Protein AF-0000000065888596 (afdb_homodimer)

Organism: Chloroherpeton thalassium (strain ATCC 35110 / GB-78) (NCBI:txid517418)

Radius of gyration: 25.89 Å; Cα contacts (8 Å, |Δi|>4): 1671; chains: 2; bounding box: 67×73×60 Å

Solvent-accessible surface area (backbone atoms only — not comparable to full-atom values): 34740 Å² total; per-residue (Å²): 95,54,79,87,33,37,64,61,55,48,46,54,61,53,22,73,76,35,81,80,57,48,78,58,58,46,52,51,52,48,33,50,50,52,27,48,54,58,41,45,62,48,51,33,35,52,62,36,41,73,45,48,37,52,46,64,55,61,60,88,80,74,71,73,88,67,56,67,48,58,48,27,41,51,43,42,48,58,56,49,29,68,71,35,51,33,13,26,32,37,38,75,91,41,94,55,74,41,69,38,60,85,80,36,34,24,62,24,23,42,29,23,23,54,44,39,30,64,86,33,53,88,44,34,36,35,25,20,29,31,30,27,32,32,62,48,73,65,68,83,77,39,76,48,54,72,68,37,68,52,52,37,34,69,61,46,54,30,28,31,38,35,38,38,13,27,28,40,35,43,36,37,26,63,83,77,38,20,38,32,23,30,36,36,78,93,77,68,42,48,30,64,50,36,77,61,44,57,28,38,52,60,40,45,34,39,24,45,57,62,18,51,50,58,46,42,50,66,32,53,50,42,44,52,51,57,41,29,36,80,35,76,92,74,53,30,44,24,44,38,38,19,67,76,12,68,58,46,48,45,50,32,21,42,67,65,8,8,33,38,47,44,64,43,26,79,90,33,69,55,17,78,44,36,36,59,35,46,49,23,23,51,34,52,42,34,42,50,18,55,25,29,37,24,46,46,82,47,55,47,40,72,45,74,53,88,52,83,78,35,49,29,26,39,30,35,28,6,32,56,48,35,53,51,48,25,32,16,55,67,66,75,48,84,61,80,86,55,70,73,75,45,80,78,57,81,74,74,112,93,55,79,87,34,37,64,59,56,48,45,54,60,53,22,73,76,36,80,80,58,47,77,58,58,44,52,51,52,48,32,51,52,52,28,48,53,57,42,46,63,49,49,33,35,53,61,36,41,72,42,50,36,50,47,64,54,60,60,89,80,75,70,76,87,68,55,66,48,58,49,28,40,51,43,43,49,58,56,49,37,72,70,34,50,34,13,25,32,36,40,73,90,41,94,54,76,41,69,38,83,76,77,38,34,24,60,26,24,41,30,24,23,53,44,38,29,64,86,32,52,89,44,34,35,33,25,20,30,30,30,27,30,31,61,48,73,66,70,84,77,42,77,48,54,71,68,37,67,51,53,38,36,68,61,46,55,31,28,32,36,35,39,39,12,27,27,39,33,42,36,37,25,62,84,77,37,19,38,31,23,32,36,36,77,92,76,69,44,48,29,62,48,37,77,60,45,56,29,38,52,60,37,44,34,39,26,47,56,62,19,50,51,56,45,44,49,65,30,53,50,42,43,52,52,56,41,30,36,81,35,76,92,74,53,29,43,22,43,37,37,19,67,78,13,67,58,45,46,46,49,33,22,42,67,64,8,7,33,39,48,45,64,42,27,79,91,33,70,54,18,80,44,36,36,60,36,45,49,22,22,51,34,52,42,35,41,51,18,55,25,29,37,24,47,45,81,48,54,47,41,70,45,75,53,87,52,81,80,33,50,28,26,38,30,35,26,5,32,56,47,33,53,52,48,26,30,16,56,68,65,76,49,85,60,80,86,55,70,74,76,44,83,79,54,81,76,75,111

Foldseek 3Di:
DPDFAFLLRVLVVVCVVPVVSPVLVSVQVVLVLVLVLVLLVCLVCVVCCVVVVVVDDPVPPNDDSDQSQVVLVVSSLVSRQAPLAALWEEEPVDPDIDGGPDFRHHFKYKYKRSKFPSVCSVVQAKIKIWMWMAGAPDDPSGHGDQVRLQDFLLRTQKIWMWIRHPWIKIWMDRLQAIWIWTADPVVGTTTTDGGRQAAALAAQEEEDDCVCVVFDDPLQNQLLVVCQDDDVVRPDNGHYDYRRTLVVVLVVCSRGNDKYWFAATPVRNATDAFLRHRQSRSQSNQVSNVWAKDLLADGSRGDRGDGNRRHTTIIIHNHVSSVSSSCSSVVNDGDDDDVVVDDDDPPPD/DPDFAFLLRVLVVVCVVPVVSPVLVSVQVVLVLVLVLVLLVCLVCVVCCVVVCVVDDPVPPNDDSDQSQVVLVVSSCVSRLAPLAALWEEEPVDQDIDGRDPQRHHFKYKYKRSKFPSVCSVVQAKIKIWMWMAGAPDDPSGHGDQVRLQAFLLRTQKIWMWIRHPWIKIWMDRLQAIWIWTADPVVGTTTTDGGRQAAALAAQEEEDDCVCVVFDDPLQNQLLVVLQDDDVVRPDNGHYDYRRTLVVVLVVCSRGNDKYWFAATPVRNATDAFLRHRQSRSQSNQVSNVWAKDLLADGSRGDRGDGNRRHTTIIIHNHVSSVSSSCSSVVNDGDDDDVVVDDDDPPPD

Structure (mmCIF, N/CA/C/O backbone):
data_AF-0000000065888596-model_v1
#
loop_
_entity.id
_entity.type
_entity.pdbx_description
1 polymer 'Fructose-1,6-bisphosphatase class 1'
#
loop_
_atom_site.group_PDB
_atom_site.id
_atom_site.type_symbol
_atom_site.label_atom_id
_atom_site.label_alt_id
_atom_site.label_comp_id
_atom_site.label_asym_id
_atom_site.label_entity_id
_atom_site.label_seq_id
_atom_site.pdbx_PDB_ins_code
_atom_site.Cartn_x
_atom_site.Cartn_y
_atom_site.Cartn_z
_atom_site.occupancy
_atom_site.B_iso_or_equiv
_atom_site.auth_seq_id
_atom_site.auth_comp_id
_atom_site.auth_asym_id
_atom_site.auth_atom_id
_atom_site.pdbx_PDB_model_num
ATOM 1 N N . MET A 1 1 ? 24.188 -14.812 17.719 1 34.91 1 MET A N 1
ATOM 2 C CA . MET A 1 1 ? 24.25 -14.039 16.484 1 34.91 1 MET A CA 1
ATOM 3 C C . MET A 1 1 ? 23.375 -14.68 15.406 1 34.91 1 MET A C 1
ATOM 5 O O . MET A 1 1 ? 23.547 -15.859 15.086 1 34.91 1 MET A O 1
ATOM 9 N N . GLY A 1 2 ? 22.266 -14.258 15.203 1 49.84 2 GLY A N 1
ATOM 10 C CA . GLY A 1 2 ? 21.547 -15.18 14.328 1 49.84 2 GLY A CA 1
ATOM 11 C C . GLY A 1 2 ? 22.188 -15.32 12.961 1 49.84 2 GLY A C 1
ATOM 12 O O . GLY A 1 2 ? 22.922 -14.43 12.508 1 49.84 2 GLY A O 1
ATOM 13 N N . ASP A 1 3 ? 22.484 -16.406 12.391 1 66.69 3 ASP A N 1
ATOM 14 C CA . ASP A 1 3 ? 23.172 -16.766 11.156 1 66.69 3 ASP A CA 1
ATOM 15 C C . ASP A 1 3 ? 22.547 -16.047 9.953 1 66.69 3 ASP A C 1
ATOM 17 O O . ASP A 1 3 ? 21.328 -16.016 9.82 1 66.69 3 ASP A O 1
ATOM 21 N N . LEU A 1 4 ? 23.375 -14.984 9.43 1 81.06 4 LEU A N 1
ATOM 22 C CA . LEU A 1 4 ? 23.016 -14.406 8.141 1 81.06 4 LEU A CA 1
ATOM 23 C C . LEU A 1 4 ? 22.969 -15.484 7.062 1 81.06 4 LEU A C 1
ATOM 25 O O . LEU A 1 4 ? 23.969 -16.125 6.773 1 81.06 4 LEU A O 1
ATOM 29 N N . ILE A 1 5 ? 21.812 -15.781 6.641 1 88.81 5 ILE A N 1
ATOM 30 C CA . ILE A 1 5 ? 21.609 -16.828 5.656 1 88.81 5 ILE A CA 1
ATOM 31 C C . ILE A 1 5 ? 21.188 -16.219 4.324 1 88.81 5 ILE A C 1
ATOM 33 O O . ILE A 1 5 ? 20.188 -15.508 4.258 1 88.81 5 ILE A O 1
ATOM 37 N N . THR A 1 6 ? 22 -16.422 3.357 1 89.62 6 THR A N 1
ATOM 38 C CA . THR A 1 6 ? 21.672 -15.977 2.008 1 89.62 6 THR A CA 1
ATOM 39 C C . THR A 1 6 ? 20.75 -16.969 1.321 1 89.62 6 THR A C 1
ATOM 41 O O . THR A 1 6 ? 20.5 -18.062 1.846 1 89.62 6 THR A O 1
ATOM 44 N N . ILE A 1 7 ? 20.25 -16.578 0.172 1 88 7 ILE A N 1
ATOM 45 C CA . ILE A 1 7 ? 19.391 -17.453 -0.609 1 88 7 ILE A CA 1
ATOM 46 C C . ILE A 1 7 ? 20.156 -18.734 -0.987 1 88 7 ILE A C 1
ATOM 48 O O . ILE A 1 7 ? 19.641 -19.844 -0.819 1 88 7 ILE A O 1
ATOM 52 N N . GLU A 1 8 ? 21.312 -18.547 -1.415 1 82.19 8 GLU A N 1
ATOM 53 C CA . GLU A 1 8 ? 22.156 -19.656 -1.854 1 82.19 8 GLU A CA 1
ATOM 54 C C . GLU A 1 8 ? 22.375 -20.656 -0.723 1 82.19 8 GLU A C 1
ATOM 56 O O . GLU A 1 8 ? 22.219 -21.875 -0.909 1 82.19 8 GLU A O 1
ATOM 61 N N . ARG A 1 9 ? 22.719 -20.141 0.361 1 84 9 ARG A N 1
ATOM 62 C CA . ARG A 1 9 ? 23 -21 1.507 1 84 9 ARG A CA 1
ATOM 63 C C . ARG A 1 9 ? 21.75 -21.75 1.95 1 84 9 ARG A C 1
ATOM 65 O O . ARG A 1 9 ? 21.812 -22.938 2.277 1 84 9 ARG A O 1
ATOM 72 N N . HIS A 1 10 ? 20.703 -21.062 1.974 1 87.62 10 HIS A N 1
ATOM 73 C CA . HIS A 1 10 ? 19.453 -21.656 2.428 1 87.62 10 HIS A CA 1
ATOM 74 C C . HIS A 1 10 ? 19.031 -22.797 1.524 1 87.62 10 HIS A C 1
ATOM 76 O O . HIS A 1 10 ? 18.625 -23.859 2.01 1 87.62 10 HIS A O 1
ATOM 82 N N . VAL A 1 11 ? 19.094 -22.594 0.24 1 81.19 11 VAL A N 1
ATOM 83 C CA . VAL A 1 11 ? 18.672 -23.609 -0.723 1 81.19 11 VAL A CA 1
ATOM 84 C C . VAL A 1 11 ? 19.609 -24.812 -0.644 1 81.19 11 VAL A C 1
ATOM 86 O O . VAL A 1 11 ? 19.156 -25.969 -0.688 1 81.19 11 VAL A O 1
ATOM 89 N N . LEU A 1 12 ? 20.844 -24.531 -0.49 1 77.88 12 LEU A N 1
ATOM 90 C CA . LEU A 1 12 ? 21.828 -25.609 -0.377 1 77.88 12 LEU A CA 1
ATOM 91 C C . LEU A 1 12 ? 21.578 -26.453 0.87 1 77.88 12 LEU A C 1
ATOM 93 O O . LEU A 1 12 ? 21.656 -27.688 0.824 1 77.88 12 LEU A O 1
ATOM 97 N N . GLU A 1 13 ? 21.297 -25.766 1.881 1 80.31 13 GLU A N 1
ATOM 98 C CA . GLU A 1 13 ? 21.047 -26.469 3.143 1 80.31 13 GLU A CA 1
ATOM 99 C C . GLU A 1 13 ? 19.75 -27.25 3.09 1 80.31 13 GLU A C 1
ATOM 101 O O . GLU A 1 13 ? 19.641 -28.312 3.711 1 80.31 13 GLU A O 1
ATOM 106 N N . SER A 1 14 ? 18.828 -26.734 2.389 1 75.75 14 SER A N 1
ATOM 107 C CA . SER A 1 14 ? 17.531 -27.406 2.268 1 75.75 14 SER A CA 1
ATOM 108 C C . SER A 1 14 ? 17.625 -28.625 1.354 1 75.75 14 SER A C 1
ATOM 110 O O . SER A 1 14 ? 16.859 -29.578 1.507 1 75.75 14 SER A O 1
ATOM 112 N N . GLN A 1 15 ? 18.453 -28.578 0.324 1 67.5 15 GLN A N 1
ATOM 113 C CA . GLN A 1 15 ? 18.656 -29.656 -0.637 1 67.5 15 GLN A CA 1
ATOM 114 C C . GLN A 1 15 ? 19.312 -30.859 0.024 1 67.5 15 GLN A C 1
ATOM 116 O O . GLN A 1 15 ? 19.078 -32 -0.392 1 67.5 15 GLN A O 1
ATOM 121 N N . LYS A 1 16 ? 20.156 -30.547 0.888 1 62.75 16 LYS A N 1
ATOM 122 C CA . LYS A 1 16 ? 20.766 -31.672 1.59 1 62.75 16 LYS A CA 1
ATOM 123 C C . LYS A 1 16 ? 19.688 -32.625 2.135 1 62.75 16 LYS A C 1
ATOM 125 O O . LYS A 1 16 ? 19.875 -33.844 2.156 1 62.75 16 LYS A O 1
ATOM 130 N N . ASP A 1 17 ? 18.672 -32 2.301 1 58.56 17 ASP A N 1
ATOM 131 C CA . ASP A 1 17 ? 17.609 -32.812 2.887 1 58.56 17 ASP A CA 1
ATOM 132 C C . ASP A 1 17 ? 16.719 -33.438 1.806 1 58.56 17 ASP A C 1
ATOM 134 O O . ASP A 1 17 ? 15.914 -34.312 2.084 1 58.56 17 ASP A O 1
ATOM 138 N N . HIS A 1 18 ? 16.859 -32.812 0.542 1 56.09 18 HIS A N 1
ATOM 139 C CA . HIS A 1 18 ? 16.047 -33.344 -0.549 1 56.09 18 HIS A CA 1
ATOM 140 C C . HIS A 1 18 ? 16.891 -33.562 -1.803 1 56.09 18 HIS A C 1
ATOM 142 O O . HIS A 1 18 ? 17.062 -32.656 -2.615 1 56.09 18 HIS A O 1
ATOM 148 N N . PRO A 1 19 ? 17.438 -34.688 -1.96 1 51.25 19 PRO A N 1
ATOM 149 C CA . PRO A 1 19 ? 18.406 -35.062 -3.01 1 51.25 19 PRO A CA 1
ATOM 150 C C . PRO A 1 19 ? 17.953 -34.594 -4.395 1 51.25 19 PRO A C 1
ATOM 152 O O . PRO A 1 19 ? 18.797 -34.406 -5.285 1 51.25 19 PRO A O 1
ATOM 155 N N . GLY A 1 20 ? 16.75 -34.5 -4.723 1 50.34 20 GLY A N 1
ATOM 156 C CA . GLY A 1 20 ? 16.344 -34.156 -6.07 1 50.34 20 GLY A CA 1
ATOM 157 C C . GLY A 1 20 ? 16.531 -32.688 -6.383 1 50.34 20 GLY A C 1
ATOM 158 O O . GLY A 1 20 ? 16.344 -32.25 -7.527 1 50.34 20 GLY A O 1
ATOM 159 N N . ALA A 1 21 ? 16.578 -31.922 -5.418 1 53.03 21 ALA A N 1
ATOM 160 C CA . ALA A 1 21 ? 16.766 -30.484 -5.648 1 53.03 21 ALA A CA 1
ATOM 161 C C . ALA A 1 21 ? 18.172 -30.188 -6.113 1 53.03 21 ALA A C 1
ATOM 163 O O . ALA A 1 21 ? 19.141 -30.328 -5.344 1 53.03 21 ALA A O 1
ATOM 164 N N . THR A 1 22 ? 18.422 -30.297 -7.41 1 58.41 22 THR A N 1
ATOM 165 C CA . THR A 1 22 ? 19.719 -30.141 -8.047 1 58.41 22 THR A CA 1
ATOM 166 C C . THR A 1 22 ? 20.234 -28.703 -7.891 1 58.41 22 THR A C 1
ATOM 168 O O . THR A 1 22 ? 19.453 -27.797 -7.59 1 58.41 22 THR A O 1
ATOM 171 N N . GLY A 1 23 ? 21.438 -28.516 -7.715 1 66.75 23 GLY A N 1
ATOM 172 C CA . GLY A 1 23 ? 22.188 -27.281 -7.836 1 66.75 23 GLY A CA 1
ATOM 173 C C . GLY A 1 23 ? 21.594 -26.297 -8.828 1 66.75 23 GLY A C 1
ATOM 174 O O . GLY A 1 23 ? 21.812 -25.094 -8.742 1 66.75 23 GLY A O 1
ATOM 175 N N . GLU A 1 24 ? 20.594 -26.797 -9.523 1 74.81 24 GLU A N 1
ATOM 176 C CA . GLU A 1 24 ? 20 -25.969 -10.578 1 74.81 24 GLU A CA 1
ATOM 177 C C . GLU A 1 24 ? 18.953 -25.016 -10.008 1 74.81 24 GLU A C 1
ATOM 179 O O . GLU A 1 24 ? 18.828 -23.875 -10.477 1 74.81 24 GLU A O 1
ATOM 184 N N . PHE A 1 25 ? 18.266 -25.422 -8.922 1 76.69 25 PHE A N 1
ATOM 185 C CA . PHE A 1 25 ? 17.25 -24.562 -8.312 1 76.69 25 PHE A CA 1
ATOM 186 C C . PHE A 1 25 ? 17.891 -23.344 -7.66 1 76.69 25 PHE A C 1
ATOM 188 O O . PHE A 1 25 ? 17.375 -22.234 -7.75 1 76.69 25 PHE A O 1
ATOM 195 N N . THR A 1 26 ? 18.984 -23.656 -7.117 1 80.19 26 THR A N 1
ATOM 196 C CA . THR A 1 26 ? 19.719 -22.562 -6.492 1 80.19 26 THR A CA 1
ATOM 197 C C . THR A 1 26 ? 20.094 -21.5 -7.523 1 80.19 26 THR A C 1
ATOM 199 O O . THR A 1 26 ? 19.922 -20.312 -7.281 1 80.19 26 THR A O 1
ATOM 202 N N . LYS A 1 27 ? 20.516 -22.031 -8.594 1 82.38 27 LYS A N 1
ATOM 203 C CA . LYS A 1 27 ? 20.938 -21.109 -9.656 1 82.38 27 LYS A CA 1
ATOM 204 C C . LYS A 1 27 ? 19.734 -20.344 -10.211 1 82.38 27 LYS A C 1
ATOM 206 O O . LYS A 1 27 ? 19.859 -19.156 -10.547 1 82.38 27 LYS A O 1
ATOM 211 N N . LEU A 1 28 ? 18.641 -20.984 -10.281 1 83.44 28 LEU A N 1
ATOM 212 C CA . LEU A 1 28 ? 17.438 -20.344 -10.781 1 83.44 28 LEU A CA 1
ATOM 213 C C . LEU A 1 28 ? 16.969 -19.234 -9.844 1 83.44 28 LEU A C 1
ATOM 215 O O . LEU A 1 28 ? 16.656 -18.125 -10.297 1 83.44 28 LEU A O 1
ATOM 219 N N . LEU A 1 29 ? 17 -19.484 -8.586 1 85.69 29 LEU A N 1
ATOM 220 C CA . LEU A 1 29 ? 16.578 -18.484 -7.609 1 85.69 29 LEU A CA 1
ATOM 221 C C . LEU A 1 29 ? 17.547 -17.312 -7.574 1 85.69 29 LEU A C 1
ATOM 223 O O . LEU A 1 29 ? 17.141 -16.172 -7.359 1 85.69 29 LEU A O 1
ATOM 227 N N . TYR A 1 30 ? 18.734 -17.688 -7.816 1 85.62 30 TYR A N 1
ATOM 228 C CA . TYR A 1 30 ? 19.75 -16.641 -7.875 1 85.62 30 TYR A CA 1
ATOM 229 C C . TYR A 1 30 ? 19.5 -15.711 -9.055 1 85.62 30 TYR A C 1
ATOM 231 O O . TYR A 1 30 ? 19.672 -14.492 -8.945 1 85.62 30 TYR A O 1
ATOM 239 N N . ASP A 1 31 ? 19.156 -16.281 -10.125 1 87.12 31 ASP A N 1
ATOM 240 C CA . ASP A 1 31 ? 18.859 -15.492 -11.312 1 87.12 31 ASP A CA 1
ATOM 241 C C . ASP A 1 31 ? 17.656 -14.586 -11.07 1 87.12 31 ASP A C 1
ATOM 243 O O . ASP A 1 31 ? 17.656 -13.43 -11.492 1 87.12 31 ASP A O 1
ATOM 247 N N . VAL A 1 32 ? 16.672 -15.102 -10.43 1 88.19 32 VAL A N 1
ATOM 248 C CA . VAL A 1 32 ? 15.484 -14.32 -10.117 1 88.19 32 VAL A CA 1
ATOM 249 C C . VAL A 1 32 ? 15.852 -13.172 -9.18 1 88.19 32 VAL A C 1
ATOM 251 O O . VAL A 1 32 ? 15.43 -12.031 -9.383 1 88.19 32 VAL A O 1
ATOM 254 N N . ALA A 1 33 ? 16.656 -13.508 -8.188 1 92 33 ALA A N 1
ATOM 255 C CA . ALA A 1 33 ? 17.094 -12.492 -7.23 1 92 33 ALA A CA 1
ATOM 256 C C . ALA A 1 33 ? 17.875 -11.383 -7.934 1 92 33 ALA A C 1
ATOM 258 O O . ALA A 1 33 ? 17.703 -10.203 -7.637 1 92 33 ALA A O 1
ATOM 259 N N . PHE A 1 34 ? 18.719 -11.812 -8.797 1 91.31 34 PHE A N 1
ATOM 260 C CA . PHE A 1 34 ? 19.516 -10.852 -9.547 1 91.31 34 PHE A CA 1
ATOM 261 C C . PHE A 1 34 ? 18.625 -9.945 -10.383 1 91.31 34 PHE A C 1
ATOM 263 O O . PHE A 1 34 ? 18.781 -8.727 -10.359 1 91.31 34 PHE A O 1
ATOM 270 N N . ALA A 1 35 ? 17.703 -10.516 -11.148 1 90.81 35 ALA A N 1
ATOM 271 C CA . ALA A 1 35 ? 16.766 -9.742 -11.953 1 90.81 35 ALA A CA 1
ATOM 272 C C . ALA A 1 35 ? 15.945 -8.789 -11.086 1 90.81 35 ALA A C 1
ATOM 274 O O . ALA A 1 35 ? 15.695 -7.645 -11.477 1 90.81 35 ALA A O 1
ATOM 275 N N . ALA A 1 36 ? 15.555 -9.234 -9.945 1 92.75 36 ALA A N 1
ATOM 276 C CA . ALA A 1 36 ? 14.766 -8.43 -9.023 1 92.75 36 ALA A CA 1
ATOM 277 C C . ALA A 1 36 ? 15.547 -7.199 -8.562 1 92.75 36 ALA A C 1
ATOM 279 O O . ALA A 1 36 ? 14.977 -6.109 -8.43 1 92.75 36 ALA A O 1
ATOM 280 N N . LYS A 1 37 ? 16.828 -7.375 -8.305 1 93.5 37 LYS A N 1
ATOM 281 C CA . LYS A 1 37 ? 17.672 -6.254 -7.902 1 93.5 37 LYS A CA 1
ATOM 282 C C . LYS A 1 37 ? 17.75 -5.207 -9.008 1 93.5 37 LYS A C 1
ATOM 284 O O . LYS A 1 37 ? 17.781 -4.004 -8.734 1 93.5 37 LYS A O 1
ATOM 289 N N . LEU A 1 38 ? 17.781 -5.684 -10.227 1 90.56 38 LEU A N 1
ATOM 290 C CA . LEU A 1 38 ? 17.812 -4.77 -11.359 1 90.56 38 LEU A CA 1
ATOM 291 C C . LEU A 1 38 ? 16.5 -3.986 -11.453 1 90.56 38 LEU A C 1
ATOM 293 O O . LEU A 1 38 ? 16.516 -2.775 -11.688 1 90.56 38 LEU A O 1
ATOM 297 N N . VAL A 1 39 ? 15.43 -4.664 -11.289 1 90.38 39 VAL A N 1
ATOM 298 C CA . VAL A 1 39 ? 14.117 -4.02 -11.328 1 90.38 39 VAL A CA 1
ATOM 299 C C . VAL A 1 39 ? 13.992 -3.029 -10.172 1 90.38 39 VAL A C 1
ATOM 301 O O . VAL A 1 39 ? 13.508 -1.909 -10.352 1 90.38 39 VAL A O 1
ATOM 304 N N . TYR A 1 40 ? 14.445 -3.449 -9.016 1 91.75 40 TYR A N 1
ATOM 305 C CA . TYR A 1 40 ? 14.406 -2.613 -7.824 1 91.75 40 TYR A CA 1
ATOM 306 C C . TYR A 1 40 ? 15.109 -1.281 -8.07 1 91.75 40 TYR A C 1
ATOM 308 O O . TYR A 1 40 ? 14.602 -0.226 -7.68 1 91.75 40 TYR A O 1
ATOM 316 N N . ARG A 1 41 ? 16.188 -1.307 -8.68 1 87.62 41 ARG A N 1
ATOM 317 C CA . ARG A 1 41 ? 16.969 -0.1 -8.945 1 87.62 41 ARG A CA 1
ATOM 318 C C . ARG A 1 41 ? 16.156 0.91 -9.75 1 87.62 41 ARG A C 1
ATOM 320 O O . ARG A 1 41 ? 16.312 2.121 -9.578 1 87.62 41 ARG A O 1
ATOM 327 N N . HIS A 1 42 ? 15.297 0.408 -10.516 1 85.44 42 HIS A N 1
ATOM 328 C CA . HIS A 1 42 ? 14.461 1.286 -11.328 1 85.44 42 HIS A CA 1
ATOM 329 C C . HIS A 1 42 ? 13.211 1.719 -10.57 1 85.44 42 HIS A C 1
ATOM 331 O O . HIS A 1 42 ? 12.773 2.863 -10.695 1 85.44 42 HIS A O 1
ATOM 337 N N . VAL A 1 43 ? 12.68 0.862 -9.82 1 86.31 43 VAL A N 1
ATOM 338 C CA . VAL A 1 43 ? 11.453 1.127 -9.07 1 86.31 43 VAL A CA 1
ATOM 339 C C . VAL A 1 43 ? 11.703 2.227 -8.047 1 86.31 43 VAL A C 1
ATOM 341 O O . VAL A 1 43 ? 10.898 3.148 -7.902 1 86.31 43 VAL A O 1
ATOM 344 N N . VAL A 1 44 ? 12.812 2.211 -7.402 1 87.44 44 VAL A N 1
ATOM 345 C CA . VAL A 1 44 ? 13.117 3.131 -6.312 1 87.44 44 VAL A CA 1
ATOM 346 C C . VAL A 1 44 ? 13.344 4.535 -6.867 1 87.44 44 VAL A C 1
ATOM 348 O O . VAL A 1 44 ? 13.258 5.52 -6.133 1 87.44 44 VAL A O 1
ATOM 351 N N . ARG A 1 45 ? 13.594 4.605 -8.141 1 83.75 45 ARG A N 1
ATOM 352 C CA . ARG A 1 45 ? 13.867 5.887 -8.781 1 83.75 45 ARG A CA 1
ATOM 353 C C . ARG A 1 45 ? 12.734 6.277 -9.727 1 83.75 45 ARG A C 1
ATOM 355 O O . ARG A 1 45 ? 12.922 7.113 -10.617 1 83.75 45 ARG A O 1
ATOM 362 N N . ALA A 1 46 ? 11.68 5.625 -9.68 1 76.31 46 ALA A N 1
ATOM 363 C CA . ALA A 1 46 ? 10.578 5.789 -10.625 1 76.31 46 ALA A CA 1
ATOM 364 C C . ALA A 1 46 ? 10.203 7.262 -10.781 1 76.31 46 ALA A C 1
ATOM 366 O O . ALA A 1 46 ? 9.961 7.734 -11.891 1 76.31 46 ALA A O 1
ATOM 367 N N . GLY A 1 47 ? 10.195 8.055 -9.727 1 74.06 47 GLY A N 1
ATOM 368 C CA . GLY A 1 47 ? 9.828 9.461 -9.812 1 74.06 47 GLY A CA 1
ATOM 369 C C . GLY A 1 47 ? 10.875 10.312 -10.508 1 74.06 47 GLY A C 1
ATOM 370 O O . GLY A 1 47 ? 10.609 11.461 -10.875 1 74.06 47 GLY A O 1
ATOM 371 N N . LEU A 1 48 ? 12 9.719 -10.766 1 74.81 48 LEU A N 1
ATOM 372 C CA . LEU A 1 48 ? 13.125 10.492 -11.289 1 74.81 48 LEU A CA 1
ATOM 373 C C . LEU A 1 48 ? 13.344 10.18 -12.766 1 74.81 48 LEU A C 1
ATOM 375 O O . LEU A 1 48 ? 14.211 10.789 -13.406 1 74.81 48 LEU A O 1
ATOM 379 N N . VAL A 1 49 ? 12.555 9.242 -13.211 1 65.62 49 VAL A N 1
ATOM 380 C CA . VAL A 1 49 ? 12.797 8.742 -14.562 1 65.62 49 VAL A CA 1
ATOM 381 C C . VAL A 1 49 ? 12.727 9.898 -15.555 1 65.62 49 VAL A C 1
ATOM 383 O O . VAL A 1 49 ? 13.555 10 -16.469 1 65.62 49 VAL A O 1
ATOM 386 N N . ASP A 1 50 ? 11.688 10.703 -15.344 1 59.47 50 ASP A N 1
ATOM 387 C CA . ASP A 1 50 ? 11.531 11.812 -16.281 1 59.47 50 ASP A CA 1
ATOM 388 C C . ASP A 1 50 ? 12.703 12.789 -16.172 1 59.47 50 ASP A C 1
ATOM 390 O O . ASP A 1 50 ? 13.148 13.344 -17.172 1 59.47 50 ASP A O 1
ATOM 394 N N . ILE A 1 51 ? 13.211 12.875 -14.969 1 53.66 51 ILE A N 1
ATOM 395 C CA . ILE A 1 51 ? 14.273 13.844 -14.734 1 53.66 51 ILE A CA 1
ATOM 396 C C . ILE A 1 51 ? 15.617 13.25 -15.141 1 53.66 51 ILE A C 1
ATOM 398 O O . ILE A 1 51 ? 16.453 13.938 -15.742 1 53.66 51 ILE A O 1
ATOM 402 N N . LEU A 1 52 ? 15.75 12.031 -14.766 1 52.78 52 LEU A N 1
ATOM 403 C CA . LEU A 1 52 ? 17.016 11.367 -15.055 1 52.78 52 LEU A CA 1
ATOM 404 C C . LEU A 1 52 ? 17.078 10.898 -16.5 1 52.78 52 LEU A C 1
ATOM 406 O O . LEU A 1 52 ? 18.156 10.781 -17.078 1 52.78 52 LEU A O 1
ATOM 410 N N . GLY A 1 53 ? 15.953 10.359 -16.922 1 47.81 53 GLY A N 1
ATOM 411 C CA . GLY A 1 53 ? 15.945 9.984 -18.328 1 47.81 53 GLY A CA 1
ATOM 412 C C . GLY A 1 53 ? 16.219 11.156 -19.266 1 47.81 53 GLY A C 1
ATOM 413 O O . GLY A 1 53 ? 16.875 10.984 -20.297 1 47.81 53 GLY A O 1
ATOM 414 N N . SER A 1 54 ? 15.641 12.305 -18.969 1 42.44 54 SER A N 1
ATOM 415 C CA . SER A 1 54 ? 15.945 13.469 -19.797 1 42.44 54 SER A CA 1
ATOM 416 C C . SER A 1 54 ? 17.406 13.875 -19.656 1 42.44 54 SER A C 1
ATOM 418 O O . SER A 1 54 ? 17.969 14.5 -20.562 1 42.44 54 SER A O 1
ATOM 420 N N . ALA A 1 55 ? 18 14.031 -18.422 1 39.19 55 ALA A N 1
ATOM 421 C CA . ALA A 1 55 ? 19.359 14.531 -18.312 1 39.19 55 ALA A CA 1
ATOM 422 C C . ALA A 1 55 ? 20.344 13.648 -19.094 1 39.19 55 ALA A C 1
ATOM 424 O O . ALA A 1 55 ? 21.344 14.133 -19.594 1 39.19 55 ALA A O 1
ATOM 425 N N . GLY A 1 56 ? 20.391 12.297 -18.859 1 34.12 56 GLY A N 1
ATOM 426 C CA . GLY A 1 56 ? 21.312 11.438 -19.578 1 34.12 56 GLY A CA 1
ATOM 427 C C . GLY A 1 56 ? 20.703 10.812 -20.828 1 34.12 56 GLY A C 1
ATOM 428 O O . GLY A 1 56 ? 21.297 10.852 -21.906 1 34.12 56 GLY A O 1
ATOM 429 N N . SER A 1 57 ? 20 9.562 -20.641 1 33.53 57 SER A N 1
ATOM 430 C CA . SER A 1 57 ? 19.859 8.625 -21.75 1 33.53 57 SER A CA 1
ATOM 431 C C . SER A 1 57 ? 18.812 9.086 -22.75 1 33.53 57 SER A C 1
ATOM 433 O O . SER A 1 57 ? 17.609 9.062 -22.453 1 33.53 57 SER A O 1
ATOM 435 N N . THR A 1 58 ? 18.875 10.148 -23.312 1 31.98 58 THR A N 1
ATOM 436 C CA . THR A 1 58 ? 18.531 9.914 -24.703 1 31.98 58 THR A CA 1
ATOM 437 C C . THR A 1 58 ? 19.062 8.555 -25.172 1 31.98 58 THR A C 1
ATOM 439 O O . THR A 1 58 ? 20.281 8.328 -25.188 1 31.98 58 THR A O 1
ATOM 442 N N . ASN A 1 59 ? 18.766 7.34 -24.781 1 31.89 59 ASN A N 1
ATOM 443 C CA . ASN A 1 59 ? 19.312 6.406 -25.766 1 31.89 59 ASN A CA 1
ATOM 444 C C . ASN A 1 59 ? 19.234 6.98 -27.188 1 31.89 59 ASN A C 1
ATOM 446 O O . ASN A 1 59 ? 18.391 7.824 -27.469 1 31.89 59 ASN A O 1
ATOM 450 N N . VAL A 1 60 ? 20.391 7.18 -27.938 1 34.91 60 VAL A N 1
ATOM 451 C CA . VAL A 1 60 ? 20.656 7.586 -29.312 1 34.91 60 VAL A CA 1
ATOM 452 C C . VAL A 1 60 ? 19.406 7.375 -30.156 1 34.91 60 VAL A C 1
ATOM 454 O O . VAL A 1 60 ? 19.281 7.949 -31.234 1 34.91 60 VAL A O 1
ATOM 457 N N . GLN A 1 61 ? 18.812 6.117 -30.062 1 32.56 61 GLN A N 1
ATOM 458 C CA . GLN A 1 61 ? 17.906 5.734 -31.141 1 32.56 61 GLN A CA 1
ATOM 459 C C . GLN A 1 61 ? 16.531 6.332 -30.938 1 32.56 61 GLN A C 1
ATOM 461 O O . GLN A 1 61 ? 15.586 6 -31.672 1 32.56 61 GLN A O 1
ATOM 466 N N . GLY A 1 62 ? 16.234 7.496 -30.203 1 34.97 62 GLY A N 1
ATOM 467 C CA . GLY A 1 62 ? 14.898 8.078 -30.297 1 34.97 62 GLY A CA 1
ATOM 468 C C . GLY A 1 62 ? 13.844 7.277 -29.547 1 34.97 62 GLY A C 1
ATOM 469 O O . GLY A 1 62 ? 12.648 7.406 -29.812 1 34.97 62 GLY A O 1
ATOM 470 N N . GLU A 1 63 ? 14.172 6.145 -28.875 1 34.22 63 GLU A N 1
ATOM 471 C CA . GLU A 1 63 ? 13.156 5.207 -28.406 1 34.22 63 GLU A CA 1
ATOM 472 C C . GLU A 1 63 ? 12.438 5.738 -27.172 1 34.22 63 GLU A C 1
ATOM 474 O O . GLU A 1 63 ? 13.062 6.383 -26.312 1 34.22 63 GLU A O 1
ATOM 479 N N . GLU A 1 64 ? 11.125 5.965 -27.031 1 38.44 64 GLU A N 1
ATOM 480 C CA . GLU A 1 64 ? 10.062 6.27 -26.078 1 38.44 64 GLU A CA 1
ATOM 481 C C . GLU A 1 64 ? 10.344 5.641 -24.719 1 38.44 64 GLU A C 1
ATOM 483 O O . GLU A 1 64 ? 10.852 4.52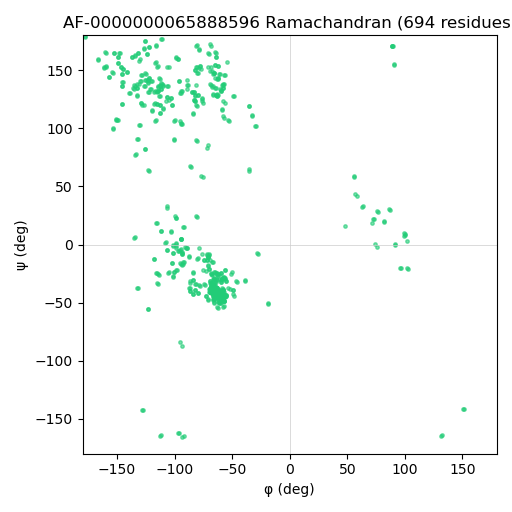 -24.641 1 38.44 64 GLU A O 1
ATOM 488 N N . VAL A 1 65 ? 10.633 6.375 -23.641 1 42.72 65 VAL A N 1
ATOM 489 C CA . VAL A 1 65 ? 10.742 5.984 -22.234 1 42.72 65 VAL A CA 1
ATOM 490 C C . VAL A 1 65 ? 9.812 4.812 -21.953 1 42.72 65 VAL A C 1
ATOM 492 O O . VAL A 1 65 ? 8.594 4.93 -22.109 1 42.72 65 VAL A O 1
ATOM 495 N N . LYS A 1 66 ? 10.273 3.592 -21.859 1 50.09 66 LYS A N 1
ATOM 496 C CA . LYS A 1 66 ? 9.523 2.354 -21.656 1 50.09 66 LYS A CA 1
ATOM 497 C C . LYS A 1 66 ? 8.812 2.346 -20.312 1 50.09 66 LYS A C 1
ATOM 499 O O . LYS A 1 66 ? 9.375 2.781 -19.312 1 50.09 66 LYS A O 1
ATOM 504 N N . LYS A 1 67 ? 7.602 2.08 -20.25 1 70.19 67 LYS A N 1
ATOM 505 C CA . LYS A 1 67 ? 6.824 1.796 -19.031 1 70.19 67 LYS A CA 1
ATOM 506 C C . LYS A 1 67 ? 7.523 0.755 -18.172 1 70.19 67 LYS A C 1
ATOM 508 O O . LYS A 1 67 ? 8.227 -0.12 -18.688 1 70.19 67 LYS A O 1
ATOM 513 N N . LEU A 1 68 ? 7.758 0.967 -16.938 1 78.44 68 LEU A N 1
ATOM 514 C CA . LEU A 1 68 ? 8.461 0.144 -15.961 1 78.44 68 LEU A CA 1
ATOM 515 C C . LEU A 1 68 ? 8.133 -1.333 -16.156 1 78.44 68 LEU A C 1
ATOM 517 O O . LEU A 1 68 ? 8.984 -2.195 -15.93 1 78.44 68 LEU A O 1
ATOM 521 N N . ASP A 1 69 ? 6.957 -1.611 -16.625 1 80.5 69 ASP A N 1
ATOM 522 C CA . ASP A 1 69 ? 6.562 -3 -16.844 1 80.5 69 ASP A CA 1
ATOM 523 C C . ASP A 1 69 ? 7.359 -3.627 -17.984 1 80.5 69 ASP A C 1
ATOM 525 O O . ASP A 1 69 ? 7.801 -4.773 -17.875 1 80.5 69 ASP A O 1
ATOM 529 N N . LEU A 1 70 ? 7.527 -2.865 -19.016 1 82.44 70 LEU A N 1
ATOM 530 C CA . LEU A 1 70 ? 8.32 -3.344 -20.141 1 82.44 70 LEU A CA 1
ATOM 531 C C . LEU A 1 70 ? 9.789 -3.465 -19.766 1 82.44 70 LEU A C 1
ATOM 533 O O . LEU A 1 70 ? 10.469 -4.402 -20.188 1 82.44 70 LEU A O 1
ATOM 537 N N . PHE A 1 71 ? 10.273 -2.521 -18.969 1 85.12 71 PHE A N 1
ATOM 538 C CA . PHE A 1 71 ? 11.641 -2.596 -18.469 1 85.12 71 PHE A CA 1
ATOM 539 C C . PHE A 1 71 ? 11.844 -3.857 -17.641 1 85.12 71 PHE A C 1
ATOM 541 O O . PHE A 1 71 ? 12.82 -4.586 -17.828 1 85.12 71 PHE A O 1
ATOM 548 N N . ALA A 1 72 ? 10.938 -4.031 -16.734 1 88.06 72 ALA A N 1
ATOM 549 C CA . ALA A 1 72 ? 11.023 -5.215 -15.875 1 88.06 72 ALA A CA 1
ATOM 550 C C . ALA A 1 72 ? 11.008 -6.492 -16.719 1 88.06 72 ALA A C 1
ATOM 552 O O . ALA A 1 72 ? 11.797 -7.41 -16.469 1 88.06 72 ALA A O 1
ATOM 553 N N . ASN A 1 73 ? 10.188 -6.547 -17.688 1 90.12 73 ASN A N 1
ATOM 554 C CA . ASN A 1 73 ? 10.094 -7.699 -18.578 1 90.12 73 ASN A CA 1
ATOM 555 C C . ASN A 1 73 ? 11.406 -7.957 -19.312 1 90.12 73 ASN A C 1
ATOM 557 O O . ASN A 1 73 ? 11.867 -9.102 -19.391 1 90.12 73 ASN A O 1
ATOM 561 N N . GLU A 1 74 ? 11.984 -6.957 -19.781 1 88.56 74 GLU A N 1
ATOM 562 C CA . GLU A 1 74 ? 13.25 -7.07 -20.5 1 88.56 74 GLU A CA 1
ATOM 563 C C . GLU A 1 74 ? 14.367 -7.543 -19.562 1 88.56 74 GLU A C 1
ATOM 565 O O . GLU A 1 74 ? 15.172 -8.398 -19.938 1 88.56 74 GLU A O 1
ATOM 570 N N . GLN A 1 75 ? 14.375 -6.992 -18.391 1 86.88 75 GLN A N 1
ATOM 571 C CA . GLN A 1 75 ? 15.422 -7.348 -17.438 1 86.88 75 GLN A CA 1
ATOM 572 C C . GLN A 1 75 ? 15.305 -8.812 -17.031 1 86.88 75 GLN A C 1
ATOM 574 O O . GLN A 1 75 ? 16.312 -9.516 -16.938 1 86.88 75 GLN A O 1
ATOM 579 N N . PHE A 1 76 ? 14.148 -9.242 -16.812 1 87.44 76 PHE A N 1
ATOM 580 C CA . PHE A 1 76 ? 13.945 -10.625 -16.422 1 87.44 76 PHE A CA 1
ATOM 581 C C . PHE A 1 76 ? 14.32 -11.578 -17.562 1 87.44 76 PHE A C 1
ATOM 583 O O . PHE A 1 76 ? 15.023 -12.562 -17.344 1 87.44 76 PHE A O 1
ATOM 590 N N . THR A 1 77 ? 13.93 -11.211 -18.672 1 87.12 77 THR A N 1
ATOM 591 C CA . THR A 1 77 ? 14.203 -12.062 -19.828 1 87.12 77 THR A CA 1
ATOM 592 C C . THR A 1 77 ? 15.703 -12.141 -20.094 1 87.12 77 THR A C 1
ATOM 594 O O . THR A 1 77 ? 16.234 -13.219 -20.359 1 87.12 77 THR A O 1
ATOM 597 N N . LYS A 1 78 ? 16.359 -11.078 -19.969 1 84.31 78 LYS A N 1
ATOM 598 C CA . LYS A 1 78 ? 17.781 -11.023 -20.234 1 84.31 78 LYS A CA 1
ATOM 599 C C . LYS A 1 78 ? 18.578 -11.727 -19.125 1 84.31 78 LYS A C 1
ATOM 601 O O . LYS A 1 78 ? 19.531 -12.461 -19.406 1 84.31 78 LYS A O 1
ATOM 606 N N . ALA A 1 79 ? 18.219 -11.469 -17.938 1 83.06 79 ALA A N 1
ATOM 607 C CA . ALA A 1 79 ? 18.953 -11.992 -16.797 1 83.06 79 ALA A CA 1
ATOM 608 C C . ALA A 1 79 ? 18.781 -13.508 -16.688 1 83.06 79 ALA A C 1
ATOM 610 O O . ALA A 1 79 ? 19.719 -14.211 -16.297 1 83.06 79 ALA A O 1
ATOM 611 N N . ILE A 1 80 ? 17.688 -13.969 -17.094 1 81 80 ILE A N 1
ATOM 612 C CA . ILE A 1 80 ? 17.359 -15.359 -16.797 1 81 80 ILE A CA 1
ATOM 613 C C . ILE A 1 80 ? 17.516 -16.203 -18.062 1 81 80 ILE A C 1
ATOM 615 O O . ILE A 1 80 ? 17.859 -17.375 -18 1 81 80 ILE A O 1
ATOM 619 N N . GLY A 1 81 ? 17.406 -15.617 -19.141 1 75.31 81 GLY A N 1
ATOM 620 C CA . GLY A 1 81 ? 17.328 -16.344 -20.406 1 75.31 81 GLY A CA 1
ATOM 621 C C . GLY A 1 81 ? 18.688 -16.797 -20.906 1 75.31 81 GLY A C 1
ATOM 622 O O . GLY A 1 81 ? 18.781 -17.734 -21.703 1 75.31 81 GLY A O 1
ATOM 623 N N . HIS A 1 82 ? 19.688 -16.344 -20.359 1 74.88 82 HIS A N 1
ATOM 624 C CA . HIS A 1 82 ? 20.984 -16.609 -20.984 1 74.88 82 HIS A CA 1
ATOM 625 C C . HIS A 1 82 ? 21.688 -17.766 -20.312 1 74.88 82 HIS A C 1
ATOM 627 O O . HIS A 1 82 ? 22.766 -18.188 -20.75 1 74.88 82 HIS A O 1
ATOM 633 N N . HIS A 1 83 ? 21.125 -18.359 -19.375 1 76.44 83 HIS A N 1
ATOM 634 C CA . HIS A 1 83 ? 21.891 -19.344 -18.609 1 76.44 83 HIS A CA 1
ATOM 635 C C . HIS A 1 83 ? 21.547 -20.766 -19.047 1 76.44 83 HIS A C 1
ATOM 637 O O . HIS A 1 83 ? 22.125 -21.734 -18.547 1 76.44 83 HIS A O 1
ATOM 643 N N . GLY A 1 84 ? 20.656 -20.984 -19.969 1 78.69 84 GLY A N 1
ATOM 644 C CA . GLY A 1 84 ? 20.375 -22.297 -20.531 1 78.69 84 GLY A CA 1
ATOM 645 C C . GLY A 1 84 ? 19.625 -23.219 -19.578 1 78.69 84 GLY A C 1
ATOM 646 O O . GLY A 1 84 ? 19.719 -24.438 -19.672 1 78.69 84 GLY A O 1
ATOM 647 N N . ARG A 1 85 ? 19.016 -22.656 -18.703 1 84.5 85 ARG A N 1
ATOM 648 C CA . ARG A 1 85 ? 18.328 -23.469 -17.719 1 84.5 85 ARG A CA 1
ATOM 649 C C . ARG A 1 85 ? 16.859 -23.672 -18.094 1 84.5 85 ARG A C 1
ATOM 651 O O . ARG A 1 85 ? 16.219 -24.625 -17.641 1 84.5 85 ARG A O 1
ATOM 658 N N . PHE A 1 86 ? 16.375 -22.844 -19.016 1 89.88 86 PHE A N 1
ATOM 659 C CA . PHE A 1 86 ? 14.961 -22.891 -19.344 1 89.88 86 PHE A CA 1
ATOM 660 C C . PHE A 1 86 ? 14.758 -23.391 -20.766 1 89.88 86 PHE A C 1
ATOM 662 O O . PHE A 1 86 ? 15.523 -23.047 -21.672 1 89.88 86 PHE A O 1
ATOM 669 N N . ALA A 1 87 ? 13.797 -24.234 -20.891 1 91.88 87 ALA A N 1
ATOM 670 C CA . ALA A 1 87 ? 13.383 -24.703 -22.219 1 91.88 87 ALA A CA 1
ATOM 671 C C . ALA A 1 87 ? 12.508 -23.672 -22.922 1 91.88 87 ALA A C 1
ATOM 673 O O . ALA A 1 87 ? 12.547 -23.547 -24.141 1 91.88 87 ALA A O 1
ATOM 674 N N . VAL A 1 88 ? 11.766 -23.047 -22.094 1 93.88 88 VAL A N 1
ATOM 675 C CA . VAL A 1 88 ? 10.812 -22.062 -22.578 1 93.88 88 VAL A CA 1
ATOM 676 C C . VAL A 1 88 ? 10.391 -21.141 -21.438 1 93.88 88 VAL A C 1
ATOM 678 O O . VAL A 1 88 ? 10.461 -21.531 -20.266 1 93.88 88 VAL A O 1
ATOM 681 N N . MET A 1 89 ? 10.039 -19.938 -21.812 1 94 89 MET A N 1
ATOM 682 C CA . MET A 1 89 ? 9.508 -18.953 -20.859 1 94 89 MET A CA 1
ATOM 683 C C . MET A 1 89 ? 8.219 -18.344 -21.375 1 94 89 MET A C 1
ATOM 685 O O . MET A 1 89 ? 7.922 -18.406 -22.578 1 94 89 MET A O 1
ATOM 689 N N . ALA A 1 90 ? 7.477 -17.812 -20.484 1 95.81 90 ALA A N 1
ATOM 690 C CA . ALA A 1 90 ? 6.297 -17.031 -20.828 1 95.81 90 ALA A CA 1
ATOM 691 C C . ALA A 1 90 ? 6.086 -15.891 -19.828 1 95.81 90 ALA A C 1
ATOM 693 O O . ALA A 1 90 ? 6.305 -16.062 -18.625 1 95.81 90 ALA A O 1
ATOM 694 N N . SER A 1 91 ? 5.707 -14.75 -20.375 1 94.38 91 SER A N 1
ATOM 695 C CA . SER A 1 91 ? 5.5 -13.539 -19.594 1 94.38 91 SER A CA 1
ATOM 696 C C . SER A 1 91 ? 4.102 -12.969 -19.812 1 94.38 91 SER A C 1
ATOM 698 O O . SER A 1 91 ? 3.553 -13.07 -20.906 1 94.38 91 SER A O 1
ATOM 700 N N . GLU A 1 92 ? 3.576 -12.367 -18.719 1 92.44 92 GLU A N 1
ATOM 701 C CA . GLU A 1 92 ? 2.299 -11.672 -18.844 1 92.44 92 GLU A CA 1
ATOM 702 C C . GLU A 1 92 ? 2.354 -10.594 -19.922 1 92.44 92 GLU A C 1
ATOM 704 O O . GLU A 1 92 ? 1.35 -10.312 -20.578 1 92.44 92 GLU A O 1
ATOM 709 N N . GLU A 1 93 ? 3.479 -10.031 -20.172 1 91.12 93 GLU A N 1
ATOM 710 C CA . GLU A 1 93 ? 3.658 -8.898 -21.078 1 91.12 93 GLU A CA 1
ATOM 711 C C . GLU A 1 93 ? 3.865 -9.375 -22.516 1 91.12 93 GLU A C 1
ATOM 713 O O . GLU A 1 93 ? 3.867 -8.562 -23.453 1 91.12 93 GLU A O 1
ATOM 718 N N . ASN A 1 94 ? 4.062 -10.664 -22.703 1 92.56 94 ASN A N 1
ATOM 719 C CA . ASN A 1 94 ? 4.277 -11.219 -24.031 1 92.56 94 ASN A CA 1
ATOM 720 C C . ASN A 1 94 ? 3.09 -12.062 -24.484 1 92.56 94 ASN A C 1
ATOM 722 O O . ASN A 1 94 ? 2.566 -12.875 -23.703 1 92.56 94 ASN A O 1
ATOM 726 N N . GLU A 1 95 ? 2.713 -11.914 -25.672 1 93.06 95 GLU A N 1
ATOM 727 C CA . GLU A 1 95 ? 1.577 -12.672 -26.188 1 93.06 95 GLU A CA 1
ATOM 728 C C . GLU A 1 95 ? 1.917 -14.148 -26.344 1 93.06 95 GLU A C 1
ATOM 730 O O . GLU A 1 95 ? 1.082 -15.016 -26.062 1 93.06 95 GLU A O 1
ATOM 735 N N . ASP A 1 96 ? 3.123 -14.375 -26.766 1 94.62 96 ASP A N 1
ATOM 736 C CA . ASP A 1 96 ? 3.537 -15.742 -27.062 1 94.62 96 ASP A CA 1
ATOM 737 C C . ASP A 1 96 ? 4.66 -16.203 -26.141 1 94.62 96 ASP A C 1
ATOM 739 O O . ASP A 1 96 ? 5.191 -15.398 -25.359 1 94.62 96 ASP A O 1
ATOM 743 N N . ILE A 1 97 ? 4.953 -17.469 -26.234 1 95.5 97 ILE A N 1
ATOM 744 C CA . ILE A 1 97 ? 6.055 -18.031 -25.453 1 95.5 97 ILE A CA 1
ATOM 745 C C . ILE A 1 97 ? 7.375 -17.422 -25.906 1 95.5 97 ILE A C 1
ATOM 747 O O . ILE A 1 97 ? 7.48 -16.922 -27.031 1 95.5 97 ILE A O 1
ATOM 751 N N . ILE A 1 98 ? 8.312 -17.422 -25.016 1 92.56 98 ILE A N 1
ATOM 752 C CA . ILE A 1 98 ? 9.648 -16.875 -25.25 1 92.56 98 ILE A CA 1
ATOM 753 C C . ILE A 1 98 ? 10.672 -18.016 -25.25 1 92.56 98 ILE A C 1
ATOM 755 O O . ILE A 1 98 ? 10.844 -18.688 -24.219 1 92.56 98 ILE A O 1
ATOM 759 N N . LEU A 1 99 ? 11.328 -18.188 -26.281 1 91.62 99 LEU A N 1
ATOM 760 C CA . LEU A 1 99 ? 12.398 -19.172 -26.344 1 91.62 99 LEU A CA 1
ATOM 761 C C . LEU A 1 99 ? 13.734 -18.547 -25.922 1 91.62 99 LEU A C 1
ATOM 763 O O . LEU A 1 99 ? 14.023 -17.406 -26.281 1 91.62 99 LEU A O 1
ATOM 767 N N . PRO A 1 100 ? 14.492 -19.281 -25.031 1 86.44 100 PRO A N 1
ATOM 768 C CA . PRO A 1 100 ? 15.812 -18.766 -24.656 1 86.44 100 PRO A CA 1
ATOM 769 C C . PRO A 1 100 ? 16.703 -18.484 -25.859 1 86.44 100 PRO A C 1
ATOM 771 O O . PRO A 1 100 ? 16.609 -19.203 -26.875 1 86.44 100 PRO A O 1
ATOM 774 N N . PRO A 1 101 ? 17.672 -17.5 -25.359 1 77.12 101 PRO A N 1
ATOM 775 C CA . PRO A 1 101 ? 18.625 -17.188 -26.422 1 77.12 101 PRO A CA 1
ATOM 776 C C . PRO A 1 101 ? 19.734 -18.219 -26.547 1 77.12 101 PRO A C 1
ATOM 778 O O . PRO A 1 101 ? 20.016 -18.953 -25.594 1 77.12 101 PRO A O 1
ATOM 781 N N . LEU A 1 102 ? 20.109 -18.625 -27.75 1 71.56 102 LEU A N 1
ATOM 782 C CA . LEU A 1 102 ? 21.328 -19.359 -28.078 1 71.56 102 LEU A CA 1
ATOM 783 C C . LEU A 1 102 ? 21.031 -20.844 -28.281 1 71.56 102 LEU A C 1
ATOM 785 O O . LEU A 1 102 ? 21.953 -21.656 -28.281 1 71.56 102 LEU A O 1
ATOM 789 N N . ASP A 1 103 ? 19.922 -21.203 -28.219 1 71.94 103 ASP A N 1
ATOM 790 C CA . ASP A 1 103 ? 19.516 -22.578 -28.547 1 71.94 103 ASP A CA 1
ATOM 791 C C . ASP A 1 103 ? 19.984 -23.547 -27.469 1 71.94 103 ASP A C 1
ATOM 793 O O . ASP A 1 103 ? 20.484 -24.641 -27.781 1 71.94 103 ASP A O 1
ATOM 797 N N . LYS A 1 104 ? 20.297 -23.078 -26.328 1 82 104 LYS A N 1
ATOM 798 C CA . LYS A 1 104 ? 20.5 -23.922 -25.156 1 82 104 LYS A CA 1
ATOM 799 C C . LYS A 1 104 ? 19.234 -24.016 -24.312 1 82 104 LYS A C 1
ATOM 801 O O . LYS A 1 104 ? 18.797 -23.016 -23.734 1 82 104 LYS A O 1
ATOM 806 N N . TYR A 1 105 ? 18.672 -25.172 -24.438 1 88.06 105 TYR A N 1
ATOM 807 C CA . TYR A 1 105 ? 17.375 -25.375 -23.797 1 88.06 105 TYR A CA 1
ATOM 808 C C . TYR A 1 105 ? 17.5 -26.281 -22.578 1 88.06 105 TYR A C 1
ATOM 810 O O . TYR A 1 105 ? 18.031 -27.406 -22.688 1 88.06 105 TYR A O 1
ATOM 818 N N . GLY A 1 106 ? 17.062 -25.75 -21.484 1 88.88 106 GLY A N 1
ATOM 819 C CA . GLY A 1 106 ? 17.141 -26.484 -20.234 1 88.88 106 GLY A CA 1
ATOM 820 C C . GLY A 1 106 ? 15.898 -27.297 -19.922 1 88.88 106 GLY A C 1
ATOM 821 O O . GLY A 1 106 ? 15.125 -27.625 -20.828 1 88.88 106 GLY A O 1
ATOM 822 N N . LYS A 1 107 ? 15.805 -27.703 -18.719 1 90.75 107 LYS A N 1
ATOM 823 C CA . LYS A 1 107 ? 14.766 -28.656 -18.312 1 90.75 107 LYS A CA 1
ATOM 824 C C . LYS A 1 107 ? 13.586 -27.938 -17.656 1 90.75 107 LYS A C 1
ATOM 826 O O . LYS A 1 107 ? 12.539 -28.531 -17.406 1 90.75 107 LYS A O 1
ATOM 831 N N . TYR A 1 108 ? 13.688 -26.641 -17.5 1 92.31 108 TYR A N 1
ATOM 832 C CA . TYR A 1 108 ? 12.672 -25.953 -16.719 1 92.31 108 TYR A CA 1
ATOM 833 C C . TYR A 1 108 ? 11.891 -24.953 -17.578 1 92.31 108 TYR A C 1
ATOM 835 O O . TYR A 1 108 ? 12.32 -24.594 -18.672 1 92.31 108 TYR A O 1
ATOM 843 N N . VAL A 1 109 ? 10.742 -24.688 -17.109 1 94.5 109 VAL A N 1
ATOM 844 C CA . VAL A 1 109 ? 9.836 -23.688 -17.688 1 94.5 109 VAL A CA 1
ATOM 845 C C . VAL A 1 109 ? 9.633 -22.547 -16.703 1 94.5 109 VAL A C 1
ATOM 847 O O . VAL A 1 109 ? 9.383 -22.766 -15.516 1 94.5 109 VAL A O 1
ATOM 850 N N . LEU A 1 110 ? 9.766 -21.328 -17.234 1 94.5 110 LEU A N 1
ATOM 851 C CA . LEU A 1 110 ? 9.555 -20.156 -16.375 1 94.5 110 LEU A CA 1
ATOM 852 C C . LEU A 1 110 ? 8.344 -19.359 -16.859 1 94.5 110 LEU A C 1
ATOM 854 O O . LEU A 1 110 ? 8.289 -18.938 -18.016 1 94.5 110 LEU A O 1
ATOM 858 N N . LEU A 1 111 ? 7.379 -19.203 -16.016 1 96.94 111 LEU A N 1
ATOM 859 C CA . LEU A 1 111 ? 6.262 -18.281 -16.219 1 96.94 111 LEU A CA 1
ATOM 860 C C . LEU A 1 111 ? 6.32 -17.125 -15.219 1 96.94 111 LEU A C 1
ATOM 862 O O . LEU A 1 111 ? 6.574 -17.344 -14.031 1 96.94 111 LEU A O 1
ATOM 866 N N . PHE A 1 112 ? 6.129 -15.883 -15.734 1 95.44 112 PHE A N 1
ATOM 867 C CA . PHE A 1 112 ? 6.32 -14.812 -14.766 1 95.44 112 PHE A CA 1
ATOM 868 C C . PHE A 1 112 ? 5.504 -13.586 -15.141 1 95.44 112 PHE A C 1
ATOM 870 O O . PHE A 1 112 ? 5.113 -13.422 -16.297 1 95.44 112 PHE A O 1
ATOM 877 N N . ASP A 1 113 ? 5.066 -12.875 -14.164 1 95.69 113 ASP A N 1
ATOM 878 C CA . ASP A 1 113 ? 4.602 -11.492 -14.219 1 95.69 113 ASP A CA 1
ATOM 879 C C . ASP A 1 113 ? 5.688 -10.531 -13.75 1 95.69 113 ASP A C 1
ATOM 881 O O . ASP A 1 113 ? 5.945 -10.414 -12.555 1 95.69 113 ASP A O 1
ATOM 885 N N . PRO A 1 114 ? 6.277 -9.805 -14.711 1 93.12 114 PRO A N 1
ATOM 886 C CA . PRO A 1 114 ? 7.449 -9 -14.344 1 93.12 114 PRO A CA 1
ATOM 887 C C . PRO A 1 114 ? 7.113 -7.871 -13.383 1 93.12 114 PRO A C 1
ATOM 889 O O . PRO A 1 114 ? 7.969 -7.449 -12.594 1 93.12 114 PRO A O 1
ATOM 892 N N . LEU A 1 115 ? 5.906 -7.398 -13.484 1 92.06 115 LEU A N 1
ATOM 893 C CA . LEU A 1 115 ? 5.559 -6.289 -12.602 1 92.06 115 LEU A CA 1
ATOM 894 C C . LEU A 1 115 ? 4.059 -6.258 -12.336 1 92.06 115 LEU A C 1
ATOM 896 O O . LEU A 1 115 ? 3.307 -5.629 -13.078 1 92.06 115 LEU A O 1
ATOM 900 N N . ASP A 1 116 ? 3.688 -6.754 -11.227 1 90.56 116 ASP A N 1
ATOM 901 C CA . ASP A 1 116 ? 2.311 -6.699 -10.742 1 90.56 116 ASP A CA 1
ATOM 902 C C . ASP A 1 116 ? 2.016 -5.355 -10.078 1 90.56 116 ASP A C 1
ATOM 904 O O . ASP A 1 116 ? 2.768 -4.91 -9.203 1 90.56 116 ASP A O 1
ATOM 908 N N . GLY A 1 117 ? 0.944 -4.727 -10.5 1 84.69 117 GLY A N 1
ATOM 909 C CA . GLY A 1 117 ? 0.549 -3.457 -9.914 1 84.69 117 GLY A CA 1
ATOM 910 C C . GLY A 1 117 ? 1.226 -2.266 -10.57 1 84.69 117 GLY A C 1
ATOM 911 O O . GLY A 1 117 ? 1.496 -1.26 -9.906 1 84.69 117 GLY A O 1
ATOM 912 N N . SER A 1 118 ? 1.533 -2.32 -11.766 1 78.62 118 SER A N 1
ATOM 913 C CA . SER A 1 118 ? 2.285 -1.281 -12.461 1 78.62 118 SER A CA 1
ATOM 914 C C . SER A 1 118 ? 1.551 0.055 -12.414 1 78.62 118 SER A C 1
ATOM 916 O O . SER A 1 118 ? 2.18 1.115 -12.445 1 78.62 118 SER A O 1
ATOM 918 N N . SER A 1 119 ? 0.292 0.029 -12.266 1 75.44 119 SER A N 1
ATOM 919 C CA . SER A 1 119 ? -0.496 1.256 -12.195 1 75.44 119 SER A CA 1
ATOM 920 C C . SER A 1 119 ? -0.268 1.988 -10.883 1 75.44 119 SER A C 1
ATOM 922 O O . SER A 1 119 ? -0.637 3.156 -10.742 1 75.44 119 SER A O 1
ATOM 924 N N . ASN A 1 120 ? 0.317 1.376 -9.953 1 75.31 120 ASN A N 1
ATOM 925 C CA . ASN A 1 120 ? 0.488 1.922 -8.609 1 75.31 120 ASN A CA 1
ATOM 926 C C . ASN A 1 120 ? 1.854 2.58 -8.445 1 75.31 120 ASN A C 1
ATOM 928 O O . ASN A 1 120 ? 2.119 3.221 -7.422 1 75.31 120 ASN A O 1
ATOM 932 N N . ILE A 1 121 ? 2.697 2.49 -9.398 1 76.94 121 ILE A N 1
ATOM 933 C CA . ILE A 1 121 ? 4.082 2.912 -9.234 1 76.94 121 ILE A CA 1
ATOM 934 C C . ILE A 1 121 ? 4.141 4.422 -9.008 1 76.94 121 ILE A C 1
ATOM 936 O O . ILE A 1 121 ? 4.887 4.898 -8.148 1 76.94 121 ILE A O 1
ATOM 940 N N . ASP A 1 122 ? 3.301 5.074 -9.703 1 78.38 122 ASP A N 1
ATOM 941 C CA . ASP A 1 122 ? 3.32 6.531 -9.578 1 78.38 122 ASP A CA 1
ATOM 942 C C . ASP A 1 122 ? 2.799 6.969 -8.211 1 78.38 122 ASP A C 1
ATOM 944 O O . ASP A 1 122 ? 3.104 8.07 -7.75 1 78.38 122 ASP A O 1
ATOM 948 N N . ALA A 1 123 ? 2.068 6.094 -7.621 1 85.69 123 ALA A N 1
ATOM 949 C CA . ALA A 1 123 ? 1.5 6.418 -6.316 1 85.69 123 ALA A CA 1
ATOM 950 C C . ALA A 1 123 ? 2.395 5.914 -5.188 1 85.69 123 ALA A C 1
ATOM 952 O O . ALA A 1 123 ? 2.035 6.004 -4.012 1 85.69 123 ALA A O 1
ATOM 953 N N . ASN A 1 124 ? 3.504 5.402 -5.559 1 89 124 ASN A N 1
ATOM 954 C CA . ASN A 1 124 ? 4.5 4.984 -4.578 1 89 124 ASN A CA 1
ATOM 955 C C . ASN A 1 124 ? 3.977 3.863 -3.686 1 89 124 ASN A C 1
ATOM 957 O O . ASN A 1 124 ? 4.246 3.846 -2.482 1 89 124 ASN A O 1
ATOM 961 N N . VAL A 1 125 ? 3.145 3.041 -4.254 1 87.81 125 VAL A N 1
ATOM 962 C CA . VAL A 1 125 ? 2.605 1.887 -3.543 1 87.81 125 VAL A CA 1
ATOM 963 C C . VAL A 1 125 ? 3.393 0.634 -3.924 1 87.81 125 VAL A C 1
ATOM 965 O O . VAL A 1 125 ? 4.078 0.609 -4.949 1 87.81 125 VAL A O 1
ATOM 968 N N . SER A 1 126 ? 3.299 -0.352 -3.131 1 90.62 126 SER A N 1
ATOM 969 C CA . SER A 1 126 ? 4.055 -1.584 -3.32 1 90.62 126 SER A CA 1
ATOM 970 C C . SER A 1 126 ? 3.645 -2.293 -4.605 1 90.62 126 SER A C 1
ATOM 972 O O . SER A 1 126 ? 2.455 -2.379 -4.922 1 90.62 126 SER A O 1
ATOM 974 N N . VAL A 1 127 ? 4.668 -2.727 -5.332 1 91.44 127 VAL A N 1
ATOM 975 C CA . VAL A 1 127 ? 4.488 -3.521 -6.543 1 91.44 127 VAL A CA 1
ATOM 976 C C . VAL A 1 127 ? 5.297 -4.812 -6.438 1 91.44 127 VAL A C 1
ATOM 978 O O . VAL A 1 127 ? 6.012 -5.027 -5.457 1 91.44 127 VAL A O 1
ATOM 981 N N . GLY A 1 128 ? 5.125 -5.66 -7.438 1 94.56 128 GLY A N 1
ATOM 982 C CA . GLY A 1 128 ? 5.828 -6.918 -7.238 1 94.56 128 GLY A CA 1
ATOM 983 C C . GLY A 1 128 ? 6.047 -7.688 -8.531 1 94.56 128 GLY A C 1
ATOM 984 O O . GLY A 1 128 ? 5.469 -7.348 -9.562 1 94.56 128 GLY A O 1
ATOM 985 N N . THR A 1 129 ? 6.934 -8.656 -8.469 1 96 129 THR A N 1
ATOM 986 C CA . THR A 1 129 ? 7.188 -9.656 -9.5 1 96 129 THR A CA 1
ATOM 987 C C . THR A 1 129 ? 6.73 -11.039 -9.031 1 96 129 THR A C 1
ATOM 989 O O . THR A 1 129 ? 6.926 -11.398 -7.871 1 96 129 THR A O 1
ATOM 992 N N . ILE A 1 130 ? 6.129 -11.758 -9.898 1 97.75 130 ILE A N 1
ATOM 993 C CA . ILE A 1 130 ? 5.684 -13.109 -9.578 1 97.75 130 ILE A CA 1
ATOM 994 C C . ILE A 1 130 ? 6.324 -14.109 -10.547 1 97.75 130 ILE A C 1
ATOM 996 O O . ILE A 1 130 ? 6.484 -13.812 -11.734 1 97.75 130 ILE A O 1
ATOM 1000 N N . PHE A 1 131 ? 6.672 -15.297 -10.062 1 96.62 131 PHE A N 1
ATOM 1001 C CA . PHE A 1 131 ? 7.25 -16.297 -10.961 1 96.62 131 PHE A CA 1
ATOM 1002 C C . PHE A 1 131 ? 6.809 -17.703 -10.562 1 96.62 131 PHE A C 1
ATOM 1004 O O . PHE A 1 131 ? 6.504 -17.953 -9.391 1 96.62 131 PHE A O 1
ATOM 1011 N N . SER A 1 132 ? 6.746 -18.484 -11.477 1 97 132 SER A N 1
ATOM 1012 C CA . SER A 1 132 ? 6.414 -19.906 -11.375 1 97 132 SER A CA 1
ATOM 1013 C C . SER A 1 132 ? 7.363 -20.766 -12.203 1 97 132 SER A C 1
ATOM 1015 O O . SER A 1 132 ? 7.68 -20.422 -13.344 1 97 132 SER A O 1
ATOM 1017 N N . ILE A 1 133 ? 7.812 -21.891 -11.633 1 95.25 133 ILE A N 1
ATOM 1018 C CA . ILE A 1 133 ? 8.758 -22.781 -12.312 1 95.25 133 ILE A CA 1
ATOM 1019 C C . ILE A 1 133 ? 8.156 -24.172 -12.422 1 95.25 133 ILE A C 1
ATOM 1021 O O . ILE A 1 133 ? 7.625 -24.703 -11.445 1 95.25 133 ILE A O 1
ATOM 1025 N N . PHE A 1 134 ? 8.242 -24.688 -13.633 1 96.06 134 PHE A N 1
ATOM 1026 C CA . PHE A 1 134 ? 7.82 -26.047 -13.93 1 96.06 134 PHE A CA 1
ATOM 1027 C C . PHE A 1 134 ? 8.953 -26.844 -14.562 1 96.06 134 PHE A C 1
ATOM 1029 O O . PHE A 1 134 ? 9.961 -26.281 -14.977 1 96.06 134 PHE A O 1
ATOM 1036 N N . LYS A 1 135 ? 8.828 -28.156 -14.578 1 94.5 135 LYS A N 1
ATOM 1037 C CA . LYS A 1 135 ? 9.641 -29 -15.453 1 94.5 135 LYS A CA 1
ATOM 1038 C C . LYS A 1 135 ? 8.969 -29.188 -16.812 1 94.5 135 LYS A C 1
ATOM 1040 O O . LYS A 1 135 ? 7.758 -29.391 -16.891 1 94.5 135 LYS A O 1
ATOM 1045 N N . ARG A 1 136 ? 9.766 -29.094 -17.781 1 95.38 136 ARG A N 1
ATOM 1046 C CA . ARG A 1 136 ? 9.188 -29.281 -19.109 1 95.38 136 ARG A CA 1
ATOM 1047 C C . ARG A 1 136 ? 8.617 -30.688 -19.266 1 95.38 136 ARG A C 1
ATOM 1049 O O . ARG A 1 136 ? 9.086 -31.625 -18.609 1 95.38 136 ARG A O 1
ATOM 1056 N N . LYS A 1 137 ? 7.652 -30.781 -20.141 1 95.62 137 LYS A N 1
ATOM 1057 C CA . LYS A 1 137 ? 7.062 -32.062 -20.469 1 95.62 137 LYS A CA 1
ATOM 1058 C C . LYS A 1 137 ? 7.605 -32.594 -21.797 1 95.62 137 LYS A C 1
ATOM 1060 O O . LYS A 1 137 ? 7.652 -33.812 -22.016 1 95.62 137 LYS A O 1
ATOM 1065 N N . SER A 1 138 ? 7.992 -31.688 -22.641 1 94.56 138 SER A N 1
ATOM 1066 C CA . SER A 1 138 ? 8.555 -32.062 -23.938 1 94.56 138 SER A CA 1
ATOM 1067 C C . SER A 1 138 ? 9.914 -32.719 -23.766 1 94.56 138 SER A C 1
ATOM 1069 O O . SER A 1 138 ? 10.492 -32.719 -22.688 1 94.56 138 SER A O 1
ATOM 1071 N N . ASP A 1 139 ? 10.391 -33.25 -24.859 1 90.12 139 ASP A N 1
ATOM 1072 C CA . ASP A 1 139 ? 11.672 -33.938 -24.859 1 90.12 139 ASP A CA 1
ATOM 1073 C C . ASP A 1 139 ? 12.828 -33 -24.609 1 90.12 139 ASP A C 1
ATOM 1075 O O . ASP A 1 139 ? 12.797 -31.844 -25.047 1 90.12 139 ASP A O 1
ATOM 1079 N N . ALA A 1 140 ? 13.836 -33.625 -23.969 1 85.56 140 ALA A N 1
ATOM 1080 C CA . ALA A 1 140 ? 15.031 -32.844 -23.656 1 85.56 140 ALA A CA 1
ATOM 1081 C C . ALA A 1 140 ? 15.805 -32.469 -24.922 1 85.56 140 ALA A C 1
ATOM 1083 O O . ALA A 1 140 ? 15.727 -33.188 -25.922 1 85.56 140 ALA A O 1
ATOM 1084 N N . GLY A 1 141 ? 16.516 -31.391 -24.859 1 82.94 141 GLY A N 1
ATOM 1085 C CA . GLY A 1 141 ? 17.484 -31.062 -25.891 1 82.94 141 GLY A CA 1
ATOM 1086 C C . GLY A 1 141 ? 16.938 -30.125 -26.938 1 82.94 141 GLY A C 1
ATOM 1087 O O . GLY A 1 141 ? 17.688 -29.484 -27.672 1 82.94 141 GLY A O 1
ATOM 1088 N N . GLY A 1 142 ? 15.617 -30.031 -27.062 1 88.38 142 GLY A N 1
ATOM 1089 C CA . GLY A 1 142 ? 15.031 -29.109 -28.031 1 88.38 142 GLY A CA 1
ATOM 1090 C C . GLY A 1 142 ? 14.305 -27.953 -27.375 1 88.38 142 GLY A C 1
ATOM 1091 O O . GLY A 1 142 ? 14.32 -27.797 -26.141 1 88.38 142 GLY A O 1
ATOM 1092 N N . PRO A 1 143 ? 13.828 -27.078 -28.328 1 92.38 143 PRO A N 1
ATOM 1093 C CA . PRO A 1 143 ? 13.07 -25.938 -27.797 1 92.38 143 PRO A CA 1
ATOM 1094 C C . PRO A 1 143 ? 11.805 -26.375 -27.047 1 92.38 143 PRO A C 1
ATOM 1096 O O . PRO A 1 143 ? 11.195 -27.375 -27.406 1 92.38 143 PRO A O 1
ATOM 1099 N N . GLY A 1 144 ? 11.531 -25.625 -25.969 1 94.5 144 GLY A N 1
ATOM 1100 C CA . GLY A 1 144 ? 10.266 -25.859 -25.297 1 94.5 144 GLY A CA 1
ATOM 1101 C C . GLY A 1 144 ? 9.062 -25.516 -26.156 1 94.5 144 GLY A C 1
ATOM 1102 O O . GLY A 1 144 ? 9.195 -24.875 -27.203 1 94.5 144 GLY A O 1
ATOM 1103 N N . THR A 1 145 ? 7.91 -25.984 -25.719 1 95.38 145 THR A N 1
ATOM 1104 C CA . THR A 1 145 ? 6.668 -25.781 -26.453 1 95.38 145 THR A CA 1
ATOM 1105 C C . THR A 1 145 ? 5.637 -25.062 -25.578 1 95.38 145 THR A C 1
ATOM 1107 O O . THR A 1 145 ? 5.844 -24.906 -24.375 1 95.38 145 THR A O 1
ATOM 1110 N N . LEU A 1 146 ? 4.566 -24.656 -26.219 1 96.38 146 LEU A N 1
ATOM 1111 C CA . LEU A 1 146 ? 3.443 -24.062 -25.5 1 96.38 146 LEU A CA 1
ATOM 1112 C C . LEU A 1 146 ? 2.879 -25.031 -24.469 1 96.38 146 LEU A C 1
ATOM 1114 O O . LEU A 1 146 ? 2.479 -24.625 -23.375 1 96.38 146 LEU A O 1
ATOM 1118 N N . GLU A 1 147 ? 2.854 -26.25 -24.797 1 96.44 147 GLU A N 1
ATOM 1119 C CA . GLU A 1 147 ? 2.322 -27.281 -23.906 1 96.44 147 GLU A CA 1
ATOM 1120 C C . GLU A 1 147 ? 3.16 -27.391 -22.641 1 96.44 147 GLU A C 1
ATOM 1122 O O . GLU A 1 147 ? 2.643 -27.75 -21.578 1 96.44 147 GLU A O 1
ATOM 1127 N N . ASP A 1 148 ? 4.414 -27.094 -22.734 1 97.38 148 ASP A N 1
ATOM 1128 C CA . ASP A 1 148 ? 5.285 -27.078 -21.562 1 97.38 148 ASP A CA 1
ATOM 1129 C C . ASP A 1 148 ? 4.836 -26.016 -20.562 1 97.38 148 ASP A C 1
ATOM 1131 O O . ASP A 1 148 ? 5.098 -26.141 -19.359 1 97.38 148 ASP A O 1
ATOM 1135 N N . CYS A 1 149 ? 4.191 -25.016 -21.062 1 97.62 149 CYS A N 1
ATOM 1136 C CA . CYS A 1 149 ? 3.723 -23.922 -20.219 1 97.62 149 CYS A CA 1
ATOM 1137 C C . CYS A 1 149 ? 2.352 -24.25 -19.625 1 97.62 149 CYS A C 1
ATOM 1139 O O . CYS A 1 149 ? 2.043 -23.844 -18.5 1 97.62 149 CYS A O 1
ATOM 1141 N N . LEU A 1 150 ? 1.579 -24.969 -20.375 1 98.25 150 LEU A N 1
ATOM 1142 C CA . LEU A 1 150 ? 0.188 -25.219 -20.016 1 98.25 150 LEU A CA 1
ATOM 1143 C C . LEU A 1 150 ? 0.073 -26.422 -19.094 1 98.25 150 LEU A C 1
ATOM 1145 O O . LEU A 1 150 ? -0.537 -27.438 -19.453 1 98.25 150 LEU A O 1
ATOM 1149 N N . GLN A 1 151 ? 0.608 -26.266 -17.906 1 98.25 151 GLN A N 1
ATOM 1150 C CA . GLN A 1 151 ? 0.57 -27.312 -16.875 1 98.25 151 GLN A CA 1
ATOM 1151 C C . GLN A 1 151 ? -0.266 -26.875 -15.68 1 98.25 151 GLN A C 1
ATOM 1153 O O . GLN A 1 151 ? -0.381 -25.688 -15.391 1 98.25 151 GLN A O 1
ATOM 1158 N N . LYS A 1 152 ? -0.823 -27.891 -14.977 1 98.56 152 LYS A N 1
ATOM 1159 C CA . LYS A 1 152 ? -1.548 -27.578 -13.742 1 98.56 152 LYS A CA 1
ATOM 1160 C C . LYS A 1 152 ? -0.632 -26.938 -12.711 1 98.56 152 LYS A C 1
ATOM 1162 O O . LYS A 1 152 ? 0.555 -27.25 -12.641 1 98.56 152 LYS A O 1
ATOM 1167 N N . GLY A 1 153 ? -1.254 -26 -11.906 1 98.62 153 GLY A N 1
ATOM 1168 C CA . GLY A 1 153 ? -0.484 -25.344 -10.867 1 98.62 153 GLY A CA 1
ATOM 1169 C C . GLY A 1 153 ? 0.175 -26.312 -9.898 1 98.62 153 GLY A C 1
ATOM 1170 O O . GLY A 1 153 ? 1.244 -26.031 -9.359 1 98.62 153 GLY A O 1
ATOM 1171 N N . ALA A 1 154 ? -0.426 -27.484 -9.688 1 98.38 154 ALA A N 1
ATOM 1172 C CA . ALA A 1 154 ? 0.067 -28.484 -8.742 1 98.38 154 ALA A CA 1
ATOM 1173 C C . ALA A 1 154 ? 1.396 -29.078 -9.211 1 98.38 154 ALA A C 1
ATOM 1175 O O . ALA A 1 154 ? 2.111 -29.703 -8.43 1 98.38 154 ALA A O 1
ATOM 1176 N N . GLU A 1 155 ? 1.733 -28.875 -10.43 1 97.81 155 GLU A N 1
ATOM 1177 C CA . GLU A 1 155 ? 2.955 -29.438 -10.992 1 97.81 155 GLU A CA 1
ATOM 1178 C C . GLU A 1 155 ? 4.137 -28.484 -10.82 1 97.81 155 GLU A C 1
ATOM 1180 O O . GLU A 1 155 ? 5.266 -28.812 -11.195 1 97.81 155 GLU A O 1
ATOM 1185 N N . GLN A 1 156 ? 3.895 -27.344 -10.281 1 97.44 156 GLN A N 1
ATOM 1186 C CA . GLN A 1 156 ? 4.984 -26.406 -10.023 1 97.44 156 GLN A CA 1
ATOM 1187 C C . GLN A 1 156 ? 6.055 -27.031 -9.141 1 97.44 156 GLN A C 1
ATOM 1189 O O . GLN A 1 156 ? 5.734 -27.719 -8.164 1 97.44 156 GLN A O 1
ATOM 1194 N N . VAL A 1 157 ? 7.297 -26.781 -9.484 1 94.56 157 VAL A N 1
ATOM 1195 C CA . VAL A 1 157 ? 8.383 -27.297 -8.648 1 94.56 157 VAL A CA 1
ATOM 1196 C C . VAL A 1 157 ? 8.875 -26.188 -7.719 1 94.56 157 VAL A C 1
ATOM 1198 O O . VAL A 1 157 ? 9.516 -26.453 -6.699 1 94.56 157 VAL A O 1
ATOM 1201 N N . ALA A 1 158 ? 8.602 -24.938 -8.117 1 94.44 158 ALA A N 1
ATOM 1202 C CA . ALA A 1 158 ? 8.883 -23.766 -7.293 1 94.44 158 ALA A CA 1
ATOM 1203 C C . ALA A 1 158 ? 8.047 -22.562 -7.73 1 94.44 158 ALA A C 1
ATOM 1205 O O . ALA A 1 158 ? 7.613 -22.5 -8.883 1 94.44 158 ALA A O 1
ATOM 1206 N N . SER A 1 159 ? 7.797 -21.719 -6.852 1 97.44 159 SER A N 1
ATOM 1207 C CA . SER A 1 159 ? 7.168 -20.438 -7.152 1 97.44 159 SER A CA 1
ATOM 1208 C C . SER A 1 159 ? 7.566 -19.359 -6.133 1 97.44 159 SER A C 1
ATOM 1210 O O . SER A 1 159 ? 8.148 -19.688 -5.094 1 97.44 159 SER A O 1
ATOM 1212 N N . GLY A 1 160 ? 7.305 -18.125 -6.504 1 97.75 160 GLY A N 1
ATOM 1213 C CA . GLY A 1 160 ? 7.625 -17.031 -5.598 1 97.75 160 GLY A CA 1
ATOM 1214 C C . GLY A 1 160 ? 7.23 -15.672 -6.141 1 97.75 160 GLY A C 1
ATOM 1215 O O . GLY A 1 160 ? 6.633 -15.578 -7.215 1 97.75 160 GLY A O 1
ATOM 1216 N N . TYR A 1 161 ? 7.52 -14.75 -5.293 1 98.19 161 TYR A N 1
ATOM 1217 C CA . TYR A 1 161 ? 7.344 -13.359 -5.699 1 98.19 161 TYR A CA 1
ATOM 1218 C C . TYR A 1 161 ? 8.352 -12.453 -5.004 1 98.19 161 TYR A C 1
ATOM 1220 O O . TYR A 1 161 ? 8.938 -12.836 -3.99 1 98.19 161 TYR A O 1
ATOM 1228 N N . VAL A 1 162 ? 8.578 -11.367 -5.629 1 97.06 162 VAL A N 1
ATOM 1229 C CA . VAL A 1 162 ? 9.32 -10.258 -5.035 1 97.06 162 VAL A CA 1
ATOM 1230 C C . VAL A 1 162 ? 8.391 -9.062 -4.84 1 97.06 162 VAL A C 1
ATOM 1232 O O . VAL A 1 162 ? 7.645 -8.688 -5.75 1 97.06 162 VAL A O 1
ATOM 1235 N N . ILE A 1 163 ? 8.375 -8.57 -3.688 1 96.25 163 ILE A N 1
ATOM 1236 C CA . ILE A 1 163 ? 7.594 -7.363 -3.424 1 96.25 163 ILE A CA 1
ATOM 1237 C C . ILE A 1 163 ? 8.531 -6.168 -3.25 1 96.25 163 ILE A C 1
ATOM 1239 O O . ILE A 1 163 ? 9.516 -6.246 -2.514 1 96.25 163 ILE A O 1
ATOM 1243 N N . TYR A 1 164 ? 8.273 -5.137 -3.994 1 94.12 164 TYR A N 1
ATOM 1244 C CA . TYR A 1 164 ? 8.992 -3.869 -3.908 1 94.12 164 TYR A CA 1
ATOM 1245 C C . TYR A 1 164 ? 8.195 -2.838 -3.125 1 94.12 164 TYR A C 1
ATOM 1247 O O . TYR A 1 164 ? 7.375 -2.113 -3.695 1 94.12 164 TYR A O 1
ATOM 1255 N N . GLY A 1 165 ? 8.383 -2.785 -1.864 1 92.31 165 GLY A N 1
ATOM 1256 C CA . GLY A 1 165 ? 7.703 -1.852 -0.982 1 92.31 165 GLY A CA 1
ATOM 1257 C C . GLY A 1 165 ? 8.648 -1.056 -0.107 1 92.31 165 GLY A C 1
ATOM 1258 O O . GLY A 1 165 ? 9.688 -0.575 -0.579 1 92.31 165 GLY A O 1
ATOM 1259 N N . SER A 1 166 ? 8.188 -0.845 1.152 1 89.88 166 SER A N 1
ATOM 1260 C CA . SER A 1 166 ? 9.086 -0.167 2.084 1 89.88 166 SER A CA 1
ATOM 1261 C C . SER A 1 166 ? 10.422 -0.897 2.201 1 89.88 166 SER A C 1
ATOM 1263 O O . SER A 1 166 ? 11.453 -0.273 2.439 1 89.88 166 SER A O 1
ATOM 1265 N N . SER A 1 167 ? 10.289 -2.125 2.043 1 91.81 167 SER A N 1
ATOM 1266 C CA . SER A 1 167 ? 11.453 -2.988 1.851 1 91.81 167 SER A CA 1
ATOM 1267 C C . SER A 1 167 ? 11.25 -3.926 0.665 1 91.81 167 SER A C 1
ATOM 1269 O O . SER A 1 167 ? 10.148 -4.035 0.133 1 91.81 167 SER A O 1
ATOM 1271 N N . VAL A 1 168 ? 12.336 -4.5 0.23 1 94.56 168 VAL A N 1
ATOM 1272 C CA . VAL A 1 168 ? 12.258 -5.473 -0.854 1 94.56 168 VAL A CA 1
ATOM 1273 C C . VAL A 1 168 ? 12.383 -6.887 -0.291 1 94.56 168 VAL A C 1
ATOM 1275 O O . VAL A 1 168 ? 13.352 -7.199 0.407 1 94.56 168 VAL A O 1
ATOM 1278 N N . MET A 1 169 ? 11.43 -7.703 -0.62 1 96.19 169 MET A N 1
ATOM 1279 C CA . MET A 1 169 ? 11.422 -9.062 -0.083 1 96.19 169 MET A CA 1
ATOM 1280 C C . MET A 1 169 ? 11.172 -10.078 -1.189 1 96.19 169 MET A C 1
ATOM 1282 O O . MET A 1 169 ? 10.312 -9.875 -2.047 1 96.19 169 MET A O 1
ATOM 1286 N N . LEU A 1 170 ? 11.969 -11.117 -1.152 1 97 170 LEU A N 1
ATOM 1287 C CA . LEU A 1 170 ? 11.734 -12.297 -1.978 1 97 170 LEU A CA 1
ATOM 1288 C C . LEU A 1 170 ? 11.117 -13.422 -1.154 1 97 170 LEU A C 1
ATOM 1290 O O . LEU A 1 170 ? 11.688 -13.844 -0.146 1 97 170 LEU A O 1
ATOM 1294 N N . VAL A 1 171 ? 9.945 -13.875 -1.523 1 97.56 171 VAL A N 1
ATOM 1295 C CA . VAL A 1 171 ? 9.266 -14.992 -0.881 1 97.56 171 VAL A CA 1
ATOM 1296 C C . VAL A 1 171 ? 9.133 -16.156 -1.865 1 97.56 171 VAL A C 1
ATOM 1298 O O . VAL A 1 171 ? 8.719 -15.953 -3.012 1 97.56 171 VAL A O 1
ATOM 1301 N N . TYR A 1 172 ? 9.484 -17.344 -1.451 1 96.31 172 TYR A N 1
ATOM 1302 C CA . TYR A 1 172 ? 9.422 -18.453 -2.398 1 96.31 172 TYR A CA 1
ATOM 1303 C C . TYR A 1 172 ? 9.094 -19.75 -1.688 1 96.31 172 TYR A C 1
ATOM 1305 O O . TYR A 1 172 ? 9.125 -19.828 -0.457 1 96.31 172 TYR A O 1
ATOM 1313 N N . THR A 1 173 ? 8.711 -20.766 -2.434 1 95.94 173 THR A N 1
ATOM 1314 C CA . THR A 1 173 ? 8.547 -22.141 -1.984 1 95.94 173 THR A CA 1
ATOM 1315 C C . THR A 1 173 ? 9.031 -23.109 -3.051 1 95.94 173 THR A C 1
ATOM 1317 O O . THR A 1 173 ? 8.969 -22.828 -4.246 1 95.94 173 THR A O 1
ATOM 1320 N N . THR A 1 174 ? 9.531 -24.219 -2.643 1 91.88 174 THR A N 1
ATOM 1321 C CA . THR A 1 174 ? 9.852 -25.359 -3.486 1 91.88 174 THR A CA 1
ATOM 1322 C C . THR A 1 174 ? 8.984 -26.562 -3.111 1 91.88 174 THR A C 1
ATOM 1324 O O . THR A 1 174 ? 9.328 -27.703 -3.422 1 91.88 174 THR A O 1
ATOM 1327 N N . GLY A 1 175 ? 7.926 -26.25 -2.426 1 92.94 175 GLY A N 1
ATOM 1328 C CA . GLY A 1 175 ? 7.066 -27.312 -1.931 1 92.94 175 GLY A CA 1
ATOM 1329 C C . GLY A 1 175 ? 7.434 -27.781 -0.534 1 92.94 175 GLY A C 1
ATOM 1330 O O . GLY A 1 175 ? 6.801 -28.688 0.012 1 92.94 175 GLY A O 1
ATOM 1331 N N . GLN A 1 176 ? 8.43 -27.188 0.009 1 91.19 176 GLN A N 1
ATOM 1332 C CA . GLN A 1 176 ? 8.891 -27.5 1.356 1 91.19 176 GLN A CA 1
ATOM 1333 C C . GLN A 1 176 ? 8.898 -26.25 2.236 1 91.19 176 GLN A C 1
ATOM 1335 O O . GLN A 1 176 ? 9.945 -25.859 2.754 1 91.19 176 GLN A O 1
ATOM 1340 N N . GLY A 1 177 ? 7.727 -25.734 2.438 1 95.56 177 GLY A N 1
ATOM 1341 C CA . GLY A 1 177 ? 7.602 -24.547 3.26 1 95.56 177 GLY A CA 1
ATOM 1342 C C . GLY A 1 177 ? 7.73 -23.25 2.469 1 95.56 177 GLY A C 1
ATOM 1343 O O . GLY A 1 177 ? 8.055 -23.281 1.28 1 95.56 177 GLY A O 1
ATOM 1344 N N . VAL A 1 178 ? 7.445 -22.156 3.094 1 97.81 178 VAL A N 1
ATOM 1345 C CA . VAL A 1 178 ? 7.539 -20.828 2.502 1 97.81 178 VAL A CA 1
ATOM 1346 C C . VAL A 1 178 ? 8.578 -20 3.252 1 97.81 178 VAL A C 1
ATOM 1348 O O . VAL A 1 178 ? 8.562 -19.938 4.484 1 97.81 178 VAL A O 1
ATOM 1351 N N . HIS A 1 179 ? 9.453 -19.359 2.473 1 96.06 179 HIS A N 1
ATOM 1352 C CA . HIS A 1 179 ? 10.562 -18.641 3.088 1 96.06 179 HIS A CA 1
ATOM 1353 C C . HIS A 1 179 ? 10.695 -17.234 2.496 1 96.06 179 HIS A C 1
ATOM 1355 O O . HIS A 1 179 ? 10.531 -17.047 1.288 1 96.06 179 HIS A O 1
ATOM 1361 N N . GLY A 1 180 ? 10.953 -16.281 3.408 1 95.75 180 GLY A N 1
ATOM 1362 C CA . GLY A 1 180 ? 11.117 -14.891 2.998 1 95.75 180 GLY A CA 1
ATOM 1363 C C . GLY A 1 180 ? 12.523 -14.359 3.238 1 95.75 180 GLY A C 1
ATOM 1364 O O . GLY A 1 180 ? 13.133 -14.656 4.266 1 95.75 180 GLY A O 1
ATOM 1365 N N . PHE A 1 181 ? 13 -13.656 2.25 1 95.5 181 PHE A N 1
ATOM 1366 C CA . PHE A 1 181 ? 14.297 -13 2.303 1 95.5 181 PHE A CA 1
ATOM 1367 C C . PHE A 1 181 ? 14.148 -11.5 2.1 1 95.5 181 PHE A C 1
ATOM 1369 O O . PHE A 1 181 ? 13.438 -11.055 1.198 1 95.5 181 PHE A O 1
ATOM 1376 N N . THR A 1 182 ? 14.789 -10.766 2.92 1 94.62 182 THR A N 1
ATOM 1377 C CA . THR A 1 182 ? 14.75 -9.312 2.801 1 94.62 182 THR A CA 1
ATOM 1378 C C . THR A 1 182 ? 16.078 -8.781 2.242 1 94.62 182 THR A C 1
ATOM 1380 O O . THR A 1 182 ? 17.141 -9.234 2.643 1 94.62 182 THR A O 1
ATOM 1383 N N . LEU A 1 183 ? 15.961 -7.844 1.32 1 94.38 183 LEU A N 1
ATOM 1384 C CA . LEU A 1 183 ? 17.141 -7.242 0.709 1 94.38 183 LEU A CA 1
ATOM 1385 C C . LEU A 1 183 ? 17.797 -6.238 1.654 1 94.38 183 LEU A C 1
ATOM 1387 O O . LEU A 1 183 ? 17.109 -5.375 2.211 1 94.38 183 LEU A O 1
ATOM 1391 N N . ASP A 1 184 ? 18.984 -6.406 1.894 1 90.88 184 ASP A N 1
ATOM 1392 C CA . ASP A 1 184 ? 19.812 -5.367 2.504 1 90.88 184 ASP A CA 1
ATOM 1393 C C . ASP A 1 184 ? 20.516 -4.531 1.44 1 90.88 184 ASP A C 1
ATOM 1395 O O . ASP A 1 184 ? 21.516 -4.969 0.87 1 90.88 184 ASP A O 1
ATOM 1399 N N . PRO A 1 185 ? 20.016 -3.379 1.229 1 87.06 185 PRO A N 1
ATOM 1400 C CA . PRO A 1 185 ? 20.578 -2.594 0.131 1 87.06 185 PRO A CA 1
ATOM 1401 C C . PRO A 1 185 ? 22.031 -2.197 0.379 1 87.06 185 PRO A C 1
ATOM 1403 O O . PRO A 1 185 ? 22.781 -1.926 -0.57 1 87.06 185 PRO A O 1
ATOM 1406 N N . SER A 1 186 ? 22.484 -2.137 1.617 1 83.81 186 SER A N 1
ATOM 1407 C CA . SER A 1 186 ? 23.844 -1.721 1.931 1 83.81 186 SER A CA 1
ATOM 1408 C C . SER A 1 186 ? 24.859 -2.729 1.41 1 83.81 186 SER A C 1
ATOM 1410 O O . SER A 1 186 ? 25.969 -2.35 1.004 1 83.81 186 SER A O 1
ATOM 1412 N N . ILE A 1 187 ? 24.469 -3.98 1.333 1 85.31 187 ILE A N 1
ATOM 1413 C CA . ILE A 1 187 ? 25.391 -5 0.861 1 85.31 187 ILE A CA 1
ATOM 1414 C C . ILE A 1 187 ? 24.859 -5.633 -0.42 1 85.31 187 ILE A C 1
ATOM 1416 O O . ILE A 1 187 ? 25.562 -6.418 -1.069 1 85.31 187 ILE A O 1
ATOM 1420 N N . GLY A 1 188 ? 23.625 -5.34 -0.693 1 88.12 188 GLY A N 1
ATOM 1421 C CA . GLY A 1 188 ? 23.047 -5.816 -1.936 1 88.12 188 GLY A CA 1
ATOM 1422 C C . GLY A 1 188 ? 22.688 -7.289 -1.901 1 88.12 188 GLY A C 1
ATOM 1423 O O . GLY A 1 188 ? 22.766 -7.977 -2.922 1 88.12 188 GLY A O 1
ATOM 1424 N N . GLU A 1 189 ? 22.375 -7.809 -0.69 1 91.31 189 GLU A N 1
ATOM 1425 C CA . GLU A 1 189 ? 22.094 -9.234 -0.55 1 91.31 189 GLU A CA 1
ATOM 1426 C C . GLU A 1 189 ? 20.734 -9.461 0.106 1 91.31 189 GLU A C 1
ATOM 1428 O O . GLU A 1 189 ? 20.344 -8.727 1.021 1 91.31 189 GLU A O 1
ATOM 1433 N N . PHE A 1 190 ? 20.078 -10.492 -0.434 1 94.25 190 PHE A N 1
ATOM 1434 C CA . PHE A 1 190 ? 18.891 -10.984 0.247 1 94.25 190 PHE A CA 1
ATOM 1435 C C . PHE A 1 190 ? 19.266 -11.883 1.419 1 94.25 190 PHE A C 1
ATOM 1437 O O . PHE A 1 190 ? 20.031 -12.828 1.257 1 94.25 190 PHE A O 1
ATOM 1444 N N . LEU A 1 191 ? 18.688 -11.562 2.58 1 93.5 191 LEU A N 1
ATOM 1445 C CA . LEU A 1 191 ? 18.953 -12.336 3.785 1 93.5 191 LEU A CA 1
ATOM 1446 C C . LEU A 1 191 ? 17.672 -12.953 4.336 1 93.5 191 LEU A C 1
ATOM 1448 O O . LEU A 1 191 ? 16.625 -12.32 4.328 1 93.5 191 LEU A O 1
ATOM 1452 N N . LEU A 1 192 ? 17.812 -14.211 4.816 1 93.62 192 LEU A N 1
ATOM 1453 C CA . LEU A 1 192 ? 16.641 -14.898 5.375 1 93.62 192 LEU A CA 1
ATOM 1454 C C . LEU A 1 192 ? 16.062 -14.117 6.547 1 93.62 192 LEU A C 1
ATOM 1456 O O . LEU A 1 192 ? 16.75 -13.883 7.547 1 93.62 192 LEU A O 1
ATOM 1460 N N . SER A 1 193 ? 14.891 -13.68 6.391 1 92.38 193 SER A N 1
ATOM 1461 C CA . SER A 1 193 ? 14.234 -12.875 7.422 1 92.38 193 SER A CA 1
ATOM 1462 C C . SER A 1 193 ? 13.023 -13.609 8 1 92.38 193 SER A C 1
ATOM 1464 O O . SER A 1 193 ? 12.68 -13.414 9.172 1 92.38 193 SER A O 1
ATOM 1466 N N . HIS A 1 194 ? 12.32 -14.406 7.188 1 93 194 HIS A N 1
ATOM 1467 C CA . HIS A 1 194 ? 11.133 -15.148 7.59 1 93 194 HIS A CA 1
ATOM 1468 C C . HIS A 1 194 ? 11.234 -16.609 7.172 1 93 194 HIS A C 1
ATOM 1470 O O . HIS A 1 194 ? 10.977 -16.953 6.012 1 93 194 HIS A O 1
ATOM 1476 N N . GLU A 1 195 ? 11.516 -17.422 8.086 1 93.31 195 GLU A N 1
ATOM 1477 C CA . GLU A 1 195 ? 11.625 -18.844 7.801 1 93.31 195 GLU A CA 1
ATOM 1478 C C . GLU A 1 195 ? 10.305 -19.562 8.078 1 93.31 195 GLU A C 1
ATOM 1480 O O . GLU A 1 195 ? 9.664 -19.312 9.094 1 93.31 195 GLU A O 1
ATOM 1485 N N . ASN A 1 196 ? 9.891 -20.359 7.137 1 96 196 ASN A N 1
ATOM 1486 C CA . ASN A 1 196 ? 8.711 -21.203 7.27 1 96 196 ASN A CA 1
ATOM 1487 C C . ASN A 1 196 ? 7.473 -20.375 7.625 1 96 196 ASN A C 1
ATOM 1489 O O . ASN A 1 196 ? 6.809 -20.641 8.633 1 96 196 ASN A O 1
ATOM 1493 N N . ILE A 1 197 ? 7.195 -19.469 6.773 1 97.38 197 ILE A N 1
ATOM 1494 C CA . ILE A 1 197 ? 6.035 -18.609 6.938 1 97.38 197 ILE A CA 1
ATOM 1495 C C . ILE A 1 197 ? 4.762 -19.453 6.977 1 97.38 197 ILE A C 1
ATOM 1497 O O . ILE A 1 197 ? 4.57 -20.328 6.133 1 97.38 197 ILE A O 1
ATOM 1501 N N . LYS A 1 198 ? 3.916 -19.188 7.941 1 98.44 198 LYS A N 1
ATOM 1502 C CA . LYS A 1 198 ? 2.584 -19.781 8.047 1 98.44 198 LYS A CA 1
ATOM 1503 C C . LYS A 1 198 ? 1.507 -18.703 8.094 1 98.44 198 LYS A C 1
ATOM 1505 O O . LYS A 1 198 ? 1.696 -17.656 8.719 1 98.44 198 LYS A O 1
ATOM 1510 N N . THR A 1 199 ? 0.47 -18.984 7.461 1 98.25 199 THR A N 1
ATOM 1511 C CA . THR A 1 199 ? -0.654 -18.062 7.52 1 98.25 199 THR A CA 1
ATOM 1512 C C . THR A 1 199 ? -1.662 -18.5 8.578 1 98.25 199 THR A C 1
ATOM 1514 O O . THR A 1 199 ? -1.898 -19.703 8.758 1 98.25 199 THR A O 1
ATOM 1517 N N . PRO A 1 200 ? -2.254 -17.547 9.328 1 97.56 200 PRO A N 1
ATOM 1518 C CA . PRO A 1 200 ? -3.309 -17.891 10.289 1 97.56 200 PRO A CA 1
ATOM 1519 C C . PRO A 1 200 ? -4.48 -18.625 9.625 1 97.56 200 PRO A C 1
ATOM 1521 O O . PRO A 1 200 ? -4.836 -18.312 8.484 1 97.56 200 PRO A O 1
ATOM 1524 N N . LYS A 1 201 ? -5.055 -19.516 10.352 1 97.44 201 LYS A N 1
ATOM 1525 C CA . LYS A 1 201 ? -6.184 -20.281 9.828 1 97.44 201 LYS A CA 1
ATOM 1526 C C . LYS A 1 201 ? -7.367 -19.375 9.523 1 97.44 201 LYS A C 1
ATOM 1528 O O . LYS A 1 201 ? -8.141 -19.641 8.602 1 97.44 201 LYS A O 1
ATOM 1533 N N . ARG A 1 202 ? -7.516 -18.406 10.383 1 96.44 202 ARG A N 1
ATOM 1534 C CA . ARG A 1 202 ? -8.5 -17.328 10.219 1 96.44 202 ARG A CA 1
ATOM 1535 C C . ARG A 1 202 ? -7.855 -15.961 10.375 1 96.44 202 ARG A C 1
ATOM 1537 O O . ARG A 1 202 ? -6.996 -15.773 11.234 1 96.44 202 ARG A O 1
ATOM 1544 N N . GLY A 1 203 ? -8.336 -15.062 9.5 1 95.19 203 GLY A N 1
ATOM 1545 C CA . GLY A 1 203 ? -7.73 -13.742 9.578 1 95.19 203 GLY A CA 1
ATOM 1546 C C . GLY A 1 203 ? -8.695 -12.68 10.07 1 95.19 203 GLY A C 1
ATOM 1547 O O . GLY A 1 203 ? -9.648 -12.984 10.789 1 95.19 203 GLY A O 1
ATOM 1548 N N . LYS A 1 204 ? -8.32 -11.438 9.867 1 95.06 204 LYS A N 1
ATOM 1549 C CA . LYS A 1 204 ? -9.117 -10.289 10.281 1 95.06 204 LYS A CA 1
ATOM 1550 C C . LYS A 1 204 ? -9.195 -9.242 9.18 1 95.06 204 LYS A C 1
ATOM 1552 O O . LYS A 1 204 ? -9.75 -8.164 9.375 1 95.06 204 LYS A O 1
ATOM 1557 N N . ILE A 1 205 ? -8.641 -9.633 8.023 1 97.25 205 ILE A N 1
ATOM 1558 C CA . ILE A 1 205 ? -8.555 -8.688 6.918 1 97.25 205 ILE A CA 1
ATOM 1559 C C . ILE A 1 205 ? -9.18 -9.289 5.664 1 97.25 205 ILE A C 1
ATOM 1561 O O . ILE A 1 205 ? -8.992 -10.477 5.383 1 97.25 205 ILE A O 1
ATOM 1565 N N . TYR A 1 206 ? -9.961 -8.523 4.941 1 98.38 206 TYR A N 1
ATOM 1566 C CA . TYR A 1 206 ? -10.352 -8.922 3.596 1 98.38 206 TYR A CA 1
ATOM 1567 C C . TYR A 1 206 ? -9.953 -7.863 2.576 1 98.38 206 TYR A C 1
ATOM 1569 O O . TYR A 1 206 ? -9.992 -6.664 2.873 1 98.38 206 TYR A O 1
ATOM 1577 N N . SER A 1 207 ? -9.484 -8.305 1.492 1 98.38 207 SER A N 1
ATOM 1578 C CA . SER A 1 207 ? -8.953 -7.441 0.445 1 98.38 207 SER A CA 1
ATOM 1579 C C . SER A 1 207 ? -9.727 -7.605 -0.858 1 98.38 207 SER A C 1
ATOM 1581 O O . SER A 1 207 ? -9.695 -8.672 -1.475 1 98.38 207 SER A O 1
ATOM 1583 N N . MET A 1 208 ? -10.398 -6.59 -1.301 1 97.75 208 MET A N 1
ATOM 1584 C CA . MET A 1 208 ? -11.102 -6.578 -2.582 1 97.75 208 MET A CA 1
ATOM 1585 C C . MET A 1 208 ? -11.5 -5.16 -2.971 1 97.75 208 MET A C 1
ATOM 1587 O O . MET A 1 208 ? -11.562 -4.27 -2.117 1 97.75 208 MET A O 1
ATOM 1591 N N . ASN A 1 209 ? -11.734 -4.965 -4.191 1 96.75 209 ASN A N 1
ATOM 1592 C CA . ASN A 1 209 ? -12.258 -3.689 -4.668 1 96.75 209 ASN A CA 1
ATOM 1593 C C . ASN A 1 209 ? -13.773 -3.598 -4.465 1 96.75 209 ASN A C 1
ATOM 1595 O O . ASN A 1 209 ? -14.539 -3.82 -5.402 1 96.75 209 ASN A O 1
ATOM 1599 N N . GLU A 1 210 ? -14.203 -3.117 -3.361 1 96.44 210 GLU A N 1
ATOM 1600 C CA . GLU A 1 210 ? -15.625 -3.066 -3.033 1 96.44 210 GLU A CA 1
ATOM 1601 C C . GLU A 1 210 ? -16.344 -1.965 -3.816 1 96.44 210 GLU A C 1
ATOM 1603 O O . GLU A 1 210 ? -17.562 -1.917 -3.854 1 96.44 210 GLU A O 1
ATOM 1608 N N . GLY A 1 211 ? -15.555 -1.129 -4.402 1 95.81 211 GLY A N 1
ATOM 1609 C CA . GLY A 1 211 ? -16.156 -0.153 -5.293 1 95.81 211 GLY A CA 1
ATOM 1610 C C . GLY A 1 211 ? -16.984 -0.785 -6.402 1 95.81 211 GLY A C 1
ATOM 1611 O O . GLY A 1 211 ? -17.891 -0.152 -6.949 1 95.81 211 GLY A O 1
ATOM 1612 N N . TYR A 1 212 ? -16.719 -1.982 -6.676 1 93.69 212 TYR A N 1
ATOM 1613 C CA . TYR A 1 212 ? -17.406 -2.697 -7.746 1 93.69 212 TYR A CA 1
ATOM 1614 C C . TYR A 1 212 ? -18.531 -3.568 -7.184 1 93.69 212 TYR A C 1
ATOM 1616 O O . TYR A 1 212 ? -18.969 -4.523 -7.832 1 93.69 212 TYR A O 1
ATOM 1624 N N . TYR A 1 213 ? -18.969 -3.213 -6.07 1 94 213 TYR A N 1
ATOM 1625 C CA . TYR A 1 213 ? -19.984 -3.975 -5.344 1 94 213 TYR A CA 1
ATOM 1626 C C . TYR A 1 213 ? -21.156 -4.32 -6.254 1 94 213 TYR A C 1
ATOM 1628 O O . TYR A 1 213 ? -21.656 -5.449 -6.23 1 94 213 TYR A O 1
ATOM 1636 N N . ARG A 1 214 ? -21.641 -3.418 -7.051 1 92 214 ARG A N 1
ATOM 1637 C CA . ARG A 1 214 ? -22.812 -3.592 -7.891 1 92 214 ARG A CA 1
ATOM 1638 C C . ARG A 1 214 ? -22.609 -4.719 -8.898 1 92 214 ARG A C 1
ATOM 1640 O O . ARG A 1 214 ? -23.562 -5.355 -9.336 1 92 214 ARG A O 1
ATOM 1647 N N . TYR A 1 215 ? -21.406 -5.012 -9.234 1 92.56 215 TYR A N 1
ATOM 1648 C CA . TYR A 1 215 ? -21.109 -5.973 -10.289 1 92.56 215 TYR A CA 1
ATOM 1649 C C . TYR A 1 215 ? -20.906 -7.371 -9.719 1 92.56 215 TYR A C 1
ATOM 1651 O O . TYR A 1 215 ? -20.75 -8.336 -10.461 1 92.56 215 TYR A O 1
ATOM 1659 N N . PHE A 1 216 ? -20.891 -7.48 -8.406 1 93.56 216 PHE A N 1
ATOM 1660 C CA . PHE A 1 216 ? -20.656 -8.781 -7.781 1 93.56 216 PHE A CA 1
ATOM 1661 C C . PHE A 1 216 ? -21.922 -9.625 -7.816 1 93.56 216 PHE A C 1
ATOM 1663 O O . PHE A 1 216 ? -23.031 -9.086 -7.836 1 93.56 216 PHE A O 1
ATOM 1670 N N . ASP A 1 217 ? -21.75 -10.922 -7.844 1 91.44 217 ASP A N 1
ATOM 1671 C CA . ASP A 1 217 ? -22.875 -11.828 -7.684 1 91.44 217 ASP A CA 1
ATOM 1672 C C . ASP A 1 217 ? -23.406 -11.805 -6.25 1 91.44 217 ASP A C 1
ATOM 1674 O O . ASP A 1 217 ? -22.703 -11.359 -5.336 1 91.44 217 ASP A O 1
ATOM 1678 N N . ASP A 1 218 ? -24.578 -12.305 -6.031 1 90.56 218 ASP A N 1
ATOM 1679 C CA . ASP A 1 218 ? -25.234 -12.258 -4.73 1 90.56 218 ASP A CA 1
ATOM 1680 C C . ASP A 1 218 ? -24.422 -12.992 -3.672 1 90.56 218 ASP A C 1
ATOM 1682 O O . ASP A 1 218 ? -24.391 -12.578 -2.512 1 90.56 218 ASP A O 1
ATOM 1686 N N . GLY A 1 219 ? -23.875 -14.078 -4.082 1 93 219 GLY A N 1
ATOM 1687 C CA . GLY A 1 219 ? -23.062 -14.828 -3.135 1 93 219 GLY A CA 1
ATOM 1688 C C . GLY A 1 219 ? -21.938 -14.008 -2.533 1 93 219 GLY A C 1
ATOM 1689 O O . GLY A 1 219 ? -21.719 -14.031 -1.32 1 93 219 GLY A O 1
ATOM 1690 N N . ILE A 1 220 ? -21.234 -13.242 -3.381 1 94.5 220 ILE A N 1
ATOM 1691 C CA . ILE A 1 220 ? -20.125 -12.406 -2.938 1 94.5 220 ILE A CA 1
ATOM 1692 C C . ILE A 1 220 ? -20.656 -11.25 -2.096 1 94.5 220 ILE A C 1
ATOM 1694 O O . ILE A 1 220 ? -20.062 -10.891 -1.076 1 94.5 220 ILE A O 1
ATOM 1698 N N . LYS A 1 221 ? -21.781 -10.648 -2.508 1 93.5 221 LYS A N 1
ATOM 1699 C CA . LYS A 1 221 ? -22.391 -9.57 -1.738 1 93.5 221 LYS A CA 1
ATOM 1700 C C . LYS A 1 221 ? -22.734 -10.031 -0.323 1 93.5 221 LYS A C 1
ATOM 1702 O O . LYS A 1 221 ? -22.438 -9.328 0.649 1 93.5 221 LYS A O 1
ATOM 1707 N N . LYS A 1 222 ? -23.312 -11.195 -0.186 1 93.94 222 LYS A N 1
ATOM 1708 C CA . LYS A 1 222 ? -23.672 -11.758 1.115 1 93.94 222 LYS A CA 1
ATOM 1709 C C . LYS A 1 222 ? -22.438 -12.039 1.955 1 93.94 222 LYS A C 1
ATOM 1711 O O . LYS A 1 222 ? -22.438 -11.82 3.168 1 93.94 222 LYS A O 1
ATOM 1716 N N . TYR A 1 223 ? -21.406 -12.531 1.302 1 95.75 223 TYR A N 1
ATOM 1717 C CA . TYR A 1 223 ? -20.172 -12.797 2.025 1 95.75 223 TYR A CA 1
ATOM 1718 C C . TYR A 1 223 ? -19.578 -11.516 2.59 1 95.75 223 TYR A C 1
ATOM 1720 O O . TYR A 1 223 ? -19.094 -11.492 3.725 1 95.75 223 TYR A O 1
ATOM 1728 N N . ILE A 1 224 ? -19.594 -10.438 1.778 1 96.06 224 ILE A N 1
ATOM 1729 C CA . ILE A 1 224 ? -19.109 -9.141 2.24 1 96.06 224 ILE A CA 1
ATOM 1730 C C . ILE A 1 224 ? -19.891 -8.703 3.477 1 96.06 224 ILE A C 1
ATOM 1732 O O . ILE A 1 224 ? -19.297 -8.281 4.477 1 96.06 224 ILE A O 1
ATOM 1736 N N . LYS A 1 225 ? -21.203 -8.828 3.451 1 94.31 225 LYS A N 1
ATOM 1737 C CA . LYS A 1 225 ? -22.031 -8.453 4.594 1 94.31 225 LYS A CA 1
ATOM 1738 C C . LYS A 1 225 ? -21.734 -9.328 5.805 1 94.31 225 LYS A C 1
ATOM 1740 O O . LYS A 1 225 ? -21.75 -8.852 6.941 1 94.31 225 LYS A O 1
ATOM 1745 N N . TYR A 1 226 ? -21.484 -10.594 5.531 1 94.62 226 TYR A N 1
ATOM 1746 C CA . TYR A 1 226 ? -21.078 -11.508 6.598 1 94.62 226 TYR A CA 1
ATOM 1747 C C . TYR A 1 226 ? -19.828 -11.016 7.293 1 94.62 226 TYR A C 1
ATOM 1749 O O . TYR A 1 226 ? -19.75 -11.016 8.523 1 94.62 226 TYR A O 1
ATOM 1757 N N . LEU A 1 227 ? -18.844 -10.57 6.52 1 96.38 227 LEU A N 1
ATOM 1758 C CA . LEU A 1 227 ? -17.562 -10.094 7.055 1 96.38 227 LEU A CA 1
ATOM 1759 C C . LEU A 1 227 ? -17.75 -8.805 7.848 1 96.38 227 LEU A C 1
ATOM 1761 O O . LEU A 1 227 ? -16.984 -8.523 8.766 1 96.38 227 LEU A O 1
ATOM 1765 N N . GLN A 1 228 ? -18.781 -8.062 7.523 1 95.06 228 GLN A N 1
ATOM 1766 C CA . GLN A 1 228 ? -18.984 -6.738 8.102 1 95.06 228 GLN A CA 1
ATOM 1767 C C . GLN A 1 228 ? -19.891 -6.812 9.336 1 95.06 228 GLN A C 1
ATOM 1769 O O . GLN A 1 228 ? -20.031 -5.828 10.062 1 95.06 228 GLN A O 1
ATOM 1774 N N . GLN A 1 229 ? -20.469 -7.953 9.609 1 93.19 229 GLN A N 1
ATOM 1775 C CA . GLN A 1 229 ? -21.344 -8.148 10.766 1 93.19 229 GLN A CA 1
ATOM 1776 C C . GLN A 1 229 ? -20.531 -8.359 12.039 1 93.19 229 GLN A C 1
ATOM 1778 O O . GLN A 1 229 ? -19.453 -8.961 12.008 1 93.19 229 GLN A O 1
ATOM 1783 N N . GLU A 1 230 ? -21.078 -7.898 13.125 1 91.38 230 GLU A N 1
ATOM 1784 C CA . GLU A 1 230 ? -20.406 -8.102 14.406 1 91.38 230 GLU A CA 1
ATOM 1785 C C . GLU A 1 230 ? -20.688 -9.5 14.953 1 91.38 230 GLU A C 1
ATOM 1787 O O . GLU A 1 230 ? -21.844 -9.883 15.141 1 91.38 230 GLU A O 1
ATOM 1792 N N . ASP A 1 231 ? -19.688 -10.203 15.125 1 92 231 ASP A N 1
ATOM 1793 C CA . ASP A 1 231 ? -19.719 -11.523 15.734 1 92 231 ASP A CA 1
ATOM 1794 C C . ASP A 1 231 ? -18.406 -11.828 16.453 1 92 231 ASP A C 1
ATOM 1796 O O . ASP A 1 231 ? -17.406 -12.156 15.812 1 92 231 ASP A O 1
ATOM 1800 N N . LYS A 1 232 ? -18.422 -11.82 17.734 1 89.38 232 LYS A N 1
ATOM 1801 C CA . LYS A 1 232 ? -17.219 -11.984 18.547 1 89.38 232 LYS A CA 1
ATOM 1802 C C . LYS A 1 232 ? -16.625 -13.375 18.359 1 89.38 232 LYS A C 1
ATOM 1804 O O . LYS A 1 232 ? -15.398 -13.523 18.344 1 89.38 232 LYS A O 1
ATOM 1809 N N . ALA A 1 233 ? -17.422 -14.359 18.172 1 87.81 233 ALA A N 1
ATOM 1810 C CA . ALA A 1 233 ? -16.953 -15.742 18.047 1 87.81 233 ALA A CA 1
ATOM 1811 C C . ALA A 1 233 ? -16.078 -15.914 16.797 1 87.81 233 ALA A C 1
ATOM 1813 O O . ALA A 1 233 ? -15.094 -16.656 16.828 1 87.81 233 ALA A O 1
ATOM 1814 N N . SER A 1 234 ? -16.453 -15.227 15.781 1 88.75 234 SER A N 1
ATOM 1815 C CA . SER A 1 234 ? -15.703 -15.32 14.531 1 88.75 234 SER A CA 1
ATOM 1816 C C . SER A 1 234 ? -14.812 -14.102 14.328 1 88.75 234 SER A C 1
ATOM 1818 O O . SER A 1 234 ? -14.305 -13.883 13.227 1 88.75 234 SER A O 1
ATOM 1820 N N . LYS A 1 235 ? -14.664 -13.273 15.344 1 90.44 235 LYS A N 1
ATOM 1821 C CA . LYS A 1 235 ? -13.773 -12.117 15.359 1 90.44 235 LYS A CA 1
ATOM 1822 C C . LYS A 1 235 ? -14.109 -11.148 14.227 1 90.44 235 LYS A C 1
ATOM 1824 O O . LYS A 1 235 ? -13.219 -10.695 13.508 1 90.44 235 LYS A O 1
ATOM 1829 N N . ARG A 1 236 ? -15.398 -10.93 14.008 1 93.19 236 ARG A N 1
ATOM 1830 C CA . ARG A 1 236 ? -15.891 -9.969 13.023 1 93.19 236 ARG A CA 1
ATOM 1831 C C . ARG A 1 236 ? -16.422 -8.711 13.703 1 93.19 236 ARG A C 1
ATOM 1833 O O . ARG A 1 236 ? -16.828 -8.75 14.859 1 93.19 236 ARG A O 1
ATOM 1840 N N . PRO A 1 237 ? -16.375 -7.602 12.992 1 95.69 237 PRO A N 1
ATOM 1841 C CA . PRO A 1 237 ? -16.141 -7.426 11.555 1 95.69 237 PRO A CA 1
ATOM 1842 C C . PRO A 1 237 ? -14.656 -7.473 11.188 1 95.69 237 PRO A C 1
ATOM 1844 O O . PRO A 1 237 ? -13.797 -7.188 12.023 1 95.69 237 PRO A O 1
ATOM 1847 N N . TYR A 1 238 ? -14.398 -7.883 9.922 1 97.44 238 TYR A N 1
ATOM 1848 C CA . TYR A 1 238 ? -13.055 -7.816 9.352 1 97.44 238 TYR A CA 1
ATOM 1849 C C . TYR A 1 238 ? -12.711 -6.395 8.93 1 97.44 238 TYR A C 1
ATOM 1851 O O . TYR A 1 238 ? -13.602 -5.578 8.688 1 97.44 238 TYR A O 1
ATOM 1859 N N . SER A 1 239 ? -11.469 -6.066 8.914 1 96.62 239 SER A N 1
ATOM 1860 C CA . SER A 1 239 ? -10.992 -4.809 8.352 1 96.62 239 SER A CA 1
ATOM 1861 C C . SER A 1 239 ? -10.789 -4.914 6.844 1 96.62 239 SER A C 1
ATOM 1863 O O . SER A 1 239 ? -10.164 -5.863 6.359 1 96.62 239 SER A O 1
ATOM 1865 N N . ALA A 1 240 ? -11.312 -3.963 6.125 1 97.75 240 ALA A N 1
ATOM 1866 C CA . ALA A 1 240 ? -11.086 -3.912 4.684 1 97.75 240 ALA A CA 1
ATOM 1867 C C . ALA A 1 240 ? -9.742 -3.264 4.363 1 97.75 240 ALA A C 1
ATOM 1869 O O . ALA A 1 240 ? -9.422 -2.195 4.887 1 97.75 240 ALA A O 1
ATOM 1870 N N . ARG A 1 241 ? -8.922 -3.928 3.668 1 97.12 241 ARG A N 1
ATOM 1871 C CA . ARG A 1 241 ? -7.672 -3.42 3.107 1 97.12 241 ARG A CA 1
ATOM 1872 C C . ARG A 1 241 ? -7.535 -3.807 1.638 1 97.12 241 ARG A C 1
ATOM 1874 O O . ARG A 1 241 ? -7.684 -4.977 1.281 1 97.12 241 ARG A O 1
ATOM 1881 N N . TYR A 1 242 ? -7.25 -2.797 0.796 1 97.06 242 TYR A N 1
ATOM 1882 C CA . TYR A 1 242 ? -7.074 -3.104 -0.619 1 97.06 242 TYR A CA 1
ATOM 1883 C C . TYR A 1 242 ? -6.094 -2.133 -1.267 1 97.06 242 TYR A C 1
ATOM 1885 O O . TYR A 1 242 ? -6.445 -0.991 -1.567 1 97.06 242 TYR A O 1
ATOM 1893 N N . ILE A 1 243 ? -4.984 -2.627 -1.524 1 94.19 243 ILE A N 1
ATOM 1894 C CA . ILE A 1 243 ? -3.9 -1.834 -2.09 1 94.19 243 ILE A CA 1
ATOM 1895 C C . ILE A 1 243 ? -4.078 -1.723 -3.604 1 94.19 243 ILE A C 1
ATOM 1897 O O . ILE A 1 243 ? -3.842 -0.661 -4.184 1 94.19 243 ILE A O 1
ATOM 1901 N N . GLY A 1 244 ? -4.504 -2.797 -4.246 1 92.62 244 GLY A N 1
ATOM 1902 C CA . GLY A 1 244 ? -4.648 -2.816 -5.695 1 92.62 244 GLY A CA 1
ATOM 1903 C C . GLY A 1 244 ? -3.482 -3.486 -6.398 1 92.62 244 GLY A C 1
ATOM 1904 O O . GLY A 1 244 ? -3.305 -3.322 -7.605 1 92.62 244 GLY A O 1
ATOM 1905 N N . SER A 1 245 ? -2.621 -4.062 -5.734 1 92.75 245 SER A N 1
ATOM 1906 C CA . SER A 1 245 ? -1.564 -4.961 -6.191 1 92.75 245 SER A CA 1
ATOM 1907 C C . SER A 1 245 ? -1.738 -6.359 -5.605 1 92.75 245 SER A C 1
ATOM 1909 O O . SER A 1 245 ? -1.785 -6.523 -4.387 1 92.75 245 SER A O 1
ATOM 1911 N N . CYS A 1 246 ? -1.854 -7.277 -6.469 1 95.31 246 CYS A N 1
ATOM 1912 C CA . CYS A 1 246 ? -2.111 -8.648 -6.035 1 95.31 246 CYS A CA 1
ATOM 1913 C C . CYS A 1 246 ? -1.033 -9.125 -5.07 1 95.31 246 CYS A C 1
ATOM 1915 O O . CYS A 1 246 ? -1.342 -9.68 -4.016 1 95.31 246 CYS A O 1
ATOM 1917 N N . VAL A 1 247 ? 0.203 -8.867 -5.391 1 96.62 247 VAL A N 1
ATOM 1918 C CA . VAL A 1 247 ? 1.325 -9.32 -4.574 1 96.62 247 VAL A CA 1
ATOM 1919 C C . VAL A 1 247 ? 1.273 -8.648 -3.205 1 96.62 247 VAL A C 1
ATOM 1921 O O . VAL A 1 247 ? 1.452 -9.297 -2.178 1 96.62 247 VAL A O 1
ATOM 1924 N N . ALA A 1 248 ? 1.031 -7.367 -3.191 1 95.44 248 ALA A N 1
ATOM 1925 C CA . ALA A 1 248 ? 1.03 -6.621 -1.937 1 95.44 248 ALA A CA 1
ATOM 1926 C C . ALA A 1 248 ? -0.119 -7.062 -1.035 1 95.44 248 ALA A C 1
ATOM 1928 O O . ALA A 1 248 ? 0.073 -7.285 0.163 1 95.44 248 ALA A O 1
ATOM 1929 N N . ASP A 1 249 ? -1.293 -7.176 -1.584 1 97.06 249 ASP A N 1
ATOM 1930 C CA . ASP A 1 249 ? -2.451 -7.605 -0.807 1 97.06 249 ASP A CA 1
ATOM 1931 C C . ASP A 1 249 ? -2.273 -9.039 -0.308 1 97.06 249 ASP A C 1
ATOM 1933 O O . ASP A 1 249 ? -2.58 -9.344 0.847 1 97.06 249 ASP A O 1
ATOM 1937 N N . PHE A 1 250 ? -1.773 -9.891 -1.171 1 98.25 250 PHE A N 1
ATOM 1938 C CA . PHE A 1 250 ? -1.551 -11.281 -0.795 1 98.25 250 PHE A CA 1
ATOM 1939 C C . PHE A 1 250 ? -0.519 -11.383 0.321 1 98.25 250 PHE A C 1
ATOM 1941 O O . PHE A 1 250 ? -0.715 -12.117 1.292 1 98.25 250 PHE A O 1
ATOM 1948 N N . HIS A 1 251 ? 0.562 -10.641 0.149 1 97.62 251 HIS A N 1
ATOM 1949 C CA . HIS A 1 251 ? 1.639 -10.68 1.131 1 97.62 251 HIS A CA 1
ATOM 1950 C C . HIS A 1 251 ? 1.138 -10.289 2.516 1 97.62 251 HIS A C 1
ATOM 1952 O O . HIS A 1 251 ? 1.446 -10.953 3.508 1 97.62 251 HIS A O 1
ATOM 1958 N N . ARG A 1 252 ? 0.386 -9.203 2.596 1 96.25 252 ARG A N 1
ATOM 1959 C CA . ARG A 1 252 ? -0.186 -8.781 3.869 1 96.25 252 ARG A CA 1
ATOM 1960 C C . ARG A 1 252 ? -1.044 -9.891 4.477 1 96.25 252 ARG A C 1
ATOM 1962 O O . ARG A 1 252 ? -0.913 -10.203 5.664 1 96.25 252 ARG A O 1
ATOM 1969 N N . ASN A 1 253 ? -1.931 -10.461 3.666 1 97.56 253 ASN A N 1
ATOM 1970 C CA . ASN A 1 253 ? -2.83 -11.5 4.16 1 97.56 253 ASN A CA 1
ATOM 1971 C C . ASN A 1 253 ? -2.066 -12.758 4.562 1 97.56 253 ASN A C 1
ATOM 1973 O O . ASN A 1 253 ? -2.467 -13.461 5.492 1 97.56 253 ASN A O 1
ATOM 1977 N N . LEU A 1 254 ? -0.995 -13.016 3.785 1 98.19 254 LEU A N 1
ATOM 1978 C CA . LEU A 1 254 ? -0.164 -14.172 4.121 1 98.19 254 LEU A CA 1
ATOM 1979 C C . LEU A 1 254 ? 0.383 -14.055 5.539 1 98.19 254 LEU A C 1
ATOM 1981 O O . LEU A 1 254 ? 0.397 -15.031 6.289 1 98.19 254 LEU A O 1
ATOM 1985 N N . LEU A 1 255 ? 0.753 -12.875 5.91 1 96.06 255 LEU A N 1
ATOM 1986 C CA . LEU A 1 255 ? 1.403 -12.648 7.199 1 96.06 255 LEU A CA 1
ATOM 1987 C C . LEU A 1 255 ? 0.37 -12.43 8.297 1 96.06 255 LEU A C 1
ATOM 1989 O O . LEU A 1 255 ? 0.516 -12.953 9.406 1 96.06 255 LEU A O 1
ATOM 1993 N N . TYR A 1 256 ? -0.723 -11.688 8.023 1 94.81 256 TYR A N 1
ATOM 1994 C CA . TYR A 1 256 ? -1.643 -11.266 9.078 1 94.81 256 TYR A CA 1
ATOM 1995 C C . TYR A 1 256 ? -2.895 -12.133 9.086 1 94.81 256 TYR A C 1
ATOM 1997 O O . TYR A 1 256 ? -3.654 -12.133 10.055 1 94.81 256 TYR A O 1
ATOM 2005 N N . GLY A 1 257 ? -3.088 -12.828 8.039 1 97.06 257 GLY A N 1
ATOM 2006 C CA . GLY A 1 257 ? -4.32 -13.578 7.871 1 97.06 257 GLY A CA 1
ATOM 2007 C C . GLY A 1 257 ? -5.406 -12.797 7.16 1 97.06 257 GLY A C 1
ATOM 2008 O O . GLY A 1 257 ? -5.414 -11.562 7.195 1 97.06 257 GLY A O 1
ATOM 2009 N N . GLY A 1 258 ? -6.254 -13.531 6.582 1 98.06 258 GLY A N 1
ATOM 2010 C CA . GLY A 1 258 ? -7.348 -12.914 5.848 1 98.06 258 GLY A CA 1
ATOM 2011 C C . GLY A 1 258 ? -7.531 -13.492 4.453 1 98.06 258 GLY A C 1
ATOM 2012 O O . GLY A 1 258 ? -7.039 -14.586 4.16 1 98.06 258 GLY A O 1
ATOM 2013 N N . ILE A 1 259 ? -8.297 -12.742 3.639 1 98.69 259 ILE A N 1
ATOM 2014 C CA . ILE A 1 259 ? -8.641 -13.281 2.326 1 98.69 259 ILE A CA 1
ATOM 2015 C C . ILE A 1 259 ? -8.547 -12.172 1.277 1 98.69 259 ILE A C 1
ATOM 2017 O O . ILE A 1 259 ? -8.953 -11.031 1.53 1 98.69 259 ILE A O 1
ATOM 2021 N N . PHE A 1 260 ? -7.891 -12.438 0.24 1 98.75 260 PHE A N 1
ATOM 2022 C CA . PHE A 1 260 ? -7.914 -11.641 -0.98 1 98.75 260 PHE A CA 1
ATOM 2023 C C . PHE A 1 260 ? -8.922 -12.203 -1.976 1 98.75 260 PHE A C 1
ATOM 2025 O O . PHE A 1 260 ? -8.914 -13.406 -2.268 1 98.75 260 PHE A O 1
ATOM 2032 N N . ILE A 1 261 ? -9.789 -11.305 -2.5 1 98.25 261 ILE A N 1
ATOM 2033 C CA . ILE A 1 261 ? -10.875 -11.758 -3.359 1 98.25 261 ILE A CA 1
ATOM 2034 C C . ILE A 1 261 ? -10.891 -10.945 -4.648 1 98.25 261 ILE A C 1
ATOM 2036 O O . ILE A 1 261 ? -10.953 -9.711 -4.609 1 98.25 261 ILE A O 1
ATOM 2040 N N . TYR A 1 262 ? -10.781 -11.57 -5.738 1 97.62 262 TYR A N 1
ATOM 2041 C CA . TYR A 1 262 ? -11.023 -11.031 -7.074 1 97.62 262 TYR A CA 1
ATOM 2042 C C . TYR A 1 262 ? -12.039 -11.891 -7.824 1 97.62 262 TYR A C 1
ATOM 2044 O O . TYR A 1 262 ? -11.664 -12.695 -8.688 1 97.62 262 TYR A O 1
ATOM 2052 N N . PRO A 1 263 ? -13.258 -11.648 -7.555 1 96.25 263 PRO A N 1
ATOM 2053 C CA . PRO A 1 263 ? -14.305 -12.531 -8.086 1 96.25 263 PRO A CA 1
ATOM 2054 C C . PRO A 1 263 ? -14.633 -12.242 -9.547 1 96.25 263 PRO A C 1
ATOM 2056 O O . PRO A 1 263 ? -14.148 -11.266 -10.117 1 96.25 263 PRO A O 1
ATOM 2059 N N . ARG A 1 264 ? -15.359 -13.156 -10.117 1 94.06 264 ARG A N 1
ATOM 2060 C CA . ARG A 1 264 ? -15.93 -12.844 -11.422 1 94.06 264 ARG A CA 1
ATOM 2061 C C . ARG A 1 264 ? -16.953 -11.727 -11.312 1 94.06 264 ARG A C 1
ATOM 2063 O O . ARG A 1 264 ? -17.562 -11.531 -10.258 1 94.06 264 ARG A O 1
ATOM 2070 N N . THR A 1 265 ? -17.031 -10.992 -12.273 1 91.06 265 THR A N 1
ATOM 2071 C CA . THR A 1 265 ? -18.031 -9.953 -12.383 1 91.06 265 THR A CA 1
ATOM 2072 C C . THR A 1 265 ? -18.812 -10.078 -13.688 1 91.06 265 THR A C 1
ATOM 2074 O O . THR A 1 265 ? -18.438 -10.859 -14.562 1 91.06 265 THR A O 1
ATOM 2077 N N . ALA A 1 266 ? -19.891 -9.312 -13.742 1 86.44 266 ALA A N 1
ATOM 2078 C CA . ALA A 1 266 ? -20.672 -9.305 -14.977 1 86.44 266 ALA A CA 1
ATOM 2079 C C . ALA A 1 266 ? -19.828 -8.852 -16.156 1 86.44 266 ALA A C 1
ATOM 2081 O O . ALA A 1 266 ? -19.969 -9.367 -17.266 1 86.44 266 ALA A O 1
ATOM 2082 N N . LYS A 1 267 ? -18.906 -7.992 -15.914 1 86.31 267 LYS A N 1
ATOM 2083 C CA . LYS A 1 267 ? -18.062 -7.449 -16.969 1 86.31 267 LYS A CA 1
ATOM 2084 C C . LYS A 1 267 ? -16.891 -8.383 -17.266 1 86.31 267 LYS A C 1
ATOM 2086 O O . LYS A 1 267 ? -16.312 -8.344 -18.359 1 86.31 267 LYS A O 1
ATOM 2091 N N . SER A 1 268 ? -16.531 -9.195 -16.297 1 91.62 268 SER A N 1
ATOM 2092 C CA . SER A 1 268 ? -15.438 -10.164 -16.422 1 91.62 268 SER A CA 1
ATOM 2093 C C . SER A 1 268 ? -15.852 -11.531 -15.883 1 91.62 268 SER A C 1
ATOM 2095 O O . SER A 1 268 ? -15.328 -11.984 -14.859 1 91.62 268 SER A O 1
ATOM 2097 N N . PRO A 1 269 ? -16.609 -12.227 -16.656 1 91.88 269 PRO A N 1
ATOM 2098 C CA . PRO A 1 269 ? -17.172 -13.484 -16.156 1 91.88 269 PRO A CA 1
ATOM 2099 C C . PRO A 1 269 ? -16.125 -14.562 -15.938 1 91.88 269 PRO A C 1
ATOM 2101 O O . PRO A 1 269 ? -16.344 -15.492 -15.156 1 91.88 269 PRO A O 1
ATOM 2104 N N . LYS A 1 270 ? -15.023 -14.508 -16.625 1 93.38 270 LYS A N 1
ATOM 2105 C CA . LYS A 1 270 ? -13.977 -15.508 -16.469 1 93.38 270 LYS A CA 1
ATOM 2106 C C . LYS A 1 270 ? -12.93 -15.055 -15.461 1 93.38 270 LYS A C 1
ATOM 2108 O O . LYS A 1 270 ? -11.922 -15.734 -15.25 1 93.38 270 LYS A O 1
ATOM 2113 N N . GLY A 1 271 ? -13.164 -13.953 -14.859 1 93.88 271 GLY A N 1
ATOM 2114 C CA . GLY A 1 271 ? -12.188 -13.391 -13.945 1 93.88 271 GLY A CA 1
ATOM 2115 C C . GLY A 1 271 ? -11.188 -12.477 -14.633 1 93.88 271 GLY A C 1
ATOM 2116 O O . GLY A 1 271 ? -11.164 -12.383 -15.867 1 93.88 271 GLY A O 1
ATOM 2117 N N . LYS A 1 272 ? -10.414 -11.812 -13.859 1 92.81 272 LYS A N 1
ATOM 2118 C CA . LYS A 1 272 ? -9.516 -10.82 -14.43 1 92.81 272 LYS A CA 1
ATOM 2119 C C . LYS A 1 272 ? -8.055 -11.242 -14.266 1 92.81 272 LYS A C 1
ATOM 2121 O O . LYS A 1 272 ? -7.191 -10.836 -15.039 1 92.81 272 LYS A O 1
ATOM 2126 N N . LEU A 1 273 ? -7.758 -12.023 -13.289 1 95.94 273 LEU A N 1
ATOM 2127 C CA . LEU A 1 273 ? -6.375 -12.398 -13.008 1 95.94 273 LEU A CA 1
ATOM 2128 C C . LEU A 1 273 ? -5.934 -13.547 -13.914 1 95.94 273 LEU A C 1
ATOM 2130 O O . LEU A 1 273 ? -6.758 -14.352 -14.352 1 95.94 273 LEU A O 1
ATOM 2134 N N . ARG A 1 274 ? -4.68 -13.578 -14.203 1 97.06 274 ARG A N 1
ATOM 2135 C CA . ARG A 1 274 ? -4.137 -14.633 -15.047 1 97.06 274 ARG A CA 1
ATOM 2136 C C . ARG A 1 274 ? -3.834 -15.883 -14.234 1 97.06 274 ARG A C 1
ATOM 2138 O O . ARG A 1 274 ? -3.178 -15.812 -13.188 1 97.06 274 ARG A O 1
ATOM 2145 N N . LEU A 1 275 ? -4.273 -17 -14.703 1 98.44 275 LEU A N 1
ATOM 2146 C CA . LEU A 1 275 ? -4.121 -18.266 -14.008 1 98.44 275 LEU A CA 1
ATOM 2147 C C . LEU A 1 275 ? -2.648 -18.656 -13.906 1 98.44 275 LEU A C 1
ATOM 2149 O O . LEU A 1 275 ? -2.154 -18.953 -12.82 1 98.44 275 LEU A O 1
ATOM 2153 N N . MET A 1 276 ? -1.889 -18.469 -14.992 1 97.88 276 MET A N 1
ATOM 2154 C CA . MET A 1 276 ? -0.559 -19.062 -15.102 1 97.88 276 MET A CA 1
ATOM 2155 C C . MET A 1 276 ? 0.478 -18.203 -14.375 1 97.88 276 MET A C 1
ATOM 2157 O O . MET A 1 276 ? 1.405 -18.75 -13.766 1 97.88 276 MET A O 1
ATOM 2161 N N . TYR A 1 277 ? 0.27 -16.875 -14.398 1 95 277 TYR A N 1
ATOM 2162 C CA . TYR A 1 277 ? 1.312 -15.953 -13.977 1 95 277 TYR A CA 1
ATOM 2163 C C . TYR A 1 277 ? 1.058 -15.453 -12.562 1 95 277 TYR A C 1
ATOM 2165 O O . TYR A 1 277 ? 1.98 -15 -11.883 1 95 277 TYR A O 1
ATOM 2173 N N . GLU A 1 278 ? -0.188 -15.5 -12.148 1 97 278 GLU A N 1
ATOM 2174 C CA . GLU A 1 278 ? -0.562 -14.875 -10.883 1 97 278 GLU A CA 1
ATOM 2175 C C 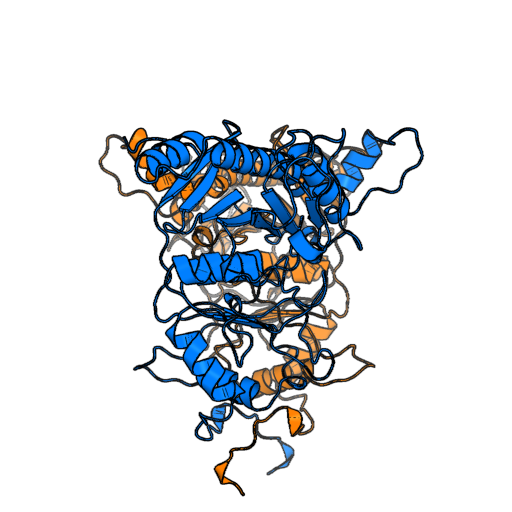. GLU A 1 278 ? -1.211 -15.883 -9.938 1 97 278 GLU A C 1
ATOM 2177 O O . GLU A 1 278 ? -0.638 -16.234 -8.906 1 97 278 GLU A O 1
ATOM 2182 N N . ALA A 1 279 ? -2.246 -16.531 -10.383 1 98.62 279 ALA A N 1
ATOM 2183 C CA . ALA A 1 279 ? -3.047 -17.359 -9.492 1 98.62 279 ALA A CA 1
ATOM 2184 C C . ALA A 1 279 ? -2.287 -18.625 -9.086 1 98.62 279 ALA A C 1
ATOM 2186 O O . ALA A 1 279 ? -2.188 -18.938 -7.902 1 98.62 279 ALA A O 1
ATOM 2187 N N . ASN A 1 280 ? -1.695 -19.344 -10.023 1 98.81 280 ASN A N 1
ATOM 2188 C CA . ASN A 1 280 ? -1.009 -20.594 -9.75 1 98.81 280 ASN A CA 1
ATOM 2189 C C . ASN A 1 280 ? 0.173 -20.391 -8.805 1 98.81 280 ASN A C 1
ATOM 2191 O O . ASN A 1 280 ? 0.272 -21.062 -7.781 1 98.81 280 ASN A O 1
ATOM 2195 N N . PRO A 1 281 ? 1.093 -19.484 -9.156 1 98.75 281 PRO A N 1
ATOM 2196 C CA . PRO A 1 281 ? 2.248 -19.328 -8.266 1 98.75 281 PRO A CA 1
ATOM 2197 C C . PRO A 1 281 ? 1.855 -18.875 -6.863 1 98.75 281 PRO A C 1
ATOM 2199 O O . PRO A 1 281 ? 2.395 -19.375 -5.871 1 98.75 281 PRO A O 1
ATOM 2202 N N . LEU A 1 282 ? 0.941 -17.969 -6.699 1 98.88 282 LEU A N 1
ATOM 2203 C CA . LEU A 1 282 ? 0.52 -17.516 -5.383 1 98.88 282 LEU A CA 1
ATOM 2204 C C . LEU A 1 282 ? -0.223 -18.609 -4.629 1 98.88 282 LEU A C 1
ATOM 2206 O O . LEU A 1 282 ? -0.086 -18.734 -3.41 1 98.88 282 LEU A O 1
ATOM 2210 N N . ALA A 1 283 ? -0.982 -19.375 -5.379 1 98.94 283 ALA A N 1
ATOM 2211 C CA . ALA A 1 283 ? -1.705 -20.484 -4.758 1 98.94 283 ALA A CA 1
ATOM 2212 C C . ALA A 1 283 ? -0.739 -21.516 -4.176 1 98.94 283 ALA A C 1
ATOM 2214 O O . ALA A 1 283 ? -0.976 -22.047 -3.09 1 98.94 283 ALA A O 1
ATOM 2215 N N . PHE A 1 284 ? 0.307 -21.797 -4.922 1 98.88 284 PHE A N 1
ATOM 2216 C CA . PHE A 1 284 ? 1.307 -22.75 -4.438 1 98.88 284 PHE A CA 1
ATOM 2217 C C . PHE A 1 284 ? 1.933 -22.25 -3.139 1 98.88 284 PHE A C 1
ATOM 2219 O O . PHE A 1 284 ? 2.025 -23 -2.164 1 98.88 284 PHE A O 1
ATOM 2226 N N . ILE A 1 285 ? 2.266 -21.016 -3.07 1 98.81 285 ILE A N 1
ATOM 2227 C CA . ILE A 1 285 ? 2.807 -20.406 -1.861 1 98.81 285 ILE A CA 1
ATOM 2228 C C . ILE A 1 285 ? 1.772 -20.469 -0.741 1 98.81 285 ILE A C 1
ATOM 2230 O O . ILE A 1 285 ? 2.09 -20.875 0.384 1 98.81 285 ILE A O 1
ATOM 2234 N N . CYS A 1 286 ? 0.591 -20.094 -1.015 1 98.94 286 CYS A N 1
ATOM 2235 C CA . CYS A 1 286 ? -0.476 -20.031 -0.023 1 98.94 286 CYS A CA 1
ATOM 2236 C C . CYS A 1 286 ? -0.714 -21.375 0.626 1 98.94 286 CYS A C 1
ATOM 2238 O O . CYS A 1 286 ? -0.784 -21.484 1.852 1 98.94 286 CYS A O 1
ATOM 2240 N N . GLU A 1 287 ? -0.815 -22.422 -0.17 1 98.88 287 GLU A N 1
ATOM 2241 C CA . GLU A 1 287 ? -1.075 -23.75 0.359 1 98.88 287 GLU A CA 1
ATOM 2242 C C . GLU A 1 287 ? 0.102 -24.266 1.189 1 98.88 287 GLU A C 1
ATOM 2244 O O . GLU A 1 287 ? -0.092 -24.891 2.23 1 98.88 287 GLU A O 1
ATOM 2249 N N . GLN A 1 288 ? 1.312 -23.984 0.708 1 98.5 288 GLN A N 1
ATOM 2250 C CA . GLN A 1 288 ? 2.502 -24.375 1.459 1 98.5 288 GLN A CA 1
ATOM 2251 C C . GLN A 1 288 ? 2.557 -23.656 2.809 1 98.5 288 GLN A C 1
ATOM 2253 O O . GLN A 1 288 ? 3.121 -24.188 3.77 1 98.5 288 GLN A O 1
ATOM 2258 N N . ALA A 1 289 ? 1.936 -22.531 2.908 1 98.75 289 ALA A N 1
ATOM 2259 C CA . ALA A 1 289 ? 1.896 -21.75 4.148 1 98.75 289 ALA A CA 1
ATOM 2260 C C . ALA A 1 289 ? 0.706 -22.172 5.012 1 98.75 289 ALA A C 1
ATOM 2262 O O . ALA A 1 289 ? 0.505 -21.625 6.105 1 98.75 289 ALA A O 1
ATOM 2263 N N . GLY A 1 290 ? -0.112 -23.062 4.543 1 98.69 290 GLY A N 1
ATOM 2264 C CA . GLY A 1 290 ? -1.245 -23.547 5.312 1 98.69 290 GLY A CA 1
ATOM 2265 C C . GLY A 1 290 ? -2.557 -22.891 4.926 1 98.69 290 GLY A C 1
ATOM 2266 O O . GLY A 1 290 ? -3.57 -23.078 5.602 1 98.69 290 GLY A O 1
ATOM 2267 N N . GLY A 1 291 ? -2.533 -22.141 3.852 1 98.81 291 GLY A N 1
ATOM 2268 C CA . GLY A 1 291 ? -3.738 -21.469 3.385 1 98.81 291 GLY A CA 1
ATOM 2269 C C . GLY A 1 291 ? -4.461 -22.234 2.295 1 98.81 291 GLY A C 1
ATOM 2270 O O . GLY A 1 291 ? -4.316 -23.469 2.188 1 98.81 291 GLY A O 1
ATOM 2271 N N . ARG A 1 292 ? -5.332 -21.484 1.597 1 98.81 292 ARG A N 1
ATOM 2272 C CA . ARG A 1 292 ? -6.156 -22.078 0.547 1 98.81 292 ARG A CA 1
ATOM 2273 C C . ARG A 1 292 ? -6.383 -21.094 -0.592 1 98.81 292 ARG A C 1
ATOM 2275 O O . ARG A 1 292 ? -6.453 -19.875 -0.367 1 98.81 292 ARG A O 1
ATOM 2282 N N . ALA A 1 293 ? -6.473 -21.625 -1.795 1 98.88 293 ALA A N 1
ATOM 2283 C CA . ALA A 1 293 ? -6.758 -20.828 -2.984 1 98.88 293 ALA A CA 1
ATOM 2284 C C . ALA A 1 293 ? -7.793 -21.5 -3.871 1 98.88 293 ALA A C 1
ATOM 2286 O O . ALA A 1 293 ? -7.688 -22.703 -4.152 1 98.88 293 ALA A O 1
ATOM 2287 N N . SER A 1 294 ? -8.766 -20.672 -4.301 1 98.56 294 SER A N 1
ATOM 2288 C CA . SER A 1 294 ? -9.922 -21.188 -5.039 1 98.56 294 SER A CA 1
ATOM 2289 C C . SER A 1 294 ? -10.398 -20.172 -6.078 1 98.56 294 SER A C 1
ATOM 2291 O O . SER A 1 294 ? -10.133 -18.969 -5.957 1 98.56 294 SER A O 1
ATOM 2293 N N . ASN A 1 295 ? -11.008 -20.703 -7.141 1 98 295 ASN A N 1
ATOM 2294 C CA . ASN A 1 295 ? -11.68 -19.781 -8.047 1 98 295 ASN A CA 1
ATOM 2295 C C . ASN A 1 295 ? -13.148 -19.594 -7.676 1 98 295 ASN A C 1
ATOM 2297 O O . ASN A 1 295 ? -13.945 -19.094 -8.477 1 98 295 ASN A O 1
ATOM 2301 N N . GLY A 1 296 ? -13.516 -20 -6.508 1 96.62 296 GLY A N 1
ATOM 2302 C CA . GLY A 1 296 ? -14.891 -19.938 -6.031 1 96.62 296 GLY A CA 1
ATOM 2303 C C . GLY A 1 296 ? -15.586 -21.281 -6.078 1 96.62 296 GLY A C 1
ATOM 2304 O O . GLY A 1 296 ? -16.578 -21.5 -5.383 1 96.62 296 GLY A O 1
ATOM 2305 N N . ARG A 1 297 ? -15.062 -22.203 -6.918 1 95.12 297 ARG A N 1
ATOM 2306 C CA . ARG A 1 297 ? -15.695 -23.5 -7.109 1 95.12 297 ARG A CA 1
ATOM 2307 C C . ARG A 1 297 ? -14.672 -24.625 -6.992 1 95.12 297 ARG A C 1
ATOM 2309 O O . ARG A 1 297 ? -14.977 -25.688 -6.445 1 95.12 297 ARG A O 1
ATOM 2316 N N . GLU A 1 298 ? -13.539 -24.375 -7.477 1 96.5 298 GLU A N 1
ATOM 2317 C CA . GLU A 1 298 ? -12.523 -25.422 -7.438 1 96.5 298 GLU A CA 1
ATOM 2318 C C . GLU A 1 298 ? -11.164 -24.859 -7.02 1 96.5 298 GLU A C 1
ATOM 2320 O O . GLU A 1 298 ? -10.938 -23.641 -7.102 1 96.5 298 GLU A O 1
ATOM 2325 N N . ARG A 1 299 ? -10.297 -25.859 -6.574 1 98.5 299 ARG A N 1
ATOM 2326 C CA . ARG A 1 299 ? -8.93 -25.547 -6.168 1 98.5 299 ARG A CA 1
ATOM 2327 C C . ARG A 1 299 ? -8.117 -25.016 -7.34 1 98.5 299 ARG A C 1
ATOM 2329 O O . ARG A 1 299 ? -8.094 -25.609 -8.414 1 98.5 299 ARG A O 1
ATOM 2336 N N . ILE A 1 300 ? -7.461 -23.844 -7.141 1 98.88 300 ILE A N 1
ATOM 2337 C CA . ILE A 1 300 ? -6.707 -23.172 -8.195 1 98.88 300 ILE A CA 1
ATOM 2338 C C . ILE A 1 300 ? -5.676 -24.125 -8.781 1 98.88 300 ILE A C 1
ATOM 2340 O O . ILE A 1 300 ? -5.559 -24.25 -10 1 98.88 300 ILE A O 1
ATOM 2344 N N . LEU A 1 301 ? -4.953 -24.875 -7.977 1 98.88 301 LEU A N 1
ATOM 2345 C CA . LEU A 1 301 ? -3.818 -25.688 -8.383 1 98.88 301 LEU A CA 1
ATOM 2346 C C . LEU A 1 301 ? -4.281 -26.891 -9.203 1 98.88 301 LEU A C 1
ATOM 2348 O O . LEU A 1 301 ? -3.473 -27.562 -9.859 1 98.88 301 LEU A O 1
ATOM 2352 N N . ASP A 1 302 ? -5.547 -27.172 -9.258 1 98.62 302 ASP A N 1
ATOM 2353 C CA . ASP A 1 302 ? -6.066 -28.344 -9.961 1 98.62 302 ASP A CA 1
ATOM 2354 C C . ASP A 1 302 ? -6.648 -27.953 -11.32 1 98.62 302 ASP A C 1
ATOM 2356 O O . ASP A 1 302 ? -6.996 -28.812 -12.125 1 98.62 302 ASP A O 1
ATOM 2360 N N . ILE A 1 303 ? -6.742 -26.656 -11.594 1 98.5 303 ILE A N 1
ATOM 2361 C CA . ILE A 1 303 ? -7.301 -26.188 -12.859 1 98.5 303 ILE A CA 1
ATOM 2362 C C . ILE A 1 303 ? -6.379 -26.594 -14.008 1 98.5 303 ILE A C 1
ATOM 2364 O O . ILE A 1 303 ? -5.168 -26.344 -13.953 1 98.5 303 ILE A O 1
ATOM 2368 N N . LYS A 1 304 ? -6.91 -27.234 -15.07 1 98.12 304 LYS A N 1
ATOM 2369 C CA . LYS A 1 304 ? -6.152 -27.531 -16.281 1 98.12 304 LYS A CA 1
ATOM 2370 C C . LYS A 1 304 ? -6.141 -26.344 -17.234 1 98.12 304 LYS A C 1
ATOM 2372 O O . LYS A 1 304 ? -7.184 -25.953 -17.766 1 98.12 304 LYS A O 1
ATOM 2377 N N . PRO A 1 305 ? -4.984 -25.781 -17.406 1 98.12 305 PRO A N 1
ATOM 2378 C CA . PRO A 1 305 ? -4.938 -24.578 -18.25 1 98.12 305 PRO A CA 1
ATOM 2379 C C . PRO A 1 305 ? -5.277 -24.891 -19.719 1 98.12 305 PRO A C 1
ATOM 2381 O O . PRO A 1 305 ? -4.91 -25.953 -20.234 1 98.12 305 PRO A O 1
ATOM 2384 N N . THR A 1 306 ? -5.91 -23.922 -20.375 1 97.19 306 THR A N 1
ATOM 2385 C CA . THR A 1 306 ? -6.301 -24.094 -21.766 1 97.19 306 THR A CA 1
ATOM 2386 C C . THR A 1 306 ? -5.562 -23.109 -22.672 1 97.19 306 THR A C 1
ATOM 2388 O O . THR A 1 306 ? -5.465 -23.312 -23.875 1 97.19 306 THR A O 1
ATOM 2391 N N . GLU A 1 307 ? -5.133 -22.031 -22.172 1 96.75 307 GLU A N 1
ATOM 2392 C CA . GLU A 1 307 ? -4.395 -21.031 -22.922 1 96.75 307 GLU A CA 1
ATOM 2393 C C . GLU A 1 307 ? -3.404 -20.281 -22.031 1 96.75 307 GLU A C 1
ATOM 2395 O O . GLU A 1 307 ? -3.549 -20.281 -20.812 1 96.75 307 GLU A O 1
ATOM 2400 N N . LEU A 1 308 ? -2.496 -19.672 -22.641 1 96.19 308 LEU A N 1
ATOM 2401 C CA . LEU A 1 308 ? -1.388 -19.031 -21.938 1 96.19 308 LEU A CA 1
ATOM 2402 C C . LEU A 1 308 ? -1.89 -17.906 -21.047 1 96.19 308 LEU A C 1
ATOM 2404 O O . LEU A 1 308 ? -1.437 -17.766 -19.906 1 96.19 308 LEU A O 1
ATOM 2408 N N . HIS A 1 309 ? -2.828 -17.094 -21.531 1 96.81 309 HIS A N 1
ATOM 2409 C CA . HIS A 1 309 ? -3.305 -15.922 -20.812 1 96.81 309 HIS A CA 1
ATOM 2410 C C . HIS A 1 309 ? -4.707 -16.156 -20.25 1 96.81 309 HIS A C 1
ATOM 2412 O O . HIS A 1 309 ? -5.516 -15.227 -20.188 1 96.81 309 HIS A O 1
ATOM 2418 N N . GLN A 1 310 ? -4.914 -17.422 -19.922 1 97.56 310 GLN A N 1
ATOM 2419 C CA . GLN A 1 310 ? -6.199 -17.781 -19.328 1 97.56 310 GLN A CA 1
ATOM 2420 C C . GLN A 1 310 ? -6.457 -16.969 -18.047 1 97.56 310 GLN A C 1
ATOM 2422 O O . GLN A 1 310 ? -5.555 -16.797 -17.234 1 97.56 310 GLN A O 1
ATOM 2427 N N . ARG A 1 311 ? -7.664 -16.469 -17.953 1 97.38 311 ARG A N 1
ATOM 2428 C CA . ARG A 1 311 ? -8.07 -15.703 -16.781 1 97.38 311 ARG A CA 1
ATOM 2429 C C . ARG A 1 311 ? -8.828 -16.578 -15.789 1 97.38 311 ARG A C 1
ATOM 2431 O O . ARG A 1 311 ? -9.336 -17.641 -16.156 1 97.38 311 ARG A O 1
ATOM 2438 N N . THR A 1 312 ? -8.883 -16.141 -14.531 1 97.94 312 THR A N 1
ATOM 2439 C CA . THR A 1 312 ? -9.594 -16.875 -13.484 1 97.94 312 THR A CA 1
ATOM 2440 C C . THR A 1 312 ? -9.984 -15.945 -12.336 1 97.94 312 THR A C 1
ATOM 2442 O O . THR A 1 312 ? -9.281 -14.969 -12.055 1 97.94 312 THR A O 1
ATOM 2445 N N . PRO A 1 313 ? -11.211 -16.203 -11.719 1 97.88 313 PRO A N 1
ATOM 2446 C CA . PRO A 1 313 ? -11.414 -15.609 -10.398 1 97.88 313 PRO A CA 1
ATOM 2447 C C . PRO A 1 313 ? -10.445 -16.156 -9.344 1 97.88 313 PRO A C 1
ATOM 2449 O O . PRO A 1 313 ? -9.852 -17.219 -9.539 1 97.88 313 PRO A O 1
ATOM 2452 N N . LEU A 1 314 ? -10.289 -15.438 -8.258 1 98.62 314 LEU A N 1
ATOM 2453 C CA . LEU A 1 314 ? -9.328 -15.883 -7.254 1 98.62 314 LEU A CA 1
ATOM 2454 C C . LEU A 1 314 ? -9.82 -15.539 -5.852 1 98.62 314 LEU A C 1
ATOM 2456 O O . LEU A 1 314 ? -10.164 -14.383 -5.578 1 98.62 314 LEU A O 1
ATOM 2460 N N . PHE A 1 315 ? -9.984 -16.516 -4.996 1 98.75 315 PHE A N 1
ATOM 2461 C CA . PHE A 1 315 ? -10.133 -16.469 -3.547 1 98.75 315 PHE A CA 1
ATOM 2462 C C . PHE A 1 315 ? -8.93 -17.094 -2.857 1 98.75 315 PHE A C 1
ATOM 2464 O O . PHE A 1 315 ? -8.711 -18.297 -2.963 1 98.75 315 PHE A O 1
ATOM 2471 N N . ILE A 1 316 ? -8.148 -16.297 -2.154 1 98.94 316 ILE A N 1
ATOM 2472 C CA . ILE A 1 316 ? -6.883 -16.844 -1.667 1 98.94 316 ILE A CA 1
ATOM 2473 C C . ILE A 1 316 ? -6.551 -16.234 -0.306 1 98.94 316 ILE A C 1
ATOM 2475 O O . ILE A 1 316 ? -6.77 -15.039 -0.079 1 98.94 316 ILE A O 1
ATOM 2479 N N . GLY A 1 317 ? -6.113 -17.016 0.637 1 98.81 317 GLY A N 1
ATOM 2480 C CA . GLY A 1 317 ? -5.73 -16.562 1.969 1 98.81 317 GLY A CA 1
ATOM 2481 C C . GLY A 1 317 ? -5.93 -17.625 3.033 1 98.81 317 GLY A C 1
ATOM 2482 O O . GLY A 1 317 ? -5.625 -18.812 2.811 1 98.81 317 GLY A O 1
ATOM 2483 N N . SER A 1 318 ? -6.383 -17.203 4.211 1 98.75 318 SER A N 1
ATOM 2484 C CA . SER A 1 318 ? -6.625 -18.109 5.328 1 98.75 318 SER A CA 1
ATOM 2485 C C . SER A 1 318 ? -7.625 -19.188 4.957 1 98.75 318 SER A C 1
ATOM 2487 O O . SER A 1 318 ? -8.664 -18.906 4.352 1 98.75 318 SER A O 1
ATOM 2489 N N . GLU A 1 319 ? -7.332 -20.391 5.359 1 98.62 319 GLU A N 1
ATOM 2490 C CA . GLU A 1 319 ? -8.086 -21.562 4.926 1 98.62 319 GLU A CA 1
ATOM 2491 C C . GLU A 1 319 ? -9.562 -21.422 5.27 1 98.62 319 GLU A C 1
ATOM 2493 O O . GLU A 1 319 ? -10.43 -21.641 4.414 1 98.62 319 GLU A O 1
ATOM 2498 N N . GLU A 1 320 ? -9.898 -21.062 6.441 1 97.94 320 GLU A N 1
ATOM 2499 C CA . GLU A 1 320 ? -11.289 -20.984 6.879 1 97.94 320 GLU A CA 1
ATOM 2500 C C . GLU A 1 320 ? -12.023 -19.859 6.168 1 97.94 320 GLU A C 1
ATOM 2502 O O . GLU A 1 320 ? -13.203 -20 5.828 1 97.94 320 GLU A O 1
ATOM 2507 N N . ASP A 1 321 ? -11.312 -18.797 5.93 1 98.25 321 ASP A N 1
ATOM 2508 C CA . ASP A 1 321 ? -11.922 -17.672 5.234 1 98.25 321 ASP A CA 1
ATOM 2509 C C . ASP A 1 321 ? -12.281 -18.031 3.799 1 98.25 321 ASP A C 1
ATOM 2511 O O . ASP A 1 321 ? -13.367 -17.703 3.318 1 98.25 321 ASP A O 1
ATOM 2515 N N . VAL A 1 322 ? -11.438 -18.734 3.121 1 98.69 322 VAL A N 1
ATOM 2516 C CA . VAL A 1 322 ? -11.664 -19.125 1.732 1 98.69 322 VAL A CA 1
ATOM 2517 C C . VAL A 1 322 ? -12.797 -20.141 1.658 1 98.69 322 VAL A C 1
ATOM 2519 O O . VAL A 1 322 ? -13.648 -20.078 0.774 1 98.69 322 VAL A O 1
ATOM 2522 N N . LYS A 1 323 ? -12.812 -21.078 2.598 1 98.19 323 LYS A N 1
ATOM 2523 C CA . LYS A 1 323 ? -13.867 -22.094 2.619 1 98.19 323 LYS A CA 1
ATOM 2524 C C . LYS A 1 323 ? -15.242 -21.453 2.775 1 98.19 323 LYS A C 1
ATOM 2526 O O . LYS A 1 323 ? -16.188 -21.812 2.072 1 98.19 323 LYS A O 1
ATOM 2531 N N . ILE A 1 324 ? -15.312 -20.5 3.648 1 97.31 324 ILE A N 1
ATOM 2532 C CA . ILE A 1 324 ? -16.594 -19.828 3.873 1 97.31 324 ILE A CA 1
ATOM 2533 C C . ILE A 1 324 ? -16.969 -19.016 2.629 1 97.31 324 ILE A C 1
ATOM 2535 O O . ILE A 1 324 ? -18.141 -19.031 2.217 1 97.31 324 ILE A O 1
ATOM 2539 N N . ALA A 1 325 ? -16.016 -18.359 2.016 1 97.88 325 ALA A N 1
ATOM 2540 C CA . ALA A 1 325 ? -16.281 -17.625 0.785 1 97.88 325 ALA A CA 1
ATOM 2541 C C . ALA A 1 325 ? -16.812 -18.547 -0.309 1 97.88 325 ALA A C 1
ATOM 2543 O O . ALA A 1 325 ? -17.734 -18.188 -1.048 1 97.88 325 ALA A O 1
ATOM 2544 N N . GLU A 1 326 ? -16.266 -19.734 -0.413 1 97.12 326 GLU A N 1
ATOM 2545 C CA . GLU A 1 326 ? -16.719 -20.719 -1.382 1 97.12 326 GLU A CA 1
ATOM 2546 C C . GLU A 1 326 ? -18.172 -21.109 -1.14 1 97.12 326 GLU A C 1
ATOM 2548 O O . GLU A 1 326 ? -18.938 -21.266 -2.088 1 97.12 326 GLU A O 1
ATOM 2553 N N . GLU A 1 327 ? -18.469 -21.312 0.095 1 97.06 327 GLU A N 1
ATOM 2554 C CA . GLU A 1 327 ? -19.828 -21.703 0.44 1 97.06 327 GLU A CA 1
ATOM 2555 C C . GLU A 1 327 ? -20.828 -20.625 0.003 1 97.06 327 GLU A C 1
ATOM 2557 O O . GLU A 1 327 ? -21.906 -20.953 -0.517 1 97.06 327 GLU A O 1
ATOM 2562 N N . PHE A 1 328 ? -20.469 -19.391 0.213 1 95.75 328 PHE A N 1
ATOM 2563 C CA . PHE A 1 328 ? -21.328 -18.312 -0.23 1 95.75 328 PHE A CA 1
ATOM 2564 C C . PHE A 1 328 ? -21.422 -18.266 -1.751 1 95.75 328 PHE A C 1
ATOM 2566 O O . PHE A 1 328 ? -22.5 -18.125 -2.316 1 95.75 328 PHE A O 1
ATOM 2573 N N . GLU A 1 329 ? -20.266 -18.359 -2.395 1 94.12 329 GLU A N 1
ATOM 2574 C CA . GLU A 1 329 ? -20.203 -18.281 -3.852 1 94.12 329 GLU A CA 1
ATOM 2575 C C . GLU A 1 329 ? -21 -19.406 -4.5 1 94.12 329 GLU A C 1
ATOM 2577 O O . GLU A 1 329 ? -21.594 -19.219 -5.57 1 94.12 329 GLU A O 1
ATOM 2582 N N . GLN A 1 330 ? -21.109 -20.547 -3.836 1 94.44 330 GLN A N 1
ATOM 2583 C CA . GLN A 1 330 ? -21.781 -21.719 -4.383 1 94.44 330 GLN A CA 1
ATOM 2584 C C . GLN A 1 330 ? -23.234 -21.781 -3.912 1 94.44 330 GLN A C 1
ATOM 2586 O O . GLN A 1 330 ? -23.969 -22.703 -4.273 1 94.44 330 GLN A O 1
ATOM 2591 N N . GLY A 1 331 ? -23.641 -20.906 -3.076 1 92.19 331 GLY A N 1
ATOM 2592 C CA . GLY A 1 331 ? -25.016 -20.859 -2.602 1 92.19 331 GLY A CA 1
ATOM 2593 C C . GLY A 1 331 ? -25.297 -21.828 -1.475 1 92.19 331 GLY A C 1
ATOM 2594 O O . GLY A 1 331 ? -26.453 -22.188 -1.227 1 92.19 331 GLY A O 1
ATOM 2595 N N . LEU A 1 332 ? -24.266 -22.312 -0.776 1 93.44 332 LEU A N 1
ATOM 2596 C CA . LEU A 1 332 ? -24.406 -23.297 0.285 1 93.44 332 LEU A CA 1
ATOM 2597 C C . LEU A 1 332 ? -24.562 -22.625 1.644 1 93.44 332 LEU A C 1
ATOM 2599 O O . LEU A 1 332 ? -24.906 -23.281 2.631 1 93.44 332 LEU A O 1
ATOM 2603 N N . ARG A 1 333 ? -24.25 -21.312 1.734 1 91.38 333 ARG A N 1
ATOM 2604 C CA . ARG A 1 333 ? -24.359 -20.516 2.949 1 91.38 333 ARG A CA 1
ATOM 2605 C C . ARG A 1 333 ? -25.141 -19.234 2.695 1 91.38 333 ARG A C 1
ATOM 2607 O O . ARG A 1 333 ? -25.094 -18.688 1.593 1 91.38 333 ARG A O 1
ATOM 2614 N N . ASP A 1 334 ? -25.891 -18.812 3.719 1 89.25 334 ASP A N 1
ATOM 2615 C CA . ASP A 1 334 ? -26.672 -17.578 3.627 1 89.25 334 ASP A CA 1
ATOM 2616 C C . ASP A 1 334 ? -26.5 -16.719 4.879 1 89.25 334 ASP A C 1
ATOM 2618 O O . ASP A 1 334 ? -25.891 -17.156 5.859 1 89.25 334 ASP A O 1
ATOM 2622 N N . ILE A 1 335 ? -26.875 -15.5 4.719 1 82.19 335 ILE A N 1
ATOM 2623 C CA . ILE A 1 335 ? -26.75 -14.602 5.855 1 82.19 335 ILE A CA 1
ATOM 2624 C C . ILE A 1 335 ? -28.141 -14.18 6.328 1 82.19 335 ILE A C 1
ATOM 2626 O O . ILE A 1 335 ? -29.094 -14.148 5.535 1 82.19 335 ILE A O 1
ATOM 2630 N N . GLU A 1 336 ? -28.188 -14.078 7.684 1 72.25 336 GLU A N 1
ATOM 2631 C CA . GLU A 1 336 ? -29.406 -13.469 8.211 1 72.25 336 GLU A CA 1
ATOM 2632 C C . GLU A 1 336 ? -29.469 -11.984 7.875 1 72.25 336 GLU A C 1
ATOM 2634 O O . GLU A 1 336 ? -28.438 -11.297 7.859 1 72.25 336 GLU A O 1
ATOM 2639 N N . HIS A 1 337 ? -30.672 -11.594 7.5 1 64.75 337 HIS A N 1
ATOM 2640 C CA . HIS A 1 337 ? -30.844 -10.188 7.16 1 64.75 337 HIS A CA 1
ATOM 2641 C C . HIS A 1 337 ? -30.453 -9.281 8.32 1 64.75 337 HIS A C 1
ATOM 2643 O O . HIS A 1 337 ? -30.828 -9.531 9.469 1 64.75 337 HIS A O 1
ATOM 2649 N N . ASP A 1 338 ? -29.562 -8.398 8.094 1 67.06 338 ASP A N 1
ATOM 2650 C CA . ASP A 1 338 ? -29.125 -7.387 9.047 1 67.06 338 ASP A CA 1
ATOM 2651 C C . ASP A 1 338 ? -29.438 -5.98 8.539 1 67.06 338 ASP A C 1
ATOM 2653 O O . ASP A 1 338 ? -28.797 -5.496 7.609 1 67.06 338 ASP A O 1
ATOM 2657 N N . GLU A 1 339 ? -30.438 -5.297 9.086 1 66.06 339 GLU A N 1
ATOM 2658 C CA . GLU A 1 339 ? -30.891 -3.975 8.672 1 66.06 339 GLU A CA 1
ATOM 2659 C C . GLU A 1 339 ? -29.781 -2.943 8.758 1 66.06 339 GLU A C 1
ATOM 2661 O O . GLU A 1 339 ? -29.75 -1.979 7.988 1 66.06 339 GLU A O 1
ATOM 2666 N N . ALA A 1 340 ? -28.891 -3.133 9.586 1 66.5 340 ALA A N 1
ATOM 2667 C CA . ALA A 1 340 ? -27.812 -2.166 9.805 1 66.5 340 ALA A CA 1
ATOM 2668 C C . ALA A 1 340 ? -26.859 -2.123 8.609 1 66.5 340 ALA A C 1
ATOM 2670 O O . ALA A 1 340 ? -26.094 -1.176 8.461 1 66.5 340 ALA A O 1
ATOM 2671 N N . LEU A 1 341 ? -27.047 -3.027 7.738 1 75.31 341 LEU A N 1
ATOM 2672 C CA . LEU A 1 341 ? -26.109 -3.139 6.621 1 75.31 341 LEU A CA 1
ATOM 2673 C C . LEU A 1 341 ? -26.75 -2.662 5.324 1 75.31 341 LEU A C 1
ATOM 2675 O O . LEU A 1 341 ? -26.141 -2.732 4.254 1 75.31 341 LEU A O 1
ATOM 2679 N N . CYS A 1 342 ? -28 -2.186 5.395 1 68.81 342 CYS A N 1
ATOM 2680 C CA . CYS A 1 342 ? -28.672 -1.598 4.246 1 68.81 342 CYS A CA 1
ATOM 2681 C C . CYS A 1 342 ? -29.234 -0.224 4.594 1 68.81 342 CYS A C 1
ATOM 2683 O O . CYS A 1 342 ? -30.031 -0.093 5.523 1 68.81 342 CYS A O 1
ATOM 2685 N N . PRO A 1 343 ? -28.703 0.816 3.789 1 61.84 343 PRO A N 1
ATOM 2686 C CA . PRO A 1 343 ? -29.203 2.148 4.137 1 61.84 343 PRO A CA 1
ATOM 2687 C C . PRO A 1 343 ? -30.703 2.312 3.832 1 61.84 343 PRO A C 1
ATOM 2689 O O . PRO A 1 343 ? -31.188 1.776 2.836 1 61.84 343 PRO A O 1
ATOM 2692 N N . LYS A 1 344 ? -31.516 2.949 4.801 1 59.88 344 LYS A N 1
ATOM 2693 C CA . LYS A 1 344 ? -32.938 3.238 4.621 1 59.88 344 LYS A CA 1
ATOM 2694 C C . LYS A 1 344 ? -33.125 4.539 3.848 1 59.88 344 LYS A C 1
ATOM 2696 O O . LYS A 1 344 ? -32.375 5.488 4.012 1 59.88 344 LYS A O 1
ATOM 2701 N N . SER A 1 345 ? -33.906 4.559 2.648 1 57.69 345 SER A N 1
ATOM 2702 C CA . SER A 1 345 ? -34.219 5.781 1.914 1 57.69 345 SER A CA 1
ATOM 2703 C C . SER A 1 345 ? -35 6.758 2.779 1 57.69 345 SER A C 1
ATOM 2705 O O . SER A 1 345 ? -35.781 6.344 3.652 1 57.69 345 SER A O 1
ATOM 2707 N N . LEU A 1 346 ? -34.594 8.039 2.76 1 53.62 346 LEU A N 1
ATOM 2708 C CA . LEU A 1 346 ? -35.344 9.062 3.479 1 53.62 346 LEU A CA 1
ATOM 2709 C C . LEU A 1 346 ? -36.812 9.047 3.068 1 53.62 346 LEU A C 1
ATOM 2711 O O . LEU A 1 346 ? -37.656 9.523 3.812 1 53.62 346 LEU A O 1
ATOM 2715 N N . THR A 1 347 ? -37.156 8.82 1.852 1 45 347 THR A N 1
ATOM 2716 C CA . THR A 1 347 ? -38.562 8.969 1.445 1 45 347 THR A CA 1
ATOM 2717 C C . THR A 1 347 ? -39.406 7.859 2.043 1 45 347 THR A C 1
ATOM 2719 O O . THR A 1 347 ? -40.625 7.828 1.835 1 45 347 THR A O 1
ATOM 2722 N N . SER A 1 348 ? -38.969 6.926 2.568 1 37.56 348 SER A N 1
ATOM 2723 C CA . SER A 1 348 ? -39.969 5.926 3 1 37.56 348 SER A CA 1
ATOM 2724 C C . SER A 1 348 ? -40.656 6.352 4.289 1 37.56 348 SER A C 1
ATOM 2726 O O . SER A 1 348 ? -41.438 5.59 4.859 1 37.56 348 SER A O 1
ATOM 2728 N N . GLU A 1 349 ? -40.375 7.426 4.992 1 31.83 349 GLU A N 1
ATOM 2729 C CA . GLU A 1 349 ? -41.469 7.758 5.891 1 31.83 349 GLU A CA 1
ATOM 2730 C C . GLU A 1 349 ? -42.594 8.477 5.145 1 31.83 349 GLU A C 1
ATOM 2732 O O . GLU A 1 349 ? -42.312 9.352 4.316 1 31.83 349 GLU A O 1
ATOM 2737 N N . MET B 1 1 ? 18.594 18.828 -20.562 1 34.56 1 MET B N 1
ATOM 2738 C CA . MET B 1 1 ? 18.938 18.109 -19.344 1 34.56 1 MET B CA 1
ATOM 2739 C C . MET B 1 1 ? 18.078 18.578 -18.172 1 34.56 1 MET B C 1
ATOM 2741 O O . MET B 1 1 ? 18.047 19.781 -17.875 1 34.56 1 MET B O 1
ATOM 2745 N N . GLY B 1 2 ? 17.094 17.969 -17.844 1 49.78 2 GLY B N 1
ATOM 2746 C CA . GLY B 1 2 ? 16.328 18.75 -16.906 1 49.78 2 GLY B CA 1
ATOM 2747 C C . GLY B 1 2 ? 17.062 19.016 -15.609 1 49.78 2 GLY B C 1
ATOM 2748 O O . GLY B 1 2 ? 17.969 18.281 -15.234 1 49.78 2 GLY B O 1
ATOM 2749 N N . ASP B 1 3 ? 17.203 20.141 -15.07 1 66.38 3 ASP B N 1
ATOM 2750 C CA . ASP B 1 3 ? 17.938 20.641 -13.914 1 66.38 3 ASP B CA 1
ATOM 2751 C C . ASP B 1 3 ? 17.609 19.828 -12.664 1 66.38 3 ASP B C 1
ATOM 2753 O O . ASP B 1 3 ? 16.438 19.547 -12.391 1 66.38 3 ASP B O 1
ATOM 2757 N N . LEU B 1 4 ? 18.688 18.938 -12.25 1 81.12 4 LEU B N 1
ATOM 2758 C CA . LEU B 1 4 ? 18.578 18.312 -10.938 1 81.12 4 LEU B CA 1
ATOM 2759 C C . LEU B 1 4 ? 18.453 19.375 -9.844 1 81.12 4 LEU B C 1
ATOM 2761 O O . LEU B 1 4 ? 19.344 20.203 -9.664 1 81.12 4 LEU B O 1
ATOM 2765 N N . ILE B 1 5 ? 17.328 19.438 -9.289 1 88.75 5 ILE B N 1
ATOM 2766 C CA . ILE B 1 5 ? 17.031 20.438 -8.273 1 88.75 5 ILE B CA 1
ATOM 2767 C C . ILE B 1 5 ? 16.891 19.766 -6.91 1 88.75 5 ILE B C 1
ATOM 2769 O O . ILE B 1 5 ? 16.078 18.859 -6.734 1 88.75 5 ILE B O 1
ATOM 2773 N N . THR B 1 6 ? 17.766 20.125 -6.043 1 89.56 6 THR B N 1
ATOM 2774 C CA . THR B 1 6 ? 17.688 19.641 -4.668 1 89.56 6 THR B CA 1
ATOM 2775 C C . THR B 1 6 ? 16.672 20.438 -3.863 1 89.56 6 THR B C 1
ATOM 2777 O O . THR B 1 6 ? 16.141 21.453 -4.34 1 89.56 6 THR B O 1
ATOM 2780 N N . ILE B 1 7 ? 16.406 19.969 -2.668 1 87.88 7 ILE B N 1
ATOM 2781 C CA . ILE B 1 7 ? 15.477 20.672 -1.777 1 87.88 7 ILE B CA 1
ATOM 2782 C C . ILE B 1 7 ? 16.016 22.062 -1.474 1 87.88 7 ILE B C 1
ATOM 2784 O O . ILE B 1 7 ? 15.281 23.047 -1.563 1 87.88 7 ILE B O 1
ATOM 2788 N N . GLU B 1 8 ? 17.234 22.125 -1.19 1 82.12 8 GLU B N 1
ATOM 2789 C CA . GLU B 1 8 ? 17.875 23.391 -0.838 1 82.12 8 GLU B CA 1
ATOM 2790 C C . GLU B 1 8 ? 17.766 24.406 -1.978 1 82.12 8 GLU B C 1
ATOM 2792 O O . GLU B 1 8 ? 17.391 25.547 -1.757 1 82.12 8 GLU B O 1
ATOM 2797 N N . ARG B 1 9 ? 18.078 23.953 -3.102 1 84.12 9 ARG B N 1
ATOM 2798 C CA . ARG B 1 9 ? 18.047 24.844 -4.262 1 84.12 9 ARG B CA 1
ATOM 2799 C C . ARG B 1 9 ? 16.625 25.312 -4.543 1 84.12 9 ARG B C 1
ATOM 2801 O O . ARG B 1 9 ? 16.406 26.484 -4.859 1 84.12 9 ARG B O 1
ATOM 2808 N N . HIS B 1 10 ? 15.742 24.422 -4.449 1 87.62 10 HIS B N 1
ATOM 2809 C CA . HIS B 1 10 ? 14.352 24.75 -4.746 1 87.62 10 HIS B CA 1
ATOM 2810 C C . HIS B 1 10 ? 13.82 25.797 -3.783 1 87.62 10 HIS B C 1
ATOM 2812 O O . HIS B 1 10 ? 13.156 26.75 -4.203 1 87.62 10 HIS B O 1
ATOM 2818 N N . VAL B 1 11 ? 14.078 25.641 -2.521 1 81.06 11 VAL B N 1
ATOM 2819 C CA . VAL B 1 11 ? 13.586 26.562 -1.503 1 81.06 11 VAL B CA 1
ATOM 2820 C C . VAL B 1 11 ? 14.234 27.922 -1.679 1 81.06 11 VAL B C 1
ATOM 2822 O O . VAL B 1 11 ? 13.57 28.953 -1.563 1 81.06 11 VAL B O 1
ATOM 2825 N N . LEU B 1 12 ? 15.477 27.891 -1.981 1 77.81 12 LEU B N 1
ATOM 2826 C CA . LEU B 1 12 ? 16.203 29.141 -2.199 1 77.81 12 LEU B CA 1
ATOM 2827 C C . LEU B 1 12 ? 15.633 29.891 -3.396 1 77.81 12 LEU B C 1
ATOM 2829 O O . LEU B 1 12 ? 15.469 31.109 -3.348 1 77.81 12 LEU B O 1
ATOM 2833 N N . GLU B 1 13 ? 15.383 29.156 -4.379 1 80.19 13 GLU B N 1
ATOM 2834 C CA . GLU B 1 13 ? 14.852 29.766 -5.594 1 80.19 13 GLU B CA 1
ATOM 2835 C C . GLU B 1 13 ? 13.43 30.281 -5.383 1 80.19 13 GLU B C 1
ATOM 2837 O O . GLU B 1 13 ? 13.039 31.281 -5.977 1 80.19 13 GLU B O 1
ATOM 2842 N N . SER B 1 14 ? 12.719 29.594 -4.578 1 75.56 14 SER B N 1
ATOM 2843 C CA . SER B 1 14 ? 11.344 29.984 -4.297 1 75.56 14 SER B CA 1
ATOM 2844 C C . SER B 1 14 ? 11.297 31.219 -3.387 1 75.56 14 SER B C 1
ATOM 2846 O O . SER B 1 14 ? 10.344 32 -3.438 1 75.56 14 SER B O 1
ATOM 2848 N N . GLN B 1 15 ? 12.242 31.344 -2.463 1 67.06 15 GLN B N 1
ATOM 2849 C CA . GLN B 1 15 ? 12.328 32.469 -1.521 1 67.06 15 GLN B CA 1
ATOM 2850 C C . GLN B 1 15 ? 12.648 33.75 -2.24 1 67.06 15 GLN B C 1
ATOM 2852 O O . GLN B 1 15 ? 12.25 34.844 -1.783 1 67.06 15 GLN B O 1
ATOM 2857 N N . LYS B 1 16 ? 13.445 33.625 -3.207 1 62.38 16 LYS B N 1
ATOM 2858 C CA . LYS B 1 16 ? 13.711 34.844 -3.965 1 62.38 16 LYS B CA 1
ATOM 2859 C C . LYS B 1 16 ? 12.422 35.531 -4.371 1 62.38 16 LYS B C 1
ATOM 2861 O O . LYS B 1 16 ? 12.352 36.75 -4.41 1 62.38 16 LYS B O 1
ATOM 2866 N N . ASP B 1 17 ? 11.523 34.719 -4.402 1 58.19 17 ASP B N 1
ATOM 2867 C CA . ASP B 1 17 ? 10.25 35.281 -4.848 1 58.19 17 ASP B CA 1
ATOM 2868 C C . ASP B 1 17 ? 9.398 35.719 -3.66 1 58.19 17 ASP B C 1
ATOM 2870 O O . ASP B 1 17 ? 8.406 36.438 -3.83 1 58.19 17 ASP B O 1
ATOM 2874 N N . HIS B 1 18 ? 9.812 35.156 -2.426 1 55.72 18 HIS B N 1
ATOM 2875 C CA . HIS B 1 18 ? 9.055 35.531 -1.238 1 55.72 18 HIS B CA 1
ATOM 2876 C C . HIS B 1 18 ? 9.977 35.938 -0.094 1 55.72 18 HIS B C 1
ATOM 2878 O O . HIS B 1 18 ? 10.43 35.094 0.673 1 55.72 18 HIS B O 1
ATOM 2884 N N . PRO B 1 19 ? 10.305 37.156 0.011 1 51.16 19 PRO B N 1
ATOM 2885 C CA . PRO B 1 19 ? 11.289 37.719 0.944 1 51.16 19 PRO B CA 1
ATOM 2886 C C . PRO B 1 19 ? 11.117 37.188 2.363 1 51.16 19 PRO B C 1
ATOM 2888 O O . PRO B 1 19 ? 12.078 37.156 3.141 1 51.16 19 PRO B O 1
ATOM 2891 N N . GLY B 1 20 ? 10 36.875 2.838 1 50.16 20 GLY B N 1
ATOM 2892 C CA . GLY B 1 20 ? 9.836 36.438 4.223 1 50.16 20 GLY B CA 1
ATOM 2893 C C . GLY B 1 20 ? 10.352 35.062 4.484 1 50.16 20 GLY B C 1
ATOM 2894 O O . GLY B 1 20 ? 10.406 34.594 5.633 1 50.16 20 GLY B O 1
ATOM 2895 N N . ALA B 1 21 ? 10.445 34.281 3.504 1 53.25 21 ALA B N 1
ATOM 2896 C CA . ALA B 1 21 ? 10.938 32.938 3.688 1 53.25 21 ALA B CA 1
ATOM 2897 C C . ALA B 1 21 ? 12.43 32.906 3.971 1 53.25 21 ALA B C 1
ATOM 2899 O O . ALA B 1 21 ? 13.242 33.25 3.096 1 53.25 21 ALA B O 1
ATOM 2900 N N . THR B 1 22 ? 12.789 33.125 5.234 1 58.25 22 THR B N 1
ATOM 2901 C CA . THR B 1 22 ? 14.164 33.219 5.707 1 58.25 22 THR B CA 1
ATOM 2902 C C . THR B 1 22 ? 14.93 31.922 5.488 1 58.25 22 THR B C 1
ATOM 2904 O O . THR B 1 22 ? 14.32 30.875 5.273 1 58.25 22 THR B O 1
ATOM 2907 N N . GLY B 1 23 ? 16.125 31.969 5.172 1 66.94 23 GLY B N 1
ATOM 2908 C CA . GLY B 1 23 ? 17.109 30.922 5.199 1 66.94 23 GLY B CA 1
ATOM 2909 C C . GLY B 1 23 ? 16.828 29.859 6.246 1 66.94 23 GLY B C 1
ATOM 2910 O O . GLY B 1 23 ? 17.281 28.719 6.117 1 66.94 23 GLY B O 1
ATOM 2911 N N . GLU B 1 24 ? 15.852 30.141 7.051 1 74.62 24 GLU B N 1
ATOM 2912 C CA . GLU B 1 24 ? 15.562 29.234 8.156 1 74.62 24 GLU B CA 1
ATOM 2913 C C . GLU B 1 24 ? 14.664 28.078 7.707 1 74.62 24 GLU B C 1
ATOM 2915 O O . GLU B 1 24 ? 14.812 26.953 8.164 1 74.62 24 GLU B O 1
ATOM 2920 N N . PHE B 1 25 ? 13.789 28.328 6.715 1 76.62 25 PHE B N 1
ATOM 2921 C CA . PHE B 1 25 ? 12.906 27.281 6.219 1 76.62 25 PHE B CA 1
ATOM 2922 C C . PHE B 1 25 ? 13.695 26.219 5.477 1 76.62 25 PHE B C 1
ATOM 2924 O O . PHE B 1 25 ? 13.414 25.016 5.613 1 76.62 25 PHE B O 1
ATOM 2931 N N . THR B 1 26 ? 14.625 26.734 4.809 1 80.38 26 THR B N 1
ATOM 2932 C CA . THR B 1 26 ? 15.484 25.797 4.09 1 80.38 26 THR B CA 1
ATOM 2933 C C . THR B 1 26 ? 16.172 24.844 5.059 1 80.38 26 THR B C 1
ATOM 2935 O O . THR B 1 26 ? 16.219 23.641 4.82 1 80.38 26 THR B O 1
ATOM 2938 N N . LYS B 1 27 ? 16.609 25.469 6.078 1 82.31 27 LYS B N 1
ATOM 2939 C CA . LYS B 1 27 ? 17.312 24.656 7.07 1 82.31 27 LYS B CA 1
ATOM 2940 C C . LYS B 1 27 ? 16.375 23.672 7.75 1 82.31 27 LYS B C 1
ATOM 2942 O O . LYS B 1 27 ? 16.766 22.547 8.062 1 82.31 27 LYS B O 1
ATOM 2947 N N . LEU B 1 28 ? 15.18 24.078 7.949 1 83.31 28 LEU B N 1
ATOM 2948 C CA . LEU B 1 28 ? 14.188 23.219 8.578 1 83.31 28 LEU B CA 1
ATOM 2949 C C . LEU B 1 28 ? 13.859 22.016 7.691 1 83.31 28 LEU B C 1
ATOM 2951 O O . LEU B 1 28 ? 13.82 20.891 8.164 1 83.31 28 LEU B O 1
ATOM 2955 N N . LEU B 1 29 ? 13.688 22.266 6.453 1 85.69 29 LEU B N 1
ATOM 2956 C CA . LEU B 1 29 ? 13.359 21.203 5.516 1 85.69 29 LEU B CA 1
ATOM 2957 C C . LEU B 1 29 ? 14.539 20.234 5.352 1 85.69 29 LEU B C 1
ATOM 2959 O O . LEU B 1 29 ? 14.352 19.031 5.172 1 85.69 29 LEU B O 1
ATOM 2963 N N . TYR B 1 30 ? 15.664 20.859 5.453 1 85.62 30 TYR B N 1
ATOM 2964 C CA . TYR B 1 30 ? 16.859 20.031 5.387 1 85.62 30 TYR B CA 1
ATOM 2965 C C . TYR B 1 30 ? 16.953 19.078 6.574 1 85.62 30 TYR B C 1
ATOM 2967 O O . TYR B 1 30 ? 17.344 17.922 6.426 1 85.62 30 TYR B O 1
ATOM 2975 N N . ASP B 1 31 ? 16.609 19.594 7.68 1 86.94 31 ASP B N 1
ATOM 2976 C CA . ASP B 1 31 ? 16.625 18.766 8.883 1 86.94 31 ASP B CA 1
ATOM 2977 C C . ASP B 1 31 ? 15.602 17.625 8.773 1 86.94 31 ASP B C 1
ATOM 2979 O O . ASP B 1 31 ? 15.875 16.5 9.18 1 86.94 31 ASP B O 1
ATOM 2983 N N . VAL B 1 32 ? 14.477 17.922 8.25 1 88.19 32 VAL B N 1
ATOM 2984 C CA . VAL B 1 32 ? 13.438 16.922 8.07 1 88.19 32 VAL B CA 1
ATOM 2985 C C . VAL B 1 32 ? 13.914 15.859 7.082 1 88.19 32 VAL B C 1
ATOM 2987 O O . VAL B 1 32 ? 13.75 14.656 7.32 1 88.19 32 VAL B O 1
ATOM 2990 N N . ALA B 1 33 ? 14.5 16.328 6.012 1 91.94 33 ALA B N 1
ATOM 2991 C CA . ALA B 1 33 ? 15.031 15.422 5 1 91.94 33 ALA B CA 1
ATOM 2992 C C . ALA B 1 33 ? 16.094 14.5 5.59 1 91.94 33 ALA B C 1
ATOM 2994 O O . ALA B 1 33 ? 16.109 13.297 5.305 1 91.94 33 ALA B O 1
ATOM 2995 N N . PHE B 1 34 ? 16.922 15.109 6.355 1 91.19 34 PHE B N 1
ATOM 2996 C CA . PHE B 1 34 ? 17.984 14.336 7 1 91.19 34 PHE B CA 1
ATOM 2997 C C . PHE B 1 34 ? 17.391 13.281 7.922 1 91.19 34 PHE B C 1
ATOM 2999 O O . PHE B 1 34 ? 17.766 12.109 7.863 1 91.19 34 PHE B O 1
ATOM 3006 N N . ALA B 1 35 ? 16.484 13.656 8.789 1 90.81 35 ALA B N 1
ATOM 3007 C CA . ALA B 1 35 ? 15.812 12.727 9.695 1 90.81 35 ALA B CA 1
ATOM 3008 C C . ALA B 1 35 ? 15.109 11.617 8.914 1 90.81 35 ALA B C 1
ATOM 3010 O O . ALA B 1 35 ? 15.141 10.453 9.32 1 90.81 35 ALA B O 1
ATOM 3011 N N . ALA B 1 36 ? 14.5 11.961 7.836 1 92.69 36 ALA B N 1
ATOM 3012 C CA . ALA B 1 36 ? 13.781 11 7 1 92.69 36 ALA B CA 1
ATOM 3013 C C . ALA B 1 36 ? 14.734 9.938 6.441 1 92.69 36 ALA B C 1
ATOM 3015 O O . ALA B 1 36 ? 14.383 8.758 6.363 1 92.69 36 ALA B O 1
ATOM 3016 N N . LYS B 1 37 ? 15.906 10.367 6.039 1 93.44 37 LYS B N 1
ATOM 3017 C CA . LYS B 1 37 ? 16.906 9.438 5.523 1 93.44 37 LYS B CA 1
ATOM 3018 C C . LYS B 1 37 ? 17.328 8.438 6.598 1 93.44 37 LYS B C 1
ATOM 3020 O O . LYS B 1 37 ? 17.547 7.262 6.309 1 93.44 37 LYS B O 1
ATOM 3025 N N . LEU B 1 38 ? 17.406 8.93 7.809 1 90.56 38 LEU B N 1
ATOM 3026 C CA . LEU B 1 38 ? 17.75 8.047 8.922 1 90.56 38 LEU B CA 1
ATOM 3027 C C . LEU B 1 38 ? 16.641 7.023 9.164 1 90.56 38 LEU B C 1
ATOM 3029 O O . LEU B 1 38 ? 16.922 5.844 9.383 1 90.56 38 LEU B O 1
ATOM 3033 N N . VAL B 1 39 ? 15.438 7.469 9.141 1 90.38 39 VAL B N 1
ATOM 3034 C CA . VAL B 1 39 ? 14.297 6.578 9.328 1 90.38 39 VAL B CA 1
ATOM 3035 C C . VAL B 1 39 ? 14.234 5.57 8.18 1 90.38 39 VAL B C 1
ATOM 3037 O O . VAL B 1 39 ? 14.008 4.379 8.406 1 90.38 39 VAL B O 1
ATOM 3040 N N . TYR B 1 40 ? 14.453 6.055 6.984 1 91.75 40 TYR B N 1
ATOM 3041 C CA . TYR B 1 40 ? 14.438 5.215 5.793 1 91.75 40 TYR B CA 1
ATOM 3042 C C . TYR B 1 40 ? 15.414 4.047 5.934 1 91.75 40 TYR B C 1
ATOM 3044 O O . TYR B 1 40 ? 15.078 2.91 5.598 1 91.75 40 TYR B O 1
ATOM 3052 N N . ARG B 1 41 ? 16.531 4.301 6.418 1 87.56 41 ARG B N 1
ATOM 3053 C CA . ARG B 1 41 ? 17.562 3.275 6.566 1 87.56 41 ARG B CA 1
ATOM 3054 C C . ARG B 1 41 ? 17.062 2.135 7.453 1 87.56 41 ARG B C 1
ATOM 3056 O O . ARG B 1 41 ? 17.438 0.978 7.25 1 87.56 41 ARG B O 1
ATOM 3063 N N . HIS B 1 42 ? 16.234 2.469 8.32 1 85.5 42 HIS B N 1
ATOM 3064 C CA . HIS B 1 42 ? 15.688 1.452 9.211 1 85.5 42 HIS B CA 1
ATOM 3065 C C . HIS B 1 42 ? 14.469 0.77 8.602 1 85.5 42 HIS B C 1
ATOM 3067 O O . HIS B 1 42 ? 14.281 -0.438 8.766 1 85.5 42 HIS B O 1
ATOM 3073 N N . VAL B 1 43 ? 13.688 1.488 7.941 1 86.44 43 VAL B N 1
ATOM 3074 C CA . VAL B 1 43 ? 12.461 0.975 7.344 1 86.44 43 VAL B CA 1
ATOM 3075 C C . VAL B 1 43 ? 12.797 -0.067 6.281 1 86.44 43 VAL B C 1
ATOM 3077 O O . VAL B 1 43 ? 12.18 -1.132 6.227 1 86.44 43 VAL B O 1
ATOM 3080 N N . VAL B 1 44 ? 13.789 0.169 5.504 1 87.5 44 VAL B N 1
ATOM 3081 C CA . VAL B 1 44 ? 14.141 -0.685 4.375 1 87.5 44 VAL B CA 1
ATOM 3082 C C . VAL B 1 44 ? 14.711 -2.008 4.887 1 87.5 44 VAL B C 1
ATOM 3084 O O . VAL B 1 44 ? 14.734 -3.002 4.156 1 87.5 44 VAL B O 1
ATOM 3087 N N . ARG B 1 45 ? 15.117 -2.012 6.125 1 84 45 ARG B N 1
ATOM 3088 C CA . ARG B 1 45 ? 15.711 -3.205 6.715 1 84 45 ARG B CA 1
ATOM 3089 C C . ARG B 1 45 ? 14.805 -3.801 7.785 1 84 45 ARG B C 1
ATOM 3091 O O . ARG B 1 45 ? 15.25 -4.578 8.625 1 84 45 ARG B O 1
ATOM 3098 N N . ALA B 1 46 ? 13.648 -3.375 7.871 1 76.56 46 ALA B N 1
ATOM 3099 C CA . ALA B 1 46 ? 12.719 -3.744 8.938 1 76.56 46 ALA B CA 1
ATOM 3100 C C . ALA B 1 46 ? 12.664 -5.258 9.117 1 76.56 46 ALA B C 1
ATOM 3102 O O . ALA B 1 46 ? 12.656 -5.758 10.242 1 76.56 46 ALA B O 1
ATOM 3103 N N . GLY B 1 47 ? 12.688 -6.047 8.062 1 74.44 47 GLY B N 1
ATOM 3104 C CA . GLY B 1 47 ? 12.617 -7.496 8.18 1 74.44 47 GLY B CA 1
ATOM 3105 C C . GLY B 1 47 ? 13.883 -8.117 8.727 1 74.44 47 GLY B C 1
ATOM 3106 O O . GLY B 1 47 ? 13.891 -9.289 9.102 1 74.44 47 GLY B O 1
ATOM 3107 N N . LEU B 1 48 ? 14.891 -7.312 8.852 1 75.56 48 LEU B N 1
ATOM 3108 C CA . LEU B 1 48 ? 16.203 -7.844 9.227 1 75.56 48 LEU B CA 1
ATOM 3109 C C . LEU B 1 48 ? 16.531 -7.48 10.672 1 75.56 48 LEU B C 1
ATOM 3111 O O . LEU B 1 48 ? 17.578 -7.895 11.195 1 75.56 48 LEU B O 1
ATOM 3115 N N . VAL B 1 49 ? 15.633 -6.711 11.227 1 66 49 VAL B N 1
ATOM 3116 C CA . VAL B 1 49 ? 15.938 -6.16 12.539 1 66 49 VAL B CA 1
ATOM 3117 C C . VAL B 1 49 ? 16.219 -7.297 13.523 1 66 49 VAL B C 1
ATOM 3119 O O . VAL B 1 49 ? 17.156 -7.223 14.32 1 66 49 VAL B O 1
ATOM 3122 N N . ASP B 1 50 ? 15.336 -8.289 13.438 1 59.88 50 ASP B N 1
ATOM 3123 C CA . ASP B 1 50 ? 15.516 -9.398 14.367 1 59.88 50 ASP B CA 1
ATOM 3124 C C . ASP B 1 50 ? 16.844 -10.125 14.102 1 59.88 50 ASP B C 1
ATOM 3126 O O . ASP B 1 50 ? 17.484 -10.586 15.039 1 59.88 50 ASP B O 1
ATOM 3130 N N . ILE B 1 51 ? 17.203 -10.117 12.852 1 54.44 51 ILE B N 1
ATOM 3131 C CA . ILE B 1 51 ? 18.406 -10.859 12.477 1 54.44 51 ILE B CA 1
ATOM 3132 C C . ILE B 1 51 ? 19.641 -10.008 12.727 1 54.44 51 ILE B C 1
ATOM 3134 O O . ILE B 1 51 ? 20.656 -10.508 13.211 1 54.44 51 ILE B O 1
ATOM 3138 N N . LEU B 1 52 ? 19.484 -8.789 12.352 1 53.38 52 LEU B N 1
ATOM 3139 C CA . LEU B 1 52 ? 20.625 -7.887 12.492 1 53.38 52 LEU B CA 1
ATOM 3140 C C . LEU B 1 52 ? 20.766 -7.402 13.93 1 53.38 52 LEU B C 1
ATOM 3142 O O . LEU B 1 52 ? 21.859 -7.07 14.375 1 53.38 52 LEU B O 1
ATOM 3146 N N . GLY B 1 53 ? 19.609 -7.09 14.492 1 48.19 53 GLY B N 1
ATOM 3147 C CA . GLY B 1 53 ? 19.688 -6.703 15.898 1 48.19 53 GLY B CA 1
ATOM 3148 C C . GLY B 1 53 ? 20.297 -7.777 16.781 1 48.19 53 GLY B C 1
ATOM 3149 O O . GLY B 1 53 ? 21.016 -7.473 17.734 1 48.19 53 GLY B O 1
ATOM 3150 N N . SER B 1 54 ? 19.922 -9.031 16.547 1 42.66 54 SER B N 1
ATOM 3151 C CA . SER B 1 54 ? 20.547 -10.094 17.328 1 42.66 54 SER B CA 1
ATOM 3152 C C . SER B 1 54 ? 22.031 -10.219 17.031 1 42.66 54 SER B C 1
ATOM 3154 O O . SER B 1 54 ? 22.812 -10.703 17.859 1 42.66 54 SER B O 1
ATOM 3156 N N . ALA B 1 55 ? 22.5 -10.297 15.727 1 39.34 55 ALA B N 1
ATOM 3157 C CA . ALA B 1 55 ? 23.922 -10.539 15.461 1 39.34 55 ALA B CA 1
ATOM 3158 C C . ALA B 1 55 ? 24.781 -9.477 16.125 1 39.34 55 ALA B C 1
ATOM 3160 O O . ALA B 1 55 ? 25.922 -9.75 16.5 1 39.34 55 ALA B O 1
ATOM 3161 N N . GLY B 1 56 ? 24.531 -8.148 15.906 1 34.09 56 GLY B N 1
ATOM 3162 C CA . GLY B 1 56 ? 25.344 -7.113 16.531 1 34.09 56 GLY B CA 1
ATOM 3163 C C . GLY B 1 56 ? 24.75 -6.582 17.828 1 34.09 56 GLY B C 1
ATOM 3164 O O . GLY B 1 56 ? 25.453 -6.457 18.828 1 34.09 56 GLY B O 1
ATOM 3165 N N . SER B 1 57 ? 23.766 -5.547 17.703 1 33.66 57 SER B N 1
ATOM 3166 C CA . SER B 1 57 ? 23.562 -4.621 18.812 1 33.66 57 SER B CA 1
ATOM 3167 C C . SER B 1 57 ? 22.75 -5.27 19.938 1 33.66 57 SER B C 1
ATOM 3169 O O . SER B 1 57 ? 21.547 -5.52 19.781 1 33.66 57 SER B O 1
ATOM 3171 N N . THR B 1 58 ? 23.109 -6.258 20.5 1 31.94 58 THR B N 1
ATOM 3172 C CA . THR B 1 58 ? 22.906 -6.039 21.938 1 31.94 58 THR B CA 1
ATOM 3173 C C . THR B 1 58 ? 23.172 -4.582 22.297 1 31.94 58 THR B C 1
ATOM 3175 O O . THR B 1 58 ? 24.297 -4.094 22.141 1 31.94 58 THR B O 1
ATOM 3178 N N . ASN B 1 59 ? 22.562 -3.484 21.953 1 32.03 59 ASN B N 1
ATOM 3179 C CA . ASN B 1 59 ? 23.031 -2.412 22.812 1 32.03 59 ASN B CA 1
ATOM 3180 C C . ASN B 1 59 ? 23.297 -2.918 24.234 1 32.03 59 ASN B C 1
ATOM 3182 O O . ASN B 1 59 ? 22.703 -3.902 24.672 1 32.03 59 ASN B O 1
ATOM 3186 N N . VAL B 1 60 ? 24.562 -2.848 24.797 1 34.97 60 VAL B N 1
ATOM 3187 C CA . VAL B 1 60 ? 25.109 -3.137 26.109 1 34.97 60 VAL B CA 1
ATOM 3188 C C . VAL B 1 60 ? 23.984 -3.156 27.141 1 34.97 60 VAL B C 1
ATOM 3190 O O . VAL B 1 60 ? 24.141 -3.707 28.234 1 34.97 60 VAL B O 1
ATOM 3193 N N . GLN B 1 61 ? 23.156 -2.053 27.125 1 32.5 61 GLN B N 1
ATOM 3194 C CA . GLN B 1 61 ? 22.344 -1.822 28.328 1 32.5 61 GLN B CA 1
ATOM 3195 C C . GLN B 1 61 ? 21.109 -2.705 28.328 1 32.5 61 GLN B C 1
ATOM 3197 O O . GLN B 1 61 ? 20.219 -2.547 29.188 1 32.5 61 GLN B O 1
ATOM 3202 N N . GLY B 1 62 ? 20.938 -3.934 27.625 1 34.88 62 GLY B N 1
ATOM 3203 C CA . GLY B 1 62 ? 19.797 -4.781 27.906 1 34.88 62 GLY B CA 1
ATOM 3204 C C . GLY B 1 62 ? 18.5 -4.25 27.297 1 34.88 62 GLY B C 1
ATOM 3205 O O . GLY B 1 62 ? 17.422 -4.637 27.719 1 34.88 62 GLY B O 1
ATOM 3206 N N . GLU B 1 63 ? 18.469 -3.08 26.609 1 34.12 63 GLU B N 1
ATOM 3207 C CA . GLU B 1 63 ? 17.234 -2.389 26.297 1 34.12 63 GLU B CA 1
ATOM 3208 C C . GLU B 1 63 ? 16.5 -3.074 25.156 1 34.12 63 GLU B C 1
ATOM 3210 O O . GLU B 1 63 ? 17.125 -3.596 24.234 1 34.12 63 GLU B O 1
ATOM 3215 N N . GLU B 1 64 ? 15.25 -3.553 25.172 1 37.88 64 GLU B N 1
ATOM 3216 C CA . GLU B 1 64 ? 14.164 -4.078 24.359 1 37.88 64 GLU B CA 1
ATOM 3217 C C . GLU B 1 64 ? 14.148 -3.424 22.984 1 37.88 64 GLU B C 1
ATOM 3219 O O . GLU B 1 64 ? 14.422 -2.229 22.844 1 37.88 64 GLU B O 1
ATOM 3224 N N . VAL B 1 65 ? 14.461 -4.082 21.844 1 42.78 65 VAL B N 1
ATOM 3225 C CA . VAL B 1 65 ? 14.328 -3.699 20.438 1 42.78 65 VAL B CA 1
ATOM 3226 C C . VAL B 1 65 ? 13.148 -2.738 20.281 1 42.78 65 VAL B C 1
ATOM 3228 O O . VAL B 1 65 ? 12.008 -3.09 20.578 1 42.78 65 VAL B O 1
ATOM 3231 N N . LYS B 1 66 ? 13.336 -1.447 20.156 1 50.5 66 LYS B N 1
ATOM 3232 C CA . LYS B 1 66 ? 12.336 -0.385 20.062 1 50.5 66 LYS B CA 1
ATOM 3233 C C . LYS B 1 66 ? 11.477 -0.542 18.812 1 50.5 66 LYS B C 1
ATOM 3235 O O . LYS B 1 66 ? 11.984 -0.875 17.75 1 50.5 66 LYS B O 1
ATOM 3240 N N . LYS B 1 67 ? 10.219 -0.55 18.891 1 70 67 LYS B N 1
ATOM 3241 C CA . LYS B 1 67 ? 9.266 -0.443 17.781 1 70 67 LYS B CA 1
ATOM 3242 C C . LYS B 1 67 ? 9.633 0.705 16.859 1 70 67 LYS B C 1
ATOM 3244 O O . LYS B 1 67 ? 10.203 1.707 17.281 1 70 67 LYS B O 1
ATOM 3249 N N . LEU B 1 68 ? 9.758 0.532 15.609 1 78.56 68 LEU B N 1
ATOM 3250 C CA . LEU B 1 68 ? 10.164 1.463 14.555 1 78.56 68 LEU B CA 1
ATOM 3251 C C . LEU B 1 68 ? 9.578 2.848 14.805 1 78.56 68 LEU B C 1
ATOM 3253 O O . LEU B 1 68 ? 10.211 3.859 14.492 1 78.56 68 LEU B O 1
ATOM 3257 N N . ASP B 1 69 ? 8.422 2.889 15.406 1 80.56 69 ASP B N 1
ATOM 3258 C CA . ASP B 1 69 ? 7.789 4.176 15.68 1 80.56 69 ASP B CA 1
ATOM 3259 C C . ASP B 1 69 ? 8.57 4.961 16.734 1 80.56 69 ASP B C 1
ATOM 3261 O O . ASP B 1 69 ? 8.758 6.172 16.594 1 80.56 69 ASP B O 1
ATOM 3265 N N . LEU B 1 70 ? 9.023 4.262 17.734 1 82.56 70 LEU B N 1
ATOM 3266 C CA . LEU B 1 70 ? 9.828 4.902 18.766 1 82.56 70 LEU B CA 1
ATOM 3267 C C . LEU B 1 70 ? 11.188 5.309 18.219 1 82.56 70 LEU B C 1
ATOM 3269 O O . LEU B 1 70 ? 11.711 6.367 18.562 1 82.56 70 LEU B O 1
ATOM 3273 N N . PHE B 1 71 ? 11.75 4.461 17.359 1 85.25 71 PHE B N 1
ATOM 3274 C CA . PHE B 1 71 ? 13.008 4.801 16.688 1 85.25 71 PHE B CA 1
ATOM 3275 C C . PHE B 1 71 ? 12.852 6.066 15.859 1 85.25 71 PHE B C 1
ATOM 3277 O O . PHE B 1 71 ? 13.68 6.98 15.945 1 85.25 71 PHE B O 1
ATOM 3284 N N . ALA B 1 72 ? 11.828 6.047 15.062 1 88.19 72 ALA B N 1
ATOM 3285 C CA . ALA B 1 72 ? 11.57 7.215 14.227 1 88.19 72 ALA B CA 1
ATOM 3286 C C . ALA B 1 72 ? 11.406 8.469 15.07 1 88.19 72 ALA B C 1
ATOM 3288 O O . ALA B 1 72 ? 11.953 9.523 14.742 1 88.19 72 ALA B O 1
ATOM 3289 N N . ASN B 1 73 ? 10.719 8.383 16.141 1 90.25 73 ASN B N 1
ATOM 3290 C CA . ASN B 1 73 ? 10.492 9.5 17.062 1 90.25 73 ASN B CA 1
ATOM 3291 C C . ASN B 1 73 ? 11.812 10.031 17.625 1 90.25 73 ASN B C 1
ATOM 3293 O O . ASN B 1 73 ? 12.031 11.242 17.672 1 90.25 73 ASN B O 1
ATOM 3297 N N . GLU B 1 74 ? 12.625 9.18 18 1 88.75 74 GLU B N 1
ATOM 3298 C CA . GLU B 1 74 ? 13.922 9.547 18.562 1 88.75 74 GLU B CA 1
ATOM 3299 C C . GLU B 1 74 ? 14.797 10.227 17.516 1 88.75 74 GLU B C 1
ATOM 3301 O O . GLU B 1 74 ? 15.453 11.227 17.812 1 88.75 74 GLU B O 1
ATOM 3306 N N . GLN B 1 75 ? 14.781 9.672 16.344 1 87.06 75 GLN B N 1
ATOM 3307 C CA . GLN B 1 75 ? 15.617 10.219 15.281 1 87.06 75 GLN B CA 1
ATOM 3308 C C . GLN B 1 75 ? 15.164 11.625 14.906 1 87.06 75 GLN B C 1
ATOM 3310 O O . GLN B 1 75 ? 15.992 12.523 14.711 1 87.06 75 GLN B O 1
ATOM 3315 N N . PHE B 1 76 ? 13.922 11.805 14.836 1 87.5 76 PHE B N 1
ATOM 3316 C CA . PHE B 1 76 ? 13.398 13.125 14.492 1 87.5 76 PHE B CA 1
ATOM 3317 C C . PHE B 1 76 ? 13.703 14.133 15.586 1 87.5 76 PHE B C 1
ATOM 3319 O O . PHE B 1 76 ? 14.156 15.242 15.305 1 87.5 76 PHE B O 1
ATOM 3326 N N . THR B 1 77 ? 13.539 13.719 16.734 1 87.12 77 THR B N 1
ATOM 3327 C CA . THR B 1 77 ? 13.766 14.617 17.859 1 87.12 77 THR B CA 1
ATOM 3328 C C . THR B 1 77 ? 15.242 14.992 17.953 1 87.12 77 THR B C 1
ATOM 3330 O O . THR B 1 77 ? 15.578 16.156 18.172 1 87.12 77 THR B O 1
ATOM 3333 N N . LYS B 1 78 ? 16.078 14.086 17.734 1 84.25 78 LYS B N 1
ATOM 3334 C CA . LYS B 1 78 ? 17.516 14.32 17.828 1 84.25 78 LYS B CA 1
ATOM 3335 C C . LYS B 1 78 ? 18.016 15.164 16.656 1 84.25 78 LYS B C 1
ATOM 3337 O O . LYS B 1 78 ? 18.828 16.062 16.828 1 84.25 78 LYS B O 1
ATOM 3342 N N . ALA B 1 79 ? 17.562 14.82 15.508 1 83.12 79 ALA B N 1
ATOM 3343 C CA . ALA B 1 79 ? 18.047 15.477 14.289 1 83.12 79 ALA B CA 1
ATOM 3344 C C . ALA B 1 79 ? 17.562 16.922 14.219 1 83.12 79 ALA B C 1
ATOM 3346 O O . ALA B 1 79 ? 18.281 17.797 13.734 1 83.12 79 ALA B O 1
ATOM 3347 N N . ILE B 1 80 ? 16.453 17.141 14.75 1 80.94 80 ILE B N 1
ATOM 3348 C CA . ILE B 1 80 ? 15.82 18.438 14.516 1 80.94 80 ILE B CA 1
ATOM 3349 C C . ILE B 1 80 ? 15.938 19.312 15.766 1 80.94 80 ILE B C 1
ATOM 3351 O O . ILE B 1 80 ? 16.047 20.531 15.68 1 80.94 80 ILE B O 1
ATOM 3355 N N . GLY B 1 81 ? 16.094 18.734 16.844 1 75.5 81 GLY B N 1
ATOM 3356 C CA . GLY B 1 81 ? 16.031 19.438 18.109 1 75.5 81 GLY B CA 1
ATOM 3357 C C . GLY B 1 81 ? 17.312 20.172 18.453 1 75.5 81 GLY B C 1
ATOM 3358 O O . GLY B 1 81 ? 17.312 21.109 19.25 1 75.5 81 GLY B O 1
ATOM 3359 N N . HIS B 1 82 ? 18.312 19.922 17.781 1 75 82 HIS B N 1
ATOM 3360 C CA . HIS B 1 82 ? 19.594 20.422 18.25 1 75 82 HIS B CA 1
ATOM 3361 C C . HIS B 1 82 ? 19.969 21.703 17.516 1 75 82 HIS B C 1
ATOM 3363 O O . HIS B 1 82 ? 20.984 22.344 17.844 1 75 82 HIS B O 1
ATOM 3369 N N . HIS B 1 83 ? 19.203 22.172 16.656 1 76.5 83 HIS B N 1
ATOM 3370 C CA . HIS B 1 83 ? 19.656 23.266 15.828 1 76.5 83 HIS B CA 1
ATOM 3371 C C . HIS B 1 83 ? 19.078 24.594 16.312 1 76.5 83 HIS B C 1
ATOM 3373 O O . HIS B 1 83 ? 19.391 25.656 15.758 1 76.5 83 HIS B O 1
ATOM 3379 N N . GLY B 1 84 ? 18.281 24.641 17.328 1 78.69 84 GLY B N 1
ATOM 3380 C CA . GLY B 1 84 ? 17.812 25.875 17.938 1 78.69 84 GLY B CA 1
ATOM 3381 C C . GLY B 1 84 ? 16.781 26.609 17.078 1 78.69 84 GLY B C 1
ATOM 3382 O O . GLY B 1 84 ? 16.656 27.828 17.188 1 78.69 84 GLY B O 1
ATOM 3383 N N . ARG B 1 85 ? 16.203 25.938 16.281 1 84.5 85 ARG B N 1
ATOM 3384 C CA . ARG B 1 85 ? 15.242 26.578 15.391 1 84.5 85 ARG B CA 1
ATOM 3385 C C . ARG B 1 85 ? 13.828 26.5 15.945 1 84.5 85 ARG B C 1
ATOM 3387 O O . ARG B 1 85 ? 12.961 27.297 15.578 1 84.5 85 ARG B O 1
ATOM 3394 N N . PHE B 1 86 ? 13.641 25.594 16.906 1 89.88 86 PHE B N 1
ATOM 3395 C CA . PHE B 1 86 ? 12.289 25.359 17.406 1 89.88 86 PHE B CA 1
ATOM 3396 C C . PHE B 1 86 ? 12.156 25.828 18.859 1 89.88 86 PHE B C 1
ATOM 3398 O O . PHE B 1 86 ? 13.078 25.656 19.656 1 89.88 86 PHE B O 1
ATOM 3405 N N . ALA B 1 87 ? 11.07 26.469 19.094 1 91.88 87 ALA B N 1
ATOM 3406 C CA . ALA B 1 87 ? 10.727 26.875 20.469 1 91.88 87 ALA B CA 1
ATOM 3407 C C . ALA B 1 87 ? 10.172 25.688 21.25 1 91.88 87 ALA B C 1
ATOM 3409 O O . ALA B 1 87 ? 10.375 25.594 22.469 1 91.88 87 ALA B O 1
ATOM 3410 N N . VAL B 1 88 ? 9.477 24.922 20.516 1 93.94 88 VAL B N 1
ATOM 3411 C CA . VAL B 1 88 ? 8.805 23.766 21.094 1 93.94 88 VAL B CA 1
ATOM 3412 C C . VAL B 1 88 ? 8.445 22.766 20 1 93.94 88 VAL B C 1
ATOM 3414 O O . VAL B 1 88 ? 8.305 23.141 18.828 1 93.94 88 VAL B O 1
ATOM 3417 N N . MET B 1 89 ? 8.375 21.516 20.391 1 94 89 MET B N 1
ATOM 3418 C CA . MET B 1 89 ? 7.949 20.438 19.5 1 94 89 MET B CA 1
ATOM 3419 C C . MET B 1 89 ? 6.875 19.578 20.172 1 94 89 MET B C 1
ATOM 3421 O O . MET B 1 89 ? 6.715 19.609 21.391 1 94 89 MET B O 1
ATOM 3425 N N . ALA B 1 90 ? 6.152 18.922 19.359 1 95.81 90 ALA B N 1
ATOM 3426 C CA . ALA B 1 90 ? 5.207 17.906 19.828 1 95.81 90 ALA B CA 1
ATOM 3427 C C . ALA B 1 90 ? 5.109 16.75 18.859 1 95.81 90 ALA B C 1
ATOM 3429 O O . ALA B 1 90 ? 5.156 16.938 17.641 1 95.81 90 ALA B O 1
ATOM 3430 N N . SER B 1 91 ? 5.027 15.555 19.438 1 94.38 91 SER B N 1
ATOM 3431 C CA . SER B 1 91 ? 4.973 14.32 18.656 1 94.38 91 SER B CA 1
ATOM 3432 C C . SER B 1 91 ? 3.758 13.484 19.031 1 94.38 91 SER B C 1
ATOM 3434 O O . SER B 1 91 ? 3.332 13.484 20.188 1 94.38 91 SER B O 1
ATOM 3436 N N . GLU B 1 92 ? 3.242 12.773 18.016 1 92.44 92 GLU B N 1
ATOM 3437 C CA . GLU B 1 92 ? 2.152 11.836 18.281 1 92.44 92 GLU B CA 1
ATOM 3438 C C . GLU B 1 92 ? 2.549 10.805 19.328 1 92.44 92 GLU B C 1
ATOM 3440 O O . GLU B 1 92 ? 1.706 10.336 20.094 1 92.44 92 GLU B O 1
ATOM 3445 N N . GLU B 1 93 ? 3.781 10.484 19.453 1 91.25 93 GLU B N 1
ATOM 3446 C CA . GLU B 1 93 ? 4.289 9.422 20.312 1 91.25 93 GLU B CA 1
ATOM 3447 C C . GLU B 1 93 ? 4.562 9.938 21.719 1 91.25 93 GLU B C 1
ATOM 3449 O O . GLU B 1 93 ? 4.836 9.156 22.641 1 91.25 93 GLU B O 1
ATOM 3454 N N . ASN B 1 94 ? 4.523 11.25 21.891 1 92.62 94 ASN B N 1
ATOM 3455 C CA . ASN B 1 94 ? 4.773 11.859 23.188 1 92.62 94 ASN B CA 1
ATOM 3456 C C . ASN B 1 94 ? 3.504 12.453 23.781 1 92.62 94 ASN B C 1
ATOM 3458 O O . ASN B 1 94 ? 2.748 13.133 23.094 1 92.62 94 ASN B O 1
ATOM 3462 N N . GLU B 1 95 ? 3.295 12.234 25.016 1 93.12 95 GLU B N 1
ATOM 3463 C CA . GLU B 1 95 ? 2.1 12.758 25.672 1 93.12 95 GLU B CA 1
ATOM 3464 C C . GLU B 1 95 ? 2.154 14.273 25.797 1 93.12 95 GLU B C 1
ATOM 3466 O O . GLU B 1 95 ? 1.138 14.953 25.625 1 93.12 95 GLU B O 1
ATOM 3471 N N . ASP B 1 96 ? 3.342 14.75 26.078 1 94.62 96 ASP B N 1
ATOM 3472 C CA . ASP B 1 96 ? 3.508 16.172 26.344 1 94.62 96 ASP B CA 1
ATOM 3473 C C . ASP B 1 96 ? 4.402 16.828 25.297 1 94.62 96 ASP B C 1
ATOM 3475 O O . ASP B 1 96 ? 4.988 16.141 24.453 1 94.62 96 ASP B O 1
ATOM 3479 N N . ILE B 1 97 ? 4.441 18.156 25.375 1 95.62 97 ILE B N 1
ATOM 3480 C CA . ILE B 1 97 ? 5.309 18.906 24.484 1 95.62 97 ILE B CA 1
ATOM 3481 C C . ILE B 1 97 ? 6.77 18.578 24.781 1 95.62 97 ILE B C 1
ATOM 3483 O O . ILE B 1 97 ? 7.102 18.125 25.875 1 95.62 97 ILE B O 1
ATOM 3487 N N . ILE B 1 98 ? 7.582 18.75 23.781 1 92.56 98 ILE B N 1
ATOM 3488 C CA . ILE B 1 98 ? 9.016 18.5 23.859 1 92.56 98 ILE B CA 1
ATOM 3489 C C . ILE B 1 98 ? 9.789 19.812 23.734 1 92.56 98 ILE B C 1
ATOM 3491 O O . ILE B 1 98 ? 9.695 20.484 22.719 1 92.56 98 ILE B O 1
ATOM 3495 N N . LEU B 1 99 ? 10.523 20.109 24.734 1 91.69 99 LEU B N 1
ATOM 3496 C CA . LEU B 1 99 ? 11.375 21.297 24.672 1 91.69 99 LEU B CA 1
ATOM 3497 C C . LEU B 1 99 ? 12.75 20.938 24.094 1 91.69 99 LEU B C 1
ATOM 3499 O O . LEU B 1 99 ? 13.305 19.891 24.406 1 91.69 99 LEU B O 1
ATOM 3503 N N . PRO B 1 100 ? 13.25 21.812 23.312 1 86.69 100 PRO B N 1
ATOM 3504 C CA . PRO B 1 100 ? 14.602 21.562 22.797 1 86.69 100 PRO B CA 1
ATOM 3505 C C . PRO B 1 100 ? 15.648 21.5 23.906 1 86.69 100 PRO B C 1
ATOM 3507 O O . PRO B 1 100 ? 15.531 22.203 24.922 1 86.69 100 PRO B O 1
ATOM 3510 N N . PRO B 1 101 ? 16.688 20.609 23.844 1 76.81 101 PRO B N 1
ATOM 3511 C CA . PRO B 1 101 ? 17.656 20.328 24.906 1 76.81 101 PRO B CA 1
ATOM 3512 C C . PRO B 1 101 ? 18.562 21.516 25.234 1 76.81 101 PRO B C 1
ATOM 3514 O O . PRO B 1 101 ? 19.031 21.641 26.359 1 76.81 101 PRO B O 1
ATOM 3517 N N . LEU B 1 102 ? 19.031 22.359 24.453 1 70.62 102 LEU B N 1
ATOM 3518 C CA . LEU B 1 102 ? 20.109 23.312 24.656 1 70.62 102 LEU B CA 1
ATOM 3519 C C . LEU B 1 102 ? 19.562 24.703 24.969 1 70.62 102 LEU B C 1
ATOM 3521 O O . LEU B 1 102 ? 20.297 25.703 24.875 1 70.62 102 LEU B O 1
ATOM 3525 N N . ASP B 1 103 ? 18.453 24.766 25.453 1 71.69 103 ASP B N 1
ATOM 3526 C CA . ASP B 1 103 ? 17.844 26.031 25.844 1 71.69 103 ASP B CA 1
ATOM 3527 C C . ASP B 1 103 ? 17.969 27.078 24.75 1 71.69 103 ASP B C 1
ATOM 3529 O O . ASP B 1 103 ? 18.297 28.234 25.031 1 71.69 103 ASP B O 1
ATOM 3533 N N . LYS B 1 104 ? 18.25 26.672 23.641 1 82 104 LYS B N 1
ATOM 3534 C CA . LYS B 1 104 ? 18.141 27.547 22.469 1 82 104 LYS B CA 1
ATOM 3535 C C . LYS B 1 104 ? 16.797 27.375 21.781 1 82 104 LYS B C 1
ATOM 3537 O O . LYS B 1 104 ? 16.5 26.312 21.234 1 82 104 LYS B O 1
ATOM 3542 N N . TYR B 1 105 ? 16.031 28.391 22.047 1 88.06 105 TYR B N 1
ATOM 3543 C CA . TYR B 1 105 ? 14.648 28.328 21.562 1 88.06 105 TYR B CA 1
ATOM 3544 C C . TYR B 1 105 ? 14.461 29.234 20.344 1 88.06 105 TYR B C 1
ATOM 3546 O O . TYR B 1 105 ? 14.773 30.422 20.391 1 88.06 105 TYR B O 1
ATOM 3554 N N . GLY B 1 106 ? 14 28.594 19.312 1 88.88 106 GLY B N 1
ATOM 3555 C CA . GLY B 1 106 ? 13.797 29.328 18.062 1 88.88 106 GLY B CA 1
ATOM 3556 C C . GLY B 1 106 ? 12.383 29.859 17.922 1 88.88 106 GLY B C 1
ATOM 3557 O O . GLY B 1 106 ? 11.672 30.047 18.906 1 88.88 106 GLY B O 1
ATOM 3558 N N . LYS B 1 107 ? 12.062 30.25 16.719 1 90.75 107 LYS B N 1
ATOM 3559 C CA . LYS B 1 107 ? 10.812 30.953 16.469 1 90.75 107 LYS B CA 1
ATOM 3560 C C . LYS B 1 107 ? 9.742 30 15.945 1 90.75 107 LYS B C 1
ATOM 3562 O O . LYS B 1 107 ? 8.57 30.375 15.828 1 90.75 107 LYS B O 1
ATOM 3567 N N . TYR B 1 108 ? 10.086 28.75 15.781 1 92.31 108 TYR B N 1
ATOM 3568 C CA . TYR B 1 108 ? 9.148 27.859 15.102 1 92.31 108 TYR B CA 1
ATOM 3569 C C . TYR B 1 108 ? 8.68 26.75 16.031 1 92.31 108 TYR B C 1
ATOM 3571 O O . TYR B 1 108 ? 9.297 26.5 17.078 1 92.31 108 TYR B O 1
ATOM 3579 N N . VAL B 1 109 ? 7.562 26.25 15.703 1 94.5 109 VAL B N 1
ATOM 3580 C CA . VAL B 1 109 ? 6.953 25.109 16.375 1 94.5 109 VAL B CA 1
ATOM 3581 C C . VAL B 1 109 ? 6.871 23.922 15.406 1 94.5 109 VAL B C 1
ATOM 3583 O O . VAL B 1 109 ? 6.445 24.078 14.258 1 94.5 109 VAL B O 1
ATOM 3586 N N . LEU B 1 110 ? 7.301 22.766 15.898 1 94.5 110 LEU B N 1
ATOM 3587 C CA . LEU B 1 110 ? 7.227 21.562 15.078 1 94.5 110 LEU B CA 1
ATOM 3588 C C . LEU B 1 110 ? 6.266 20.547 15.68 1 94.5 110 LEU B C 1
ATOM 3590 O O . LEU B 1 110 ? 6.426 20.141 16.828 1 94.5 110 LEU B O 1
ATOM 3594 N N . LEU B 1 111 ? 5.262 20.188 14.945 1 96.88 111 LEU B N 1
ATOM 3595 C CA . LEU B 1 111 ? 4.379 19.078 15.266 1 96.88 111 LEU B CA 1
ATOM 3596 C C . LEU B 1 111 ? 4.559 17.938 14.258 1 96.88 111 LEU B C 1
ATOM 3598 O O . LEU B 1 111 ? 4.633 18.188 13.055 1 96.88 111 LEU B O 1
ATOM 3602 N N . PHE B 1 112 ? 4.664 16.688 14.789 1 95.5 112 PHE B N 1
ATOM 3603 C CA . PHE B 1 112 ? 4.953 15.664 13.789 1 95.5 112 PHE B CA 1
ATOM 3604 C C . PHE B 1 112 ? 4.449 14.305 14.25 1 95.5 112 PHE B C 1
ATOM 3606 O O . PHE B 1 112 ? 4.23 14.086 15.438 1 95.5 112 PHE B O 1
ATOM 3613 N N . ASP B 1 113 ? 4.059 13.508 13.32 1 95.69 113 ASP B N 1
ATOM 3614 C CA . ASP B 1 113 ? 3.885 12.062 13.414 1 95.69 113 ASP B CA 1
ATOM 3615 C C . ASP B 1 113 ? 5.078 11.32 12.805 1 95.69 113 ASP B C 1
ATOM 3617 O O . ASP B 1 113 ? 5.211 11.242 11.586 1 95.69 113 ASP B O 1
ATOM 3621 N N . PRO B 1 114 ? 5.91 10.742 13.68 1 93.12 114 PRO B N 1
ATOM 3622 C CA . PRO B 1 114 ? 7.164 10.188 13.172 1 93.12 114 PRO B CA 1
ATOM 3623 C C . PRO B 1 114 ? 6.949 9 12.242 1 93.12 114 PRO B C 1
ATOM 3625 O O . PRO B 1 114 ? 7.773 8.75 11.352 1 93.12 114 PRO B O 1
ATOM 3628 N N . LEU B 1 115 ? 5.891 8.297 12.469 1 92.06 115 LEU B N 1
ATOM 3629 C CA . LEU B 1 115 ? 5.668 7.129 11.625 1 92.06 115 LEU B CA 1
ATOM 3630 C C . LEU B 1 115 ? 4.184 6.793 11.539 1 92.06 115 LEU B C 1
ATOM 3632 O O . LEU B 1 115 ? 3.668 6.027 12.352 1 92.06 115 LEU B O 1
ATOM 3636 N N . ASP B 1 116 ? 3.588 7.195 10.484 1 90.56 116 ASP B N 1
ATOM 3637 C CA . ASP B 1 116 ? 2.203 6.863 10.164 1 90.56 116 ASP B CA 1
ATOM 3638 C C . ASP B 1 116 ? 2.105 5.48 9.523 1 90.56 116 ASP B C 1
ATOM 3640 O O . ASP B 1 116 ? 2.822 5.184 8.562 1 90.56 116 ASP B O 1
ATOM 3644 N N . GLY B 1 117 ? 1.245 4.652 10.07 1 84.88 117 GLY B N 1
ATOM 3645 C CA . GLY B 1 117 ? 1.046 3.32 9.516 1 84.88 117 GLY B CA 1
ATOM 3646 C C . GLY B 1 117 ? 2.018 2.295 10.07 1 84.88 117 GLY B C 1
ATOM 3647 O O . GLY B 1 117 ? 2.398 1.354 9.375 1 84.88 117 GLY B O 1
ATOM 3648 N N . SER B 1 118 ? 2.447 2.436 11.219 1 79.12 118 SER B N 1
ATOM 3649 C CA . SER B 1 118 ? 3.469 1.576 11.805 1 79.12 118 SER B CA 1
ATOM 3650 C C . SER B 1 118 ? 3.018 0.12 11.836 1 79.12 118 SER B C 1
ATOM 3652 O O . SER B 1 118 ? 3.844 -0.793 11.781 1 79.12 118 SER B O 1
ATOM 3654 N N . SER B 1 119 ? 1.769 -0.102 11.844 1 75.81 119 SER B N 1
ATOM 3655 C CA . SER B 1 119 ? 1.239 -1.462 11.859 1 75.81 119 SER B CA 1
ATOM 3656 C C . SER B 1 119 ? 1.447 -2.154 10.523 1 75.81 119 SER B C 1
ATOM 3658 O O . SER B 1 119 ? 1.308 -3.373 10.414 1 75.81 119 SER B O 1
ATOM 3660 N N . ASN B 1 120 ? 1.782 -1.461 9.539 1 75.94 120 ASN B N 1
ATOM 3661 C CA . ASN B 1 120 ? 1.893 -1.982 8.18 1 75.94 120 ASN B CA 1
ATOM 3662 C C . ASN B 1 120 ? 3.332 -2.354 7.836 1 75.94 120 ASN B C 1
ATOM 3664 O O . ASN B 1 120 ? 3.592 -2.945 6.785 1 75.94 120 ASN B O 1
ATOM 3668 N N . ILE B 1 121 ? 4.246 -2.08 8.68 1 77.12 121 ILE B N 1
ATOM 3669 C CA . ILE B 1 121 ? 5.66 -2.223 8.344 1 77.12 121 ILE B CA 1
ATOM 3670 C C . ILE B 1 121 ? 5.984 -3.693 8.094 1 77.12 121 ILE B C 1
ATOM 3672 O O . ILE B 1 121 ? 6.707 -4.027 7.152 1 77.12 121 ILE B O 1
ATOM 3676 N N . ASP B 1 122 ? 5.375 -4.488 8.891 1 78.38 122 ASP B N 1
ATOM 3677 C CA . ASP B 1 122 ? 5.668 -5.914 8.75 1 78.38 122 ASP B CA 1
ATOM 3678 C C . ASP B 1 122 ? 5.086 -6.469 7.449 1 78.38 122 ASP B C 1
ATOM 3680 O O . ASP B 1 122 ? 5.539 -7.5 6.949 1 78.38 122 ASP B O 1
ATOM 3684 N N . ALA B 1 123 ? 4.133 -5.762 6.961 1 85.88 123 ALA B N 1
ATOM 3685 C CA . ALA B 1 123 ? 3.494 -6.211 5.727 1 85.88 123 ALA B CA 1
ATOM 3686 C C . ALA B 1 123 ? 4.133 -5.551 4.508 1 85.88 123 ALA B C 1
ATOM 3688 O O . ALA B 1 123 ? 3.662 -5.73 3.379 1 85.88 123 ALA B O 1
ATOM 3689 N N . ASN B 1 124 ? 5.145 -4.82 4.738 1 89.19 124 ASN B N 1
ATOM 3690 C CA . ASN B 1 124 ? 5.922 -4.227 3.654 1 89.19 124 ASN B CA 1
ATOM 3691 C C . ASN B 1 124 ? 5.086 -3.248 2.836 1 89.19 124 ASN B C 1
ATOM 3693 O O . ASN B 1 124 ? 5.199 -3.199 1.61 1 89.19 124 ASN B O 1
ATOM 3697 N N . VAL B 1 125 ? 4.18 -2.596 3.508 1 87.88 125 VAL B N 1
ATOM 3698 C CA . VAL B 1 125 ? 3.348 -1.58 2.873 1 87.88 125 VAL B CA 1
ATOM 3699 C C . VAL B 1 125 ? 3.908 -0.191 3.17 1 87.88 125 VAL B C 1
ATOM 3701 O O . VAL B 1 125 ? 4.695 -0.021 4.102 1 87.88 125 VAL B O 1
ATOM 3704 N N . SER B 1 126 ? 3.527 0.744 2.422 1 90.69 126 SER B N 1
ATOM 3705 C CA . SER B 1 126 ? 4.043 2.104 2.535 1 90.69 126 SER B CA 1
ATOM 3706 C C . SER B 1 126 ? 3.656 2.732 3.869 1 90.69 126 SER B C 1
ATOM 3708 O O . SER B 1 126 ? 2.521 2.584 4.328 1 90.69 126 SER B O 1
ATOM 3710 N N . VAL B 1 127 ? 4.645 3.369 4.477 1 91.5 127 VAL B N 1
ATOM 3711 C CA . VAL B 1 127 ? 4.457 4.129 5.707 1 91.5 127 VAL B CA 1
ATOM 3712 C C . VAL B 1 127 ? 4.977 5.551 5.523 1 91.5 127 VAL B C 1
ATOM 3714 O O . VAL B 1 127 ? 5.52 5.891 4.469 1 91.5 127 VAL B O 1
ATOM 3717 N N . GLY B 1 128 ? 4.762 6.363 6.543 1 94.62 128 GLY B N 1
ATOM 3718 C CA . GLY B 1 128 ? 5.18 7.73 6.281 1 94.62 128 GLY B CA 1
ATOM 3719 C C . GLY B 1 128 ? 5.391 8.547 7.543 1 94.62 128 GLY B C 1
ATOM 3720 O O . GLY B 1 128 ? 5.023 8.109 8.641 1 94.62 128 GLY B O 1
ATOM 3721 N N . THR B 1 129 ? 6.039 9.672 7.395 1 96.06 129 THR B N 1
ATOM 3722 C CA . THR B 1 129 ? 6.211 10.711 8.398 1 96.06 129 THR B CA 1
ATOM 3723 C C . THR B 1 129 ? 5.441 11.969 8 1 96.06 129 THR B C 1
ATOM 3725 O O . THR B 1 129 ? 5.426 12.352 6.832 1 96.06 129 THR B O 1
ATOM 3728 N N . ILE B 1 130 ? 4.82 12.57 8.945 1 97.75 130 ILE B N 1
ATOM 3729 C CA . ILE B 1 130 ? 4.078 13.797 8.688 1 97.75 130 ILE B CA 1
ATOM 3730 C C . ILE B 1 130 ? 4.613 14.914 9.586 1 97.75 130 ILE B C 1
ATOM 3732 O O . ILE B 1 130 ? 4.965 14.672 10.742 1 97.75 130 ILE B O 1
ATOM 3736 N N . PHE B 1 131 ? 4.66 16.141 9.078 1 96.56 131 PHE B N 1
ATOM 3737 C CA . PHE B 1 131 ? 5.129 17.25 9.914 1 96.56 131 PHE B CA 1
ATOM 3738 C C . PHE B 1 131 ? 4.371 18.531 9.578 1 96.56 131 PHE B C 1
ATOM 3740 O O . PHE B 1 131 ? 3.889 18.703 8.461 1 96.56 131 PHE B O 1
ATOM 3747 N N . SER B 1 132 ? 4.266 19.297 10.508 1 96.94 132 SER B N 1
ATOM 3748 C CA . SER B 1 132 ? 3.643 20.625 10.461 1 96.94 132 SER B CA 1
ATOM 3749 C C . SER B 1 132 ? 4.492 21.656 11.188 1 96.94 132 SER B C 1
ATOM 3751 O O . SER B 1 132 ? 5 21.406 12.281 1 96.94 132 SER B O 1
ATOM 3753 N N . ILE B 1 133 ? 4.633 22.859 10.578 1 95.19 133 ILE B N 1
ATOM 3754 C CA . ILE B 1 133 ? 5.453 23.922 11.156 1 95.19 133 ILE B CA 1
ATOM 3755 C C . ILE B 1 133 ? 4.605 25.172 11.344 1 95.19 133 ILE B C 1
ATOM 3757 O O . ILE B 1 133 ? 3.869 25.578 10.445 1 95.19 133 ILE B O 1
ATOM 3761 N N . PHE B 1 134 ? 4.723 25.703 12.547 1 96.06 134 PHE B N 1
ATOM 3762 C CA . PHE B 1 134 ? 4.07 26.953 12.906 1 96.06 134 PHE B CA 1
ATOM 3763 C C . PHE B 1 134 ? 5.09 27.969 13.414 1 96.06 134 PHE B C 1
ATOM 3765 O O . PHE B 1 134 ? 6.234 27.609 13.695 1 96.06 134 PHE B O 1
ATOM 3772 N N . LYS B 1 135 ? 4.711 29.234 13.461 1 94.5 135 LYS B N 1
ATOM 3773 C CA . LYS B 1 135 ? 5.434 30.234 14.242 1 94.5 135 LYS B CA 1
ATOM 3774 C C . LYS B 1 135 ? 4.902 30.297 15.672 1 94.5 135 LYS B C 1
ATOM 3776 O O . LYS B 1 135 ? 3.691 30.25 15.891 1 94.5 135 LYS B O 1
ATOM 3781 N N . ARG B 1 136 ? 5.801 30.375 16.531 1 95.38 136 ARG B N 1
ATOM 3782 C CA . ARG B 1 136 ? 5.359 30.469 17.922 1 95.38 136 ARG B CA 1
ATOM 3783 C C . ARG B 1 136 ? 4.543 31.734 18.156 1 95.38 136 ARG B C 1
ATOM 3785 O O . ARG B 1 136 ? 4.73 32.75 17.469 1 95.38 136 ARG B O 1
ATOM 3792 N N . LYS B 1 137 ? 3.682 31.641 19.156 1 95.62 137 LYS B N 1
ATOM 3793 C CA . LYS B 1 137 ? 2.887 32.781 19.562 1 95.62 137 LYS B CA 1
ATOM 3794 C C . LYS B 1 137 ? 3.467 33.438 20.828 1 95.62 137 LYS B C 1
ATOM 3796 O O . LYS B 1 137 ? 3.285 34.625 21.047 1 95.62 137 LYS B O 1
ATOM 3801 N N . SER B 1 138 ? 4.133 32.625 21.578 1 94.56 138 SER B N 1
ATOM 3802 C CA . SER B 1 138 ? 4.754 33.125 22.812 1 94.56 138 SER B CA 1
ATOM 3803 C C . SER B 1 138 ? 5.926 34.062 22.5 1 94.56 138 SER B C 1
ATOM 3805 O O . SER B 1 138 ? 6.359 34.156 21.344 1 94.56 138 SER B O 1
ATOM 3807 N N . ASP B 1 139 ? 6.414 34.656 23.531 1 90.19 139 ASP B N 1
ATOM 3808 C CA . ASP B 1 139 ? 7.516 35.594 23.391 1 90.19 139 ASP B CA 1
ATOM 3809 C C . ASP B 1 139 ? 8.805 34.906 23 1 90.19 139 ASP B C 1
ATOM 3811 O O . ASP B 1 139 ? 9.062 33.781 23.422 1 90.19 139 ASP B O 1
ATOM 3815 N N . ALA B 1 140 ? 9.578 35.688 22.266 1 85.62 140 ALA B N 1
ATOM 3816 C CA . ALA B 1 140 ? 10.852 35.156 21.797 1 85.62 140 ALA B CA 1
ATOM 3817 C C . ALA B 1 140 ? 11.836 35 22.953 1 85.62 140 ALA B C 1
ATOM 3819 O O . ALA B 1 140 ? 11.734 35.688 23.969 1 85.62 140 ALA B O 1
ATOM 3820 N N . GLY B 1 141 ? 12.742 34.062 22.797 1 83.06 141 GLY B N 1
ATOM 3821 C CA . GLY B 1 141 ? 13.875 33.938 23.703 1 83.06 141 GLY B CA 1
ATOM 3822 C C . GLY B 1 141 ? 13.648 32.906 24.797 1 83.06 141 GLY B C 1
ATOM 3823 O O . GLY B 1 141 ? 14.602 32.438 25.438 1 83.06 141 GLY B O 1
ATOM 3824 N N . GLY B 1 142 ? 12.414 32.562 25.078 1 88.44 142 GLY B N 1
ATOM 3825 C CA . GLY B 1 142 ? 12.133 31.562 26.094 1 88.44 142 GLY B CA 1
ATOM 3826 C C . GLY B 1 142 ? 11.578 30.266 25.516 1 88.44 142 GLY B C 1
ATOM 3827 O O . GLY B 1 142 ? 11.492 30.109 24.297 1 88.44 142 GLY B O 1
ATOM 3828 N N . PRO B 1 143 ? 11.398 29.344 26.516 1 92.44 143 PRO B N 1
ATOM 3829 C CA . PRO B 1 143 ? 10.828 28.078 26.062 1 92.44 143 PRO B CA 1
ATOM 3830 C C . PRO B 1 143 ? 9.422 28.234 25.484 1 92.44 143 PRO B C 1
ATOM 3832 O O . PRO B 1 143 ? 8.664 29.109 25.922 1 92.44 143 PRO B O 1
ATOM 3835 N N . GLY B 1 144 ? 9.188 27.438 24.422 1 94.56 144 GLY B N 1
ATOM 3836 C CA . GLY B 1 144 ? 7.832 27.406 23.906 1 94.56 144 GLY B CA 1
ATOM 3837 C C . GLY B 1 144 ? 6.828 26.844 24.891 1 94.56 144 GLY B C 1
ATOM 3838 O O . GLY B 1 144 ? 7.211 26.25 25.906 1 94.56 144 GLY B O 1
ATOM 3839 N N . THR B 1 145 ? 5.559 27.078 24.594 1 95.44 145 THR B N 1
ATOM 3840 C CA . THR B 1 145 ? 4.477 26.625 25.469 1 95.44 145 THR B CA 1
ATOM 3841 C C . THR B 1 145 ? 3.512 25.719 24.719 1 95.44 145 THR B C 1
ATOM 3843 O O . THR B 1 145 ? 3.607 25.578 23.5 1 95.44 145 THR B O 1
ATOM 3846 N N . LEU B 1 146 ? 2.625 25.094 25.469 1 96.38 146 LEU B N 1
ATOM 3847 C CA . LEU B 1 146 ? 1.566 24.281 24.891 1 96.38 146 LEU B CA 1
ATOM 3848 C C . LEU B 1 146 ? 0.703 25.109 23.938 1 96.38 146 LEU B C 1
ATOM 3850 O O . LEU B 1 146 ? 0.271 24.609 22.891 1 96.38 146 LEU B O 1
ATOM 3854 N N . GLU B 1 147 ? 0.462 26.312 24.281 1 96.38 147 GLU B N 1
ATOM 3855 C CA . GLU B 1 147 ? -0.362 27.203 23.469 1 96.38 147 GLU B CA 1
ATOM 3856 C C . GLU B 1 147 ? 0.284 27.453 22.109 1 96.38 147 GLU B C 1
ATOM 3858 O O . GLU B 1 147 ? -0.413 27.688 21.125 1 96.38 147 GLU B O 1
ATOM 3863 N N . ASP B 1 148 ? 1.579 27.422 22.062 1 97.38 148 ASP B N 1
ATOM 3864 C CA . ASP B 1 148 ? 2.291 27.562 20.797 1 97.38 148 ASP B CA 1
ATOM 3865 C C . ASP B 1 148 ? 1.95 26.422 19.828 1 97.38 148 ASP B C 1
ATOM 3867 O O . ASP B 1 148 ? 2.039 26.578 18.609 1 97.38 148 ASP B O 1
ATOM 3871 N N . CYS B 1 149 ? 1.587 25.312 20.406 1 97.62 149 CYS B N 1
ATOM 3872 C CA . CYS B 1 149 ? 1.249 24.141 19.594 1 97.62 149 CYS B CA 1
ATOM 3873 C C . CYS B 1 149 ? -0.217 24.172 19.188 1 97.62 149 CYS B C 1
ATOM 3875 O O . CYS B 1 149 ? -0.569 23.703 18.094 1 97.62 149 CYS B O 1
ATOM 3877 N N . LEU B 1 150 ? -1.023 24.734 20.047 1 98.19 150 LEU B N 1
ATOM 3878 C CA . LEU B 1 150 ? -2.469 24.688 19.844 1 98.19 150 LEU B CA 1
ATOM 3879 C C . LEU B 1 150 ? -2.93 25.844 18.953 1 98.19 150 LEU B C 1
ATOM 3881 O O . LEU B 1 150 ? -3.678 26.719 19.406 1 98.19 150 LEU B O 1
ATOM 3885 N N . GLN B 1 151 ? -2.521 25.781 17.703 1 98.25 151 GLN B N 1
ATOM 3886 C CA . GLN B 1 151 ? -2.885 26.797 16.703 1 98.25 151 GLN B CA 1
ATOM 3887 C C . GLN B 1 151 ? -3.754 26.188 15.602 1 98.25 151 GLN B C 1
ATOM 3889 O O . GLN B 1 151 ? -3.662 24.984 15.32 1 98.25 151 GLN B O 1
ATOM 3894 N N . LYS B 1 152 ? -4.586 27.047 14.984 1 98.56 152 LYS B N 1
ATOM 3895 C CA . LYS B 1 152 ? -5.371 26.594 13.844 1 98.56 152 LYS B CA 1
ATOM 3896 C C . LYS B 1 152 ? -4.469 26.125 12.711 1 98.56 152 LYS B C 1
ATOM 3898 O O . LYS B 1 152 ? -3.387 26.672 12.5 1 98.56 152 LYS B O 1
ATOM 3903 N N . GLY B 1 153 ? -4.98 25.078 11.961 1 98.62 153 GLY B N 1
ATOM 3904 C CA . GLY B 1 153 ? -4.219 24.562 10.836 1 98.62 153 GLY B CA 1
ATOM 3905 C C . GLY B 1 153 ? -3.881 25.641 9.812 1 98.62 153 GLY B C 1
ATOM 3906 O O . GLY B 1 153 ? -2.846 25.562 9.148 1 98.62 153 GLY B O 1
ATOM 3907 N N . ALA B 1 154 ? -4.727 26.656 9.68 1 98.38 154 ALA B N 1
ATOM 3908 C CA . ALA B 1 154 ? -4.555 27.734 8.695 1 98.38 154 ALA B CA 1
ATOM 3909 C C . ALA B 1 154 ? -3.324 28.578 9.008 1 98.38 154 ALA B C 1
ATOM 3911 O O . ALA B 1 154 ? -2.84 29.312 8.156 1 98.38 154 ALA B O 1
ATOM 3912 N N . GLU B 1 155 ? -2.814 28.453 10.18 1 97.88 155 GLU B N 1
ATOM 3913 C CA . GLU B 1 155 ? -1.675 29.266 10.602 1 97.88 155 GLU B CA 1
ATOM 3914 C C . GLU B 1 155 ? -0.356 28.562 10.289 1 97.88 155 GLU B C 1
ATOM 3916 O O . GLU B 1 155 ? 0.72 29.125 10.523 1 97.88 155 GLU B O 1
ATOM 3921 N N . GLN B 1 156 ? -0.426 27.391 9.766 1 97.38 156 GLN B N 1
ATOM 3922 C CA . GLN B 1 156 ? 0.793 26.688 9.375 1 97.38 156 GLN B CA 1
ATOM 3923 C C . GLN B 1 156 ? 1.604 27.5 8.375 1 97.38 156 GLN B C 1
ATOM 3925 O O . GLN B 1 156 ? 1.042 28.109 7.453 1 97.38 156 GLN B O 1
ATOM 3930 N N . VAL B 1 157 ? 2.908 27.516 8.562 1 94.56 157 VAL B N 1
ATOM 3931 C CA . VAL B 1 157 ? 3.768 28.219 7.613 1 94.56 157 VAL B CA 1
ATOM 3932 C C . VAL B 1 157 ? 4.359 27.219 6.617 1 94.56 157 VAL B C 1
ATOM 3934 O O . VAL B 1 157 ? 4.805 27.609 5.535 1 94.56 157 VAL B O 1
ATOM 3937 N N . ALA B 1 158 ? 4.387 25.953 7.027 1 94.38 158 ALA B N 1
ATOM 3938 C CA . ALA B 1 158 ? 4.793 24.844 6.16 1 94.38 158 ALA B CA 1
ATOM 3939 C C . ALA B 1 158 ? 4.27 23.516 6.68 1 94.38 158 ALA B C 1
ATOM 3941 O O . ALA B 1 158 ? 3.994 23.375 7.875 1 94.38 158 ALA B O 1
ATOM 3942 N N . SER B 1 159 ? 4.098 22.609 5.824 1 97.44 159 SER B N 1
ATOM 3943 C CA . SER B 1 159 ? 3.775 21.234 6.184 1 97.44 159 SER B CA 1
ATOM 3944 C C . SER B 1 159 ? 4.258 20.266 5.117 1 97.44 159 SER B C 1
ATOM 3946 O O . SER B 1 159 ? 4.637 20.672 4.02 1 97.44 159 SER B O 1
ATOM 3948 N N . GLY B 1 160 ? 4.297 19 5.508 1 97.69 160 GLY B N 1
ATOM 3949 C CA . GLY B 1 160 ? 4.723 17.984 4.559 1 97.69 160 GLY B CA 1
ATOM 3950 C C . GLY B 1 160 ? 4.672 16.578 5.129 1 97.69 160 GLY B C 1
ATOM 3951 O O . GLY B 1 160 ? 4.234 16.391 6.266 1 97.69 160 GLY B O 1
ATOM 3952 N N . TYR B 1 161 ? 5.035 15.719 4.242 1 98.25 161 TYR B N 1
ATOM 3953 C CA . TYR B 1 161 ? 5.188 14.328 4.652 1 98.25 161 TYR B CA 1
ATOM 3954 C C . TYR B 1 161 ? 6.266 13.633 3.834 1 98.25 161 TYR B C 1
ATOM 3956 O O . TYR B 1 161 ? 6.648 14.117 2.764 1 98.25 161 TYR B O 1
ATOM 3964 N N . VAL B 1 162 ? 6.777 12.625 4.414 1 97.12 162 VAL B N 1
ATOM 3965 C CA . VAL B 1 162 ? 7.645 11.672 3.727 1 97.12 162 VAL B CA 1
ATOM 3966 C C . VAL B 1 162 ? 6.953 10.312 3.627 1 97.12 162 VAL B C 1
ATOM 3968 O O . VAL B 1 162 ? 6.41 9.82 4.617 1 97.12 162 VAL B O 1
ATOM 3971 N N . ILE B 1 163 ? 6.902 9.812 2.473 1 96.31 163 ILE B N 1
ATOM 3972 C CA . ILE B 1 163 ? 6.352 8.477 2.289 1 96.31 163 ILE B CA 1
ATOM 3973 C C . ILE B 1 163 ? 7.48 7.488 1.995 1 96.31 163 ILE B C 1
ATOM 3975 O O . ILE B 1 163 ? 8.344 7.754 1.151 1 96.31 163 ILE B O 1
ATOM 3979 N N . TYR B 1 164 ? 7.527 6.438 2.756 1 94.19 164 TYR B N 1
ATOM 3980 C CA . TYR B 1 164 ? 8.469 5.336 2.572 1 94.19 164 TYR B CA 1
ATOM 3981 C C . TYR B 1 164 ? 7.797 4.156 1.877 1 94.19 164 TYR B C 1
ATOM 3983 O O . TYR B 1 164 ? 7.207 3.295 2.533 1 94.19 164 TYR B O 1
ATOM 3991 N N . GLY B 1 165 ? 7.852 4.121 0.605 1 92.25 165 GLY B N 1
ATOM 3992 C CA . GLY B 1 165 ? 7.266 3.062 -0.201 1 92.25 165 GLY B CA 1
ATOM 3993 C C . GLY B 1 165 ? 8.242 2.459 -1.193 1 92.25 165 GLY B C 1
ATOM 3994 O O . GLY B 1 165 ? 9.398 2.205 -0.856 1 92.25 165 GLY B O 1
ATOM 3995 N N . SER B 1 166 ? 7.688 2.143 -2.396 1 89.94 166 SER B N 1
ATOM 3996 C CA . SER B 1 166 ? 8.578 1.643 -3.436 1 89.94 166 SER B CA 1
ATOM 3997 C C . SER B 1 166 ? 9.719 2.621 -3.701 1 89.94 166 SER B C 1
ATOM 3999 O O . SER B 1 166 ? 10.82 2.211 -4.066 1 89.94 166 SER B O 1
ATOM 4001 N N . SER B 1 167 ? 9.359 3.811 -3.514 1 91.81 167 SER B N 1
ATOM 4002 C CA . SER B 1 167 ? 10.344 4.887 -3.453 1 91.81 167 SER B CA 1
ATOM 4003 C C . SER B 1 167 ? 10.109 5.785 -2.24 1 91.81 167 SER B C 1
ATOM 4005 O O . SER B 1 167 ? 9.07 5.684 -1.579 1 91.81 167 SER B O 1
ATOM 4007 N N . VAL B 1 168 ? 11.102 6.562 -1.938 1 94.56 168 VAL B N 1
ATOM 4008 C CA . VAL B 1 168 ? 10.961 7.512 -0.841 1 94.56 168 VAL B CA 1
ATOM 4009 C C . VAL B 1 168 ? 10.734 8.914 -1.401 1 94.56 168 VAL B C 1
ATOM 4011 O O . VAL B 1 168 ? 11.531 9.406 -2.205 1 94.56 168 VAL B O 1
ATOM 4014 N N . MET B 1 169 ? 9.68 9.539 -0.952 1 96.19 169 MET B N 1
ATOM 4015 C CA . MET B 1 169 ? 9.336 10.859 -1.467 1 96.19 169 MET B CA 1
ATOM 4016 C C . MET B 1 169 ? 9.023 11.82 -0.327 1 96.19 169 MET B C 1
ATOM 4018 O O . MET B 1 169 ? 8.336 11.461 0.626 1 96.19 169 MET B O 1
ATOM 4022 N N . LEU B 1 170 ? 9.586 12.992 -0.446 1 97 170 LEU B N 1
ATOM 4023 C CA . LEU B 1 170 ? 9.227 14.109 0.415 1 97 170 LEU B CA 1
ATOM 4024 C C . LEU B 1 170 ? 8.305 15.078 -0.316 1 97 170 LEU B C 1
ATOM 4026 O O . LEU B 1 170 ? 8.656 15.594 -1.383 1 97 170 LEU B O 1
ATOM 4030 N N . VAL B 1 171 ? 7.121 15.297 0.194 1 97.56 171 VAL B N 1
ATOM 4031 C CA . VAL B 1 171 ? 6.156 16.25 -0.349 1 97.56 171 VAL B CA 1
ATOM 4032 C C . VAL B 1 171 ? 5.914 17.375 0.658 1 97.56 171 VAL B C 1
ATOM 4034 O O . VAL B 1 171 ? 5.695 17.109 1.843 1 97.56 171 VAL B O 1
ATOM 4037 N N . TYR B 1 172 ? 5.98 18.594 0.224 1 96.25 172 TYR B N 1
ATOM 4038 C CA . TYR B 1 172 ? 5.809 19.688 1.185 1 96.25 172 TYR B CA 1
ATOM 4039 C C . TYR B 1 172 ? 5.145 20.891 0.533 1 96.25 172 TYR B C 1
ATOM 4041 O O . TYR B 1 172 ? 5.02 20.953 -0.692 1 96.25 172 TYR B O 1
ATOM 4049 N N . THR B 1 173 ? 4.66 21.812 1.328 1 95.94 173 THR B N 1
ATOM 4050 C CA . THR B 1 173 ? 4.176 23.125 0.916 1 95.94 173 THR B CA 1
ATOM 4051 C C . THR B 1 173 ? 4.578 24.188 1.929 1 95.94 173 THR B C 1
ATOM 4053 O O . THR B 1 173 ? 4.707 23.906 3.121 1 95.94 173 THR B O 1
ATOM 4056 N N . THR B 1 174 ? 4.801 25.359 1.476 1 91.81 174 THR B N 1
ATOM 4057 C CA . THR B 1 174 ? 4.977 26.562 2.289 1 91.81 174 THR B CA 1
ATOM 4058 C C . THR B 1 174 ? 3.852 27.562 2.031 1 91.81 174 THR B C 1
ATOM 4060 O O . THR B 1 174 ? 3.996 28.75 2.314 1 91.81 174 THR B O 1
ATOM 4063 N N . GLY B 1 175 ? 2.797 27.031 1.474 1 92.88 175 GLY B N 1
ATOM 4064 C CA . GLY B 1 175 ? 1.69 27.891 1.093 1 92.88 175 GLY B CA 1
ATOM 4065 C C . GLY B 1 175 ? 1.793 28.406 -0.333 1 92.88 175 GLY B C 1
ATOM 4066 O O . GLY B 1 175 ? 0.93 29.156 -0.794 1 92.88 175 GLY B O 1
ATOM 4067 N N . GLN B 1 176 ? 2.816 28.031 -0.991 1 91.19 176 GLN B N 1
ATOM 4068 C CA . GLN B 1 176 ? 3.051 28.406 -2.381 1 91.19 176 GLN B CA 1
ATOM 4069 C C . GLN B 1 176 ? 3.199 27.172 -3.266 1 91.19 176 GLN B C 1
ATOM 4071 O O . GLN B 1 176 ? 4.238 26.969 -3.898 1 91.19 176 GLN B O 1
ATOM 4076 N N . GLY B 1 177 ? 2.131 26.422 -3.338 1 95.56 177 GLY B N 1
ATOM 4077 C CA . GLY B 1 177 ? 2.143 25.219 -4.152 1 95.56 177 GLY B CA 1
ATOM 4078 C C . GLY B 1 177 ? 2.619 24 -3.396 1 95.56 177 GLY B C 1
ATOM 4079 O O . GLY B 1 177 ? 3.064 24.094 -2.252 1 95.56 177 GLY B O 1
ATOM 4080 N N . VAL B 1 178 ? 2.492 22.859 -3.996 1 97.81 178 VAL B N 1
ATOM 4081 C CA . VAL B 1 178 ? 2.918 21.578 -3.436 1 97.81 178 VAL B CA 1
ATOM 4082 C C . VAL B 1 178 ? 4.004 20.953 -4.316 1 97.81 178 VAL B C 1
ATOM 4084 O O . VAL B 1 178 ? 3.85 20.875 -5.535 1 97.81 178 VAL B O 1
ATOM 4087 N N . HIS B 1 179 ? 5.074 20.531 -3.646 1 96.06 179 HIS B N 1
ATOM 4088 C CA . HIS B 1 179 ? 6.219 20.031 -4.398 1 96.06 179 HIS B CA 1
ATOM 4089 C C . HIS B 1 179 ? 6.703 18.688 -3.844 1 96.06 179 HIS B C 1
ATOM 4091 O O . HIS B 1 179 ? 6.719 18.484 -2.627 1 96.06 179 HIS B O 1
ATOM 4097 N N . GLY B 1 180 ? 7.035 17.781 -4.793 1 95.75 180 GLY B N 1
ATOM 4098 C CA . GLY B 1 180 ? 7.523 16.469 -4.422 1 95.75 180 GLY B CA 1
ATOM 4099 C C . GLY B 1 180 ? 8.969 16.219 -4.832 1 95.75 180 GLY B C 1
ATOM 4100 O O . GLY B 1 180 ? 9.383 16.625 -5.922 1 95.75 180 GLY B O 1
ATOM 4101 N N . PHE B 1 181 ? 9.68 15.656 -3.912 1 95.44 181 PHE B N 1
ATOM 4102 C CA . PHE B 1 181 ? 11.07 15.266 -4.125 1 95.44 181 PHE B CA 1
ATOM 4103 C C . PHE B 1 181 ? 11.25 13.766 -3.926 1 95.44 181 PHE B C 1
ATOM 4105 O O . PHE B 1 181 ? 10.742 13.195 -2.955 1 95.44 181 PHE B O 1
ATOM 4112 N N . THR B 1 182 ? 11.93 13.156 -4.82 1 94.62 182 THR B N 1
ATOM 4113 C CA . THR B 1 182 ? 12.195 11.727 -4.715 1 94.62 182 THR B CA 1
ATOM 4114 C C . THR B 1 182 ? 13.648 11.469 -4.324 1 94.62 182 THR B C 1
ATOM 4116 O O . THR B 1 182 ? 14.555 12.117 -4.848 1 94.62 182 THR B O 1
ATOM 4119 N N . LEU B 1 183 ? 13.836 10.539 -3.406 1 94.38 183 LEU B N 1
ATOM 4120 C CA . LEU B 1 183 ? 15.172 10.188 -2.951 1 94.38 183 LEU B CA 1
ATOM 4121 C C . LEU B 1 183 ? 15.891 9.328 -3.98 1 94.38 183 LEU B C 1
ATOM 4123 O O . LEU B 1 183 ? 15.336 8.336 -4.465 1 94.38 183 LEU B O 1
ATOM 4127 N N . ASP B 1 184 ? 17 9.727 -4.355 1 90.94 184 ASP B N 1
ATOM 4128 C CA . ASP B 1 184 ? 17.922 8.859 -5.078 1 90.94 184 ASP B CA 1
ATOM 4129 C C . ASP B 1 184 ? 18.906 8.195 -4.121 1 90.94 184 ASP B C 1
ATOM 4131 O O . ASP B 1 184 ? 19.875 8.82 -3.672 1 90.94 184 ASP B O 1
ATOM 4135 N N . PRO B 1 185 ? 18.672 6.965 -3.863 1 87 185 PRO B N 1
ATOM 4136 C CA . PRO B 1 185 ? 19.516 6.312 -2.855 1 87 185 PRO B CA 1
ATOM 4137 C C . PRO B 1 185 ? 20.969 6.211 -3.281 1 87 185 PRO B C 1
ATOM 4139 O O . PRO B 1 185 ? 21.859 6.094 -2.432 1 87 185 PRO B O 1
ATOM 4142 N N . SER B 1 186 ? 21.281 6.23 -4.559 1 83.81 186 SER B N 1
ATOM 4143 C CA . SER B 1 186 ? 22.641 6.09 -5.039 1 83.81 186 SER B CA 1
ATOM 4144 C C . SER B 1 186 ? 23.5 7.281 -4.625 1 83.81 186 SER B C 1
ATOM 4146 O O . SER B 1 186 ? 24.703 7.133 -4.363 1 83.81 186 SER B O 1
ATOM 4148 N N . ILE B 1 187 ? 22.859 8.43 -4.48 1 85.31 187 ILE B N 1
ATOM 4149 C CA . ILE B 1 187 ? 23.625 9.617 -4.109 1 85.31 187 ILE B CA 1
ATOM 4150 C C . ILE B 1 187 ? 23.141 10.141 -2.764 1 85.31 187 ILE B C 1
ATOM 4152 O O . ILE B 1 187 ? 23.734 11.055 -2.189 1 85.31 187 ILE B O 1
ATOM 4156 N N . GLY B 1 188 ? 22.016 9.617 -2.355 1 88.12 188 GLY B N 1
ATOM 4157 C CA . GLY B 1 188 ? 21.5 9.977 -1.047 1 88.12 188 GLY B CA 1
ATOM 4158 C C . GLY B 1 188 ? 20.875 11.359 -1.018 1 88.12 188 GLY B C 1
ATOM 4159 O O . GLY B 1 188 ? 20.938 12.055 -0.005 1 88.12 188 GLY B O 1
ATOM 4160 N N . GLU B 1 189 ? 20.328 11.797 -2.186 1 91.25 189 GLU B N 1
ATOM 4161 C CA . GLU B 1 189 ? 19.75 13.141 -2.271 1 91.25 189 GLU B CA 1
ATOM 4162 C C . GLU B 1 189 ? 18.297 13.086 -2.76 1 91.25 189 GLU B C 1
ATOM 4164 O O . GLU B 1 189 ? 17.969 12.281 -3.633 1 91.25 189 GLU B O 1
ATOM 4169 N N . PHE B 1 190 ? 17.531 13.969 -2.133 1 94.19 190 PHE B N 1
ATOM 4170 C CA . PHE B 1 190 ? 16.188 14.211 -2.662 1 94.19 190 PHE B CA 1
ATOM 4171 C C . PHE B 1 190 ? 16.234 15.148 -3.861 1 94.19 190 PHE B C 1
ATOM 4173 O O . PHE B 1 190 ? 16.812 16.234 -3.783 1 94.19 190 PHE B O 1
ATOM 4180 N N . LEU B 1 191 ? 15.594 14.711 -4.941 1 93.44 191 LEU B N 1
ATOM 4181 C CA . LEU B 1 191 ? 15.562 15.516 -6.164 1 93.44 191 LEU B CA 1
ATOM 4182 C C . LEU B 1 191 ? 14.125 15.859 -6.551 1 93.44 191 LEU B C 1
ATOM 4184 O O . LEU B 1 191 ? 13.227 15.023 -6.43 1 93.44 191 LEU B O 1
ATOM 4188 N N . LEU B 1 192 ? 13.953 17.109 -7.023 1 93.56 192 LEU B N 1
ATOM 4189 C CA . LEU B 1 192 ? 12.625 17.547 -7.434 1 93.56 192 LEU B CA 1
ATOM 4190 C C . LEU B 1 192 ? 12.07 16.641 -8.539 1 93.56 192 LEU B C 1
ATOM 4192 O O . LEU B 1 192 ? 12.664 16.547 -9.617 1 93.56 192 LEU B O 1
ATOM 4196 N N . SER B 1 193 ? 11.039 15.984 -8.25 1 92.38 193 SER B N 1
ATOM 4197 C CA . SER B 1 193 ? 10.438 15.062 -9.203 1 92.38 193 SER B CA 1
ATOM 4198 C C . SER B 1 193 ? 9.047 15.531 -9.633 1 92.38 193 SER B C 1
ATOM 4200 O O . SER B 1 193 ? 8.609 15.25 -10.75 1 92.38 193 SER B O 1
ATOM 4202 N N . HIS B 1 194 ? 8.297 16.172 -8.727 1 93 194 HIS B N 1
ATOM 4203 C CA . HIS B 1 194 ? 6.949 16.672 -8.977 1 93 194 HIS B CA 1
ATOM 4204 C C . HIS B 1 194 ? 6.805 18.125 -8.555 1 93 194 HIS B C 1
ATOM 4206 O O . HIS B 1 194 ? 6.629 18.422 -7.371 1 93 194 HIS B O 1
ATOM 4212 N N . GLU B 1 195 ? 6.816 18.953 -9.492 1 93.31 195 GLU B N 1
ATOM 4213 C CA . GLU B 1 195 ? 6.672 20.375 -9.203 1 93.31 195 GLU B CA 1
ATOM 4214 C C . GLU B 1 195 ? 5.215 20.812 -9.312 1 93.31 195 GLU B C 1
ATOM 4216 O O . GLU B 1 195 ? 4.516 20.438 -10.258 1 93.31 195 GLU B O 1
ATOM 4221 N N . ASN B 1 196 ? 4.758 21.531 -8.32 1 96 196 ASN B N 1
ATOM 4222 C CA . ASN B 1 196 ? 3.422 22.109 -8.312 1 96 196 ASN B CA 1
ATOM 4223 C C . ASN B 1 196 ? 2.346 21.062 -8.523 1 96 196 ASN B C 1
ATOM 4225 O O . ASN B 1 196 ? 1.531 21.172 -9.445 1 96 196 ASN B O 1
ATOM 4229 N N . ILE B 1 197 ? 2.354 20.125 -7.652 1 97.38 197 ILE B N 1
ATOM 4230 C CA . ILE B 1 197 ? 1.374 19.047 -7.691 1 97.38 197 ILE B CA 1
ATOM 4231 C C . ILE B 1 197 ? -0.035 19.625 -7.566 1 97.38 197 ILE B C 1
ATOM 4233 O O . ILE B 1 197 ? -0.296 20.453 -6.699 1 97.38 197 ILE B O 1
ATOM 4237 N N . LYS B 1 198 ? -0.909 19.188 -8.43 1 98.44 198 LYS B N 1
ATOM 4238 C CA . LYS B 1 198 ? -2.334 19.5 -8.367 1 98.44 198 LYS B CA 1
ATOM 4239 C C . LYS B 1 198 ? -3.174 18.234 -8.305 1 98.44 198 LYS B C 1
ATOM 4241 O O . LYS B 1 198 ? -2.855 17.234 -8.953 1 98.44 198 LYS B O 1
ATOM 4246 N N . THR B 1 199 ? -4.172 18.312 -7.547 1 98.25 199 THR B N 1
ATOM 4247 C CA . THR B 1 199 ? -5.09 17.188 -7.484 1 98.25 199 THR B CA 1
ATOM 4248 C C . THR B 1 199 ? -6.277 17.391 -8.414 1 98.25 199 THR B C 1
ATOM 4250 O O . THR B 1 199 ? -6.77 18.516 -8.555 1 98.25 199 THR B O 1
ATOM 4253 N N . PRO B 1 200 ? -6.75 16.328 -9.102 1 97.56 200 PRO B N 1
ATOM 4254 C CA . PRO B 1 200 ? -7.957 16.453 -9.922 1 97.56 200 PRO B CA 1
ATOM 4255 C C . PRO B 1 200 ? -9.164 16.938 -9.133 1 97.56 200 PRO B C 1
ATOM 4257 O O . PRO B 1 200 ? -9.32 16.594 -7.957 1 97.56 200 PRO B O 1
ATOM 4260 N N . LYS B 1 201 ? -9.984 17.688 -9.781 1 97.44 201 LYS B N 1
ATOM 4261 C CA . LYS B 1 201 ? -11.172 18.234 -9.125 1 97.44 201 LYS B CA 1
ATOM 4262 C C . LYS B 1 201 ? -12.109 17.109 -8.68 1 97.44 201 LYS B C 1
ATOM 4264 O O . LYS B 1 201 ? -12.82 17.234 -7.684 1 97.44 201 LYS B O 1
ATOM 4269 N N . ARG B 1 202 ? -12.156 16.109 -9.523 1 96.38 202 ARG B N 1
ATOM 4270 C CA . ARG B 1 202 ? -12.891 14.867 -9.25 1 96.38 202 ARG B CA 1
ATOM 4271 C C . ARG B 1 202 ? -12.008 13.648 -9.5 1 96.38 202 ARG B C 1
ATOM 4273 O O . ARG B 1 202 ? -11.234 13.625 -10.461 1 96.38 202 ARG B O 1
ATOM 4280 N N . GLY B 1 203 ? -12.195 12.688 -8.578 1 95.19 203 GLY B N 1
ATOM 4281 C CA . GLY B 1 203 ? -11.359 11.508 -8.75 1 95.19 203 GLY B CA 1
ATOM 4282 C C . GLY B 1 203 ? -12.148 10.273 -9.141 1 95.19 203 GLY B C 1
ATOM 4283 O O . GLY B 1 203 ? -13.219 10.375 -9.742 1 95.19 203 GLY B O 1
ATOM 4284 N N . LYS B 1 204 ? -11.523 9.133 -8.992 1 95.06 204 LYS B N 1
ATOM 4285 C CA . LYS B 1 204 ? -12.117 7.848 -9.328 1 95.06 204 LYS B CA 1
ATOM 4286 C C . LYS B 1 204 ? -11.852 6.816 -8.234 1 95.06 204 LYS B C 1
ATOM 4288 O O . LYS B 1 204 ? -12.188 5.641 -8.383 1 95.06 204 LYS B O 1
ATOM 4293 N N . ILE B 1 205 ? -11.242 7.324 -7.152 1 97.25 205 ILE B N 1
ATOM 4294 C CA . ILE B 1 205 ? -10.844 6.426 -6.074 1 97.25 205 ILE B CA 1
ATOM 4295 C C . ILE B 1 205 ? -11.422 6.91 -4.75 1 97.25 205 ILE B C 1
ATOM 4297 O O . ILE B 1 205 ? -11.445 8.117 -4.48 1 97.25 205 ILE B O 1
ATOM 4301 N N . TYR B 1 206 ? -11.945 6.016 -3.945 1 98.38 206 TYR B N 1
ATOM 4302 C CA . TYR B 1 206 ? -12.242 6.348 -2.557 1 98.38 206 TYR B CA 1
ATOM 4303 C C . TYR B 1 206 ? -11.531 5.395 -1.604 1 98.38 206 TYR B C 1
ATOM 4305 O O . TYR B 1 206 ? -11.367 4.211 -1.906 1 98.38 206 TYR B O 1
ATOM 4313 N N . SER B 1 207 ? -11.039 5.926 -0.575 1 98.38 207 SER B N 1
ATOM 4314 C CA . SER B 1 207 ? -10.227 5.195 0.392 1 98.38 207 SER B CA 1
ATOM 4315 C C . SER B 1 207 ? -10.859 5.223 1.778 1 98.38 207 SER B C 1
ATOM 4317 O O . SER B 1 207 ? -10.969 6.281 2.398 1 98.38 207 SER B O 1
ATOM 4319 N N . MET B 1 208 ? -11.258 4.105 2.291 1 97.75 208 MET B N 1
ATOM 4320 C CA . MET B 1 208 ? -11.781 3.971 3.645 1 97.75 208 MET B CA 1
ATOM 4321 C C . MET B 1 208 ? -11.844 2.504 4.062 1 97.75 208 MET B C 1
ATOM 4323 O O . MET B 1 208 ? -11.828 1.612 3.213 1 97.75 208 MET B O 1
ATOM 4327 N N . ASN B 1 209 ? -11.891 2.283 5.301 1 96.75 209 ASN B N 1
ATOM 4328 C CA . ASN B 1 209 ? -12.094 0.935 5.82 1 96.75 209 ASN B CA 1
ATOM 4329 C C . ASN B 1 209 ? -13.57 0.544 5.793 1 96.75 209 ASN B C 1
ATOM 4331 O O . ASN B 1 209 ? -14.258 0.624 6.816 1 96.75 209 ASN B O 1
ATOM 4335 N N . GLU B 1 210 ? -14.031 -0.023 4.738 1 96.5 210 GLU B N 1
ATOM 4336 C CA . GLU B 1 210 ? -15.438 -0.356 4.574 1 96.5 210 GLU B CA 1
ATOM 4337 C C . GLU B 1 210 ? -15.82 -1.567 5.422 1 96.5 210 GLU B C 1
ATOM 4339 O O . GLU B 1 210 ? -17 -1.856 5.602 1 96.5 210 GLU B O 1
ATOM 4344 N N . GLY B 1 211 ? -14.828 -2.234 5.906 1 95.88 211 GLY B N 1
ATOM 4345 C CA . GLY B 1 211 ? -15.117 -3.301 6.852 1 95.88 211 GLY B CA 1
ATOM 4346 C C . GLY B 1 211 ? -15.914 -2.832 8.055 1 95.88 211 GLY B C 1
ATOM 4347 O O . GLY B 1 211 ? -16.594 -3.625 8.703 1 95.88 211 GLY B O 1
ATOM 4348 N N . TYR B 1 212 ? -15.859 -1.604 8.312 1 93.75 212 TYR B N 1
ATOM 4349 C CA . TYR B 1 212 ? -16.547 -1.027 9.461 1 93.75 212 TYR B CA 1
ATOM 4350 C C . TYR B 1 212 ? -17.875 -0.404 9.055 1 93.75 212 TYR B C 1
ATOM 4352 O O . TYR B 1 212 ? -18.406 0.455 9.758 1 93.75 212 TYR B O 1
ATOM 4360 N N . TYR B 1 213 ? -18.375 -0.854 7.988 1 94.06 213 TYR B N 1
ATOM 4361 C CA . TYR B 1 213 ? -19.594 -0.32 7.398 1 94.06 213 TYR B CA 1
ATOM 4362 C C . TYR B 1 213 ? -20.703 -0.204 8.445 1 94.06 213 TYR B C 1
ATOM 4364 O O . TYR B 1 213 ? -21.422 0.801 8.492 1 94.06 213 TYR B O 1
ATOM 4372 N N . ARG B 1 214 ? -20.875 -1.169 9.289 1 92.06 214 ARG B N 1
ATOM 4373 C CA . ARG B 1 214 ? -21.969 -1.224 10.266 1 92.06 214 ARG B CA 1
ATOM 4374 C C . ARG B 1 214 ? -21.859 -0.067 11.25 1 92.06 214 ARG B C 1
ATOM 4376 O O . ARG B 1 214 ? -22.875 0.371 11.805 1 92.06 214 ARG B O 1
ATOM 4383 N N . TYR B 1 215 ? -20.719 0.472 11.445 1 92.56 215 TYR B N 1
ATOM 4384 C CA . TYR B 1 215 ? -20.5 1.484 12.469 1 92.56 215 TYR B CA 1
ATOM 4385 C C . TYR B 1 215 ? -20.656 2.887 11.898 1 92.56 215 TYR B C 1
ATOM 4387 O O . TYR B 1 215 ? -20.609 3.877 12.633 1 92.56 215 TYR B O 1
ATOM 4395 N N . PHE B 1 216 ? -20.797 2.973 10.578 1 93.69 216 PHE B N 1
ATOM 4396 C CA . PHE B 1 216 ? -20.922 4.281 9.953 1 93.69 216 PHE B CA 1
ATOM 4397 C C . PHE B 1 216 ? -22.312 4.859 10.141 1 93.69 216 PHE B C 1
ATOM 4399 O O . PHE B 1 216 ? -23.281 4.109 10.289 1 93.69 216 PHE B O 1
ATOM 4406 N N . ASP B 1 217 ? -22.391 6.172 10.164 1 91.44 217 ASP B N 1
ATOM 4407 C CA . ASP B 1 217 ? -23.703 6.836 10.148 1 91.44 217 ASP B CA 1
ATOM 4408 C C . ASP B 1 217 ? -24.375 6.688 8.781 1 91.44 217 ASP B C 1
ATOM 4410 O O . ASP B 1 217 ? -23.719 6.379 7.789 1 91.44 217 ASP B O 1
ATOM 4414 N N . ASP B 1 218 ? -25.625 6.941 8.711 1 90.62 218 ASP B N 1
ATOM 4415 C CA . ASP B 1 218 ? -26.422 6.746 7.5 1 90.62 218 ASP B CA 1
ATOM 4416 C C . ASP B 1 218 ? -25.906 7.621 6.359 1 90.62 218 ASP B C 1
ATOM 4418 O O . ASP B 1 218 ? -25.922 7.215 5.199 1 90.62 218 ASP B O 1
ATOM 4422 N N . GLY B 1 219 ? -25.531 8.797 6.719 1 93 219 GLY B N 1
ATOM 4423 C CA . GLY B 1 219 ? -25 9.688 5.691 1 93 219 GLY B CA 1
ATOM 4424 C C . GLY B 1 219 ? -23.812 9.094 4.953 1 93 219 GLY B C 1
ATOM 4425 O O . GLY B 1 219 ? -23.75 9.148 3.723 1 93 219 GLY B O 1
ATOM 4426 N N . ILE B 1 220 ? -22.891 8.492 5.695 1 94.5 220 ILE B N 1
ATOM 4427 C CA . ILE B 1 220 ? -21.703 7.891 5.113 1 94.5 220 ILE B CA 1
ATOM 4428 C C . ILE B 1 220 ? -22.078 6.641 4.324 1 94.5 220 ILE B C 1
ATOM 4430 O O . ILE B 1 220 ? -21.547 6.391 3.24 1 94.5 220 ILE B O 1
ATOM 4434 N N . LYS B 1 221 ? -23 5.836 4.863 1 93.56 221 LYS B N 1
ATOM 4435 C CA . LYS B 1 221 ? -23.469 4.648 4.156 1 93.56 221 LYS B CA 1
ATOM 4436 C C . LYS B 1 221 ? -24.062 5.012 2.797 1 93.56 221 LYS B C 1
ATOM 4438 O O . LYS B 1 221 ? -23.75 4.379 1.787 1 93.56 221 LYS B O 1
ATOM 4443 N N . LYS B 1 222 ? -24.891 6.035 2.748 1 93.94 222 LYS B N 1
ATOM 4444 C CA . LYS B 1 222 ? -25.5 6.496 1.505 1 93.94 222 LYS B CA 1
ATOM 4445 C C . LYS B 1 222 ? -24.438 7.008 0.529 1 93.94 222 LYS B C 1
ATOM 4447 O O . LYS B 1 222 ? -24.547 6.781 -0.678 1 93.94 222 LYS B O 1
ATOM 4452 N N . TYR B 1 223 ? -23.469 7.703 1.062 1 95.75 223 TYR B N 1
ATOM 4453 C CA . TYR B 1 223 ? -22.391 8.203 0.204 1 95.75 223 TYR B CA 1
ATOM 4454 C C . TYR B 1 223 ? -21.625 7.055 -0.443 1 95.75 223 TYR B C 1
ATOM 4456 O O . TYR B 1 223 ? -21.297 7.113 -1.627 1 95.75 223 TYR B O 1
ATOM 4464 N N . ILE B 1 224 ? -21.344 6 0.343 1 96.06 224 ILE B N 1
ATOM 4465 C CA . ILE B 1 224 ? -20.672 4.82 -0.188 1 96.06 224 ILE B CA 1
ATOM 4466 C C . ILE B 1 224 ? -21.484 4.227 -1.33 1 96.06 224 ILE B C 1
ATOM 4468 O O . ILE B 1 224 ? -20.953 3.916 -2.395 1 96.06 224 ILE B O 1
ATOM 4472 N N . LYS B 1 225 ? -22.781 4.086 -1.149 1 94.31 225 LYS B N 1
ATOM 4473 C CA . LYS B 1 225 ? -23.656 3.539 -2.189 1 94.31 225 LYS B CA 1
ATOM 4474 C C . LYS B 1 225 ? -23.688 4.445 -3.416 1 94.31 225 LYS B C 1
ATOM 4476 O O . LYS B 1 225 ? -23.734 3.963 -4.551 1 94.31 225 LYS B O 1
ATOM 4481 N N . TYR B 1 226 ? -23.656 5.738 -3.162 1 94.62 226 TYR B N 1
ATOM 4482 C CA . TYR B 1 226 ? -23.562 6.699 -4.254 1 94.62 226 TYR B CA 1
ATOM 4483 C C . TYR B 1 226 ? -22.328 6.457 -5.102 1 94.62 226 TYR B C 1
ATOM 4485 O O . TYR B 1 226 ? -22.391 6.453 -6.332 1 94.62 226 TYR B O 1
ATOM 4493 N N . LEU B 1 227 ? -21.188 6.227 -4.453 1 96.38 227 LEU B N 1
ATOM 4494 C CA . LEU B 1 227 ? -19.922 6.008 -5.141 1 96.38 227 LEU B CA 1
ATOM 4495 C C . LEU B 1 227 ? -19.938 4.695 -5.918 1 96.38 227 LEU B C 1
ATOM 4497 O O . LEU B 1 227 ? -19.234 4.559 -6.926 1 96.38 227 LEU B O 1
ATOM 4501 N N . GLN B 1 228 ? -20.75 3.773 -5.477 1 95.06 228 GLN B N 1
ATOM 4502 C CA . GLN B 1 228 ? -20.75 2.428 -6.043 1 95.06 228 GLN B CA 1
ATOM 4503 C C . GLN B 1 228 ? -21.797 2.309 -7.16 1 95.06 228 GLN B C 1
ATOM 4505 O O . GLN B 1 228 ? -21.828 1.305 -7.875 1 95.06 228 GLN B O 1
ATOM 4510 N N . GLN B 1 229 ? -22.609 3.312 -7.359 1 93.25 229 GLN B N 1
ATOM 4511 C CA . GLN B 1 229 ? -23.641 3.316 -8.398 1 93.25 229 GLN B CA 1
ATOM 4512 C C . GLN B 1 229 ? -23.031 3.664 -9.758 1 93.25 229 GLN B C 1
ATOM 4514 O O . GLN B 1 229 ? -22.109 4.469 -9.844 1 93.25 229 GLN B O 1
ATOM 4519 N N . GLU B 1 230 ? -23.609 3.092 -10.773 1 91.44 230 GLU B N 1
ATOM 4520 C CA . GLU B 1 230 ? -23.156 3.406 -12.125 1 91.44 230 GLU B CA 1
ATOM 4521 C C . GLU B 1 230 ? -23.75 4.719 -12.625 1 91.44 230 GLU B C 1
ATOM 4523 O O . GLU B 1 230 ? -24.984 4.867 -12.656 1 91.44 230 GLU B O 1
ATOM 4528 N N . ASP B 1 231 ? -22.938 5.602 -12.898 1 92.06 231 ASP B N 1
ATOM 4529 C CA . ASP B 1 231 ? -23.312 6.883 -13.492 1 92.06 231 ASP B CA 1
ATOM 4530 C C . ASP B 1 231 ? -22.172 7.438 -14.352 1 92.06 231 ASP B C 1
ATOM 4532 O O . ASP B 1 231 ? -21.188 7.961 -13.82 1 92.06 231 ASP B O 1
ATOM 4536 N N . LYS B 1 232 ? -22.344 7.41 -15.625 1 89.56 232 LYS B N 1
ATOM 4537 C CA . LYS B 1 232 ? -21.297 7.805 -16.562 1 89.56 232 LYS B CA 1
ATOM 4538 C C . LYS B 1 232 ? -20.969 9.289 -16.438 1 89.56 232 LYS B C 1
ATOM 4540 O O . LYS B 1 232 ? -19.812 9.688 -16.562 1 89.56 232 LYS B O 1
ATOM 4545 N N . ALA B 1 233 ? -21.922 10.094 -16.125 1 87.94 233 ALA B N 1
ATOM 4546 C CA . ALA B 1 233 ? -21.734 11.539 -16.031 1 87.94 233 ALA B CA 1
ATOM 4547 C C . ALA B 1 233 ? -20.781 11.891 -14.906 1 87.94 233 ALA B C 1
ATOM 4549 O O . ALA B 1 233 ? -19.969 12.812 -15.031 1 87.94 233 ALA B O 1
ATOM 4550 N N . SER B 1 234 ? -20.891 11.148 -13.852 1 88.69 234 SER B N 1
ATOM 4551 C CA . SER B 1 234 ? -20.031 11.414 -12.703 1 88.69 234 SER B CA 1
ATOM 4552 C C . SER B 1 234 ? -18.891 10.398 -12.617 1 88.69 234 SER B C 1
ATOM 4554 O O . SER B 1 234 ? -18.219 10.297 -11.586 1 88.69 234 SER B O 1
ATOM 4556 N N . LYS B 1 235 ? -18.703 9.609 -13.664 1 90.44 235 LYS B N 1
ATOM 4557 C CA . LYS B 1 235 ? -17.609 8.656 -13.797 1 90.44 235 LYS B CA 1
ATOM 4558 C C . LYS B 1 235 ? -17.594 7.66 -12.641 1 90.44 235 LYS B C 1
ATOM 4560 O O . LYS B 1 235 ? -16.562 7.402 -12.039 1 90.44 235 LYS B O 1
ATOM 4565 N N . ARG B 1 236 ? -18.781 7.172 -12.289 1 93.25 236 ARG B N 1
ATOM 4566 C CA . ARG B 1 236 ? -18.953 6.148 -11.266 1 93.25 236 ARG B CA 1
ATOM 4567 C C . ARG B 1 236 ? -19.297 4.797 -11.883 1 93.25 236 ARG B C 1
ATOM 4569 O O . ARG B 1 236 ? -19.844 4.738 -12.984 1 93.25 236 ARG B O 1
ATOM 4576 N N . PRO B 1 237 ? -18.953 3.744 -11.195 1 95.62 237 PRO B N 1
ATOM 4577 C CA . PRO B 1 237 ? -18.516 3.629 -9.797 1 95.62 237 PRO B CA 1
ATOM 4578 C C . PRO B 1 237 ? -17.047 3.975 -9.602 1 95.62 237 PRO B C 1
ATOM 4580 O O . PRO B 1 237 ? -16.25 3.855 -10.539 1 95.62 237 PRO B O 1
ATOM 4583 N N . TYR B 1 238 ? -16.719 4.449 -8.367 1 97.44 238 TYR B N 1
ATOM 4584 C CA . TYR B 1 238 ? -15.336 4.656 -7.965 1 97.44 238 TYR B CA 1
ATOM 4585 C C . TYR B 1 238 ? -14.672 3.332 -7.605 1 97.44 238 TYR B C 1
ATOM 4587 O O . TYR B 1 238 ? -15.352 2.357 -7.273 1 97.44 238 TYR B O 1
ATOM 4595 N N . SER B 1 239 ? -13.398 3.254 -7.734 1 96.56 239 SER B N 1
ATOM 4596 C CA . SER B 1 239 ? -12.617 2.123 -7.246 1 96.56 239 SER B CA 1
ATOM 4597 C C . SER B 1 239 ? -12.266 2.289 -5.77 1 96.56 239 SER B C 1
ATOM 4599 O O . SER B 1 239 ? -11.789 3.348 -5.355 1 96.56 239 SER B O 1
ATOM 4601 N N . ALA B 1 240 ? -12.508 1.261 -5.008 1 97.75 240 ALA B N 1
ATOM 4602 C CA . ALA B 1 240 ? -12.109 1.274 -3.602 1 97.75 240 ALA B CA 1
ATOM 4603 C C . ALA B 1 240 ? -10.633 0.907 -3.447 1 97.75 240 ALA B C 1
ATOM 4605 O O . ALA B 1 240 ? -10.172 -0.086 -4.016 1 97.75 240 ALA B O 1
ATOM 4606 N N . ARG B 1 241 ? -9.883 1.729 -2.85 1 97.12 241 ARG B N 1
ATOM 4607 C CA . ARG B 1 241 ? -8.5 1.487 -2.447 1 97.12 241 ARG B CA 1
ATOM 4608 C C . ARG B 1 241 ? -8.266 1.913 -1.002 1 97.12 241 ARG B C 1
ATOM 4610 O O . ARG B 1 241 ? -8.594 3.039 -0.622 1 97.12 241 ARG B O 1
ATOM 4617 N N . TYR B 1 242 ? -7.703 0.99 -0.208 1 97.06 242 TYR B N 1
ATOM 4618 C CA . TYR B 1 242 ? -7.422 1.345 1.18 1 97.06 242 TYR B CA 1
ATOM 4619 C C . TYR B 1 242 ? -6.203 0.595 1.699 1 97.06 242 TYR B C 1
ATOM 4621 O O . TYR B 1 242 ? -6.285 -0.593 2.021 1 97.06 242 TYR B O 1
ATOM 4629 N N . ILE B 1 243 ? -5.184 1.298 1.83 1 94.25 243 ILE B N 1
ATOM 4630 C CA . ILE B 1 243 ? -3.906 0.738 2.258 1 94.25 243 ILE B CA 1
ATOM 4631 C C . ILE B 1 243 ? -3.881 0.615 3.779 1 94.25 243 ILE B C 1
ATOM 4633 O O . ILE B 1 243 ? -3.375 -0.372 4.32 1 94.25 243 ILE B O 1
ATOM 4637 N N . GLY B 1 244 ? -4.426 1.593 4.484 1 92.56 244 GLY B N 1
ATOM 4638 C CA . GLY B 1 244 ? -4.398 1.606 5.938 1 92.56 244 GLY B CA 1
ATOM 4639 C C . GLY B 1 244 ? -3.312 2.5 6.504 1 92.56 244 GLY B C 1
ATOM 4640 O O . GLY B 1 244 ? -2.959 2.387 7.68 1 92.56 244 GLY B O 1
ATOM 4641 N N . SER B 1 245 ? -2.672 3.23 5.754 1 92.75 245 SER B N 1
ATOM 4642 C CA . SER B 1 245 ? -1.764 4.324 6.09 1 92.75 245 SER B CA 1
ATOM 4643 C C . SER B 1 245 ? -2.273 5.652 5.543 1 92.75 245 SER B C 1
ATOM 4645 O O . SER B 1 245 ? -2.494 5.793 4.34 1 92.75 245 SER B O 1
ATOM 4647 N N . CYS B 1 246 ? -2.475 6.543 6.422 1 95.31 246 CYS B N 1
ATOM 4648 C CA . CYS B 1 246 ? -3.049 7.824 6.035 1 95.31 246 CYS B CA 1
ATOM 4649 C C . CYS B 1 246 ? -2.209 8.5 4.957 1 95.31 246 CYS B C 1
ATOM 4651 O O . CYS B 1 246 ? -2.744 8.961 3.947 1 95.31 246 CYS B O 1
ATOM 4653 N N . VAL B 1 247 ? -0.915 8.5 5.121 1 96.56 247 VAL B N 1
ATOM 4654 C CA . VAL B 1 247 ? -0.009 9.156 4.184 1 96.56 247 VAL B CA 1
ATOM 4655 C C . VAL B 1 247 ? -0.084 8.461 2.826 1 96.56 247 VAL B C 1
ATOM 4657 O O . VAL B 1 247 ? -0.157 9.125 1.788 1 96.56 247 VAL B O 1
ATOM 4660 N N . ALA B 1 248 ? -0.066 7.164 2.828 1 95.44 248 ALA B N 1
ATOM 4661 C CA . ALA B 1 248 ? -0.064 6.414 1.574 1 95.44 248 ALA B CA 1
ATOM 4662 C C . ALA B 1 248 ? -1.374 6.609 0.816 1 95.44 248 ALA B C 1
ATOM 4664 O O . ALA B 1 248 ? -1.369 6.848 -0.393 1 95.44 248 ALA B O 1
ATOM 4665 N N . ASP B 1 249 ? -2.484 6.496 1.497 1 97.06 249 ASP B N 1
ATOM 4666 C CA . ASP B 1 249 ? -3.787 6.676 0.865 1 97.06 249 ASP B CA 1
ATOM 4667 C C . ASP B 1 249 ? -3.959 8.109 0.365 1 97.06 249 ASP B C 1
ATOM 4669 O O . ASP B 1 249 ? -4.453 8.328 -0.742 1 97.06 249 ASP B O 1
ATOM 4673 N N . PHE B 1 250 ? -3.533 9.047 1.183 1 98.25 250 PHE B N 1
ATOM 4674 C CA . PHE B 1 250 ? -3.639 10.453 0.8 1 98.25 250 PHE B CA 1
ATOM 4675 C C . PHE B 1 250 ? -2.787 10.742 -0.43 1 98.25 250 PHE B C 1
ATOM 4677 O O . PHE B 1 250 ? -3.24 11.406 -1.363 1 98.25 250 PHE B O 1
ATOM 4684 N N . HIS B 1 251 ? -1.568 10.242 -0.401 1 97.62 251 HIS B N 1
ATOM 4685 C CA . HIS B 1 251 ? -0.645 10.484 -1.504 1 97.62 251 HIS B CA 1
ATOM 4686 C C . HIS B 1 251 ? -1.216 9.977 -2.822 1 97.62 251 HIS B C 1
ATOM 4688 O O . HIS B 1 251 ? -1.159 10.672 -3.838 1 97.62 251 HIS B O 1
ATOM 4694 N N . ARG B 1 252 ? -1.747 8.766 -2.822 1 96.25 252 ARG B N 1
ATOM 4695 C CA . ARG B 1 252 ? -2.371 8.219 -4.023 1 96.25 252 ARG B CA 1
ATOM 4696 C C . ARG B 1 252 ? -3.494 9.125 -4.516 1 96.25 252 ARG B C 1
ATOM 4698 O O . ARG B 1 252 ? -3.566 9.445 -5.707 1 96.25 252 ARG B O 1
ATOM 4705 N N . ASN B 1 253 ? -4.371 9.531 -3.6 1 97.5 253 ASN B N 1
ATOM 4706 C CA . ASN B 1 253 ? -5.508 10.367 -3.975 1 97.5 253 ASN B CA 1
ATOM 4707 C C . ASN B 1 253 ? -5.062 11.742 -4.449 1 97.5 253 ASN B C 1
ATOM 4709 O O . ASN B 1 253 ? -5.699 12.344 -5.32 1 97.5 253 ASN B O 1
ATOM 4713 N N . LEU B 1 254 ? -3.982 12.219 -3.805 1 98.19 254 LEU B N 1
ATOM 4714 C CA . LEU B 1 254 ? -3.439 13.508 -4.219 1 98.19 254 LEU B CA 1
ATOM 4715 C C . LEU B 1 254 ? -3.051 13.484 -5.695 1 98.19 254 LEU B C 1
ATOM 4717 O O . LEU B 1 254 ? -3.314 14.438 -6.426 1 98.19 254 LEU B O 1
ATOM 4721 N N . LEU B 1 255 ? -2.502 12.398 -6.121 1 96.06 255 LEU B N 1
ATOM 4722 C CA . LEU B 1 255 ? -1.976 12.289 -7.477 1 96.06 255 LEU B CA 1
ATOM 4723 C C . LEU B 1 255 ? -3.066 11.859 -8.453 1 96.06 255 LEU B C 1
ATOM 4725 O O . LEU B 1 255 ? -3.158 12.383 -9.562 1 96.06 255 LEU B O 1
ATOM 4729 N N . TYR B 1 256 ? -3.953 10.914 -8.055 1 94.81 256 TYR B N 1
ATOM 4730 C CA . TYR B 1 256 ? -4.887 10.305 -8.992 1 94.81 256 TYR B CA 1
ATOM 4731 C C . TYR B 1 256 ? -6.281 10.906 -8.844 1 94.81 256 TYR B C 1
ATOM 4733 O O . TYR B 1 256 ? -7.137 10.734 -9.719 1 94.81 256 TYR B O 1
ATOM 4741 N N . GLY B 1 257 ? -6.484 11.57 -7.777 1 97.06 257 GLY B N 1
ATOM 4742 C CA . GLY B 1 257 ? -7.816 12.055 -7.457 1 97.06 257 GLY B CA 1
ATOM 4743 C C . GLY B 1 257 ? -8.633 11.078 -6.633 1 97.06 257 GLY B C 1
ATOM 4744 O O . GLY B 1 257 ? -8.398 9.867 -6.684 1 97.06 257 GLY B O 1
ATOM 4745 N N . GLY B 1 258 ? -9.531 11.633 -5.945 1 98.06 258 GLY B N 1
ATOM 4746 C CA . GLY B 1 258 ? -10.383 10.82 -5.094 1 98.06 258 GLY B CA 1
ATOM 4747 C C . GLY B 1 258 ? -10.516 11.367 -3.686 1 98.06 258 GLY B C 1
ATOM 4748 O O . GLY B 1 258 ? -10.227 12.539 -3.441 1 98.06 258 GLY B O 1
ATOM 4749 N N . ILE B 1 259 ? -11.008 10.492 -2.795 1 98.69 259 ILE B N 1
ATOM 4750 C CA . ILE B 1 259 ? -11.297 10.969 -1.446 1 98.69 259 ILE B CA 1
ATOM 4751 C C . ILE B 1 259 ? -10.867 9.914 -0.427 1 98.69 259 ILE B C 1
ATOM 4753 O O . ILE B 1 259 ? -11.062 8.719 -0.644 1 98.69 259 ILE B O 1
ATOM 4757 N N . PHE B 1 260 ? -10.156 10.312 0.527 1 98.69 260 PHE B N 1
ATOM 4758 C CA . PHE B 1 260 ? -9.883 9.547 1.734 1 98.69 260 PHE B CA 1
ATOM 4759 C C . PHE B 1 260 ? -10.859 9.906 2.844 1 98.69 260 PHE B C 1
ATOM 4761 O O . PHE B 1 260 ? -11.055 11.086 3.146 1 98.69 260 PHE B O 1
ATOM 4768 N N . ILE B 1 261 ? -11.461 8.867 3.455 1 98.25 261 ILE B N 1
ATOM 4769 C CA . ILE B 1 261 ? -12.508 9.102 4.441 1 98.25 261 ILE B CA 1
ATOM 4770 C C . ILE B 1 261 ? -12.211 8.312 5.715 1 98.25 261 ILE B C 1
ATOM 4772 O O . ILE B 1 261 ? -12.039 7.094 5.668 1 98.25 261 ILE B O 1
ATOM 4776 N N . TYR B 1 262 ? -12.102 8.961 6.789 1 97.62 262 TYR B N 1
ATOM 4777 C CA . TYR B 1 262 ? -12.078 8.406 8.141 1 97.62 262 TYR B CA 1
ATOM 4778 C C . TYR B 1 262 ? -13.141 9.047 9.016 1 97.62 262 TYR B C 1
ATOM 4780 O O . TYR B 1 262 ? -12.836 9.922 9.836 1 97.62 262 TYR B O 1
ATOM 4788 N N . PRO B 1 263 ? -14.312 8.57 8.891 1 96.19 263 PRO B N 1
ATOM 4789 C CA . PRO B 1 263 ? -15.438 9.227 9.547 1 96.19 263 PRO B CA 1
ATOM 4790 C C . PRO B 1 263 ? -15.531 8.906 11.031 1 96.19 263 PRO B C 1
ATOM 4792 O O . PRO B 1 263 ? -14.797 8.047 11.523 1 96.19 263 PRO B O 1
ATOM 4795 N N . ARG B 1 264 ? -16.359 9.656 11.695 1 94.06 264 ARG B N 1
ATOM 4796 C CA . ARG B 1 264 ? -16.703 9.25 13.055 1 94.06 264 ARG B CA 1
ATOM 4797 C C . ARG B 1 264 ? -17.484 7.945 13.055 1 94.06 264 ARG B C 1
ATOM 4799 O O . ARG B 1 264 ? -18.156 7.625 12.078 1 94.06 264 ARG B O 1
ATOM 4806 N N . THR B 1 265 ? -17.297 7.23 14 1 91.19 265 THR B N 1
ATOM 4807 C CA . THR B 1 265 ? -18.062 6.004 14.203 1 91.19 265 THR B CA 1
ATOM 4808 C C . THR B 1 265 ? -18.688 5.984 15.594 1 91.19 265 THR B C 1
ATOM 4810 O O . THR B 1 265 ? -18.375 6.82 16.438 1 91.19 265 THR B O 1
ATOM 4813 N N . ALA B 1 266 ? -19.562 5.027 15.766 1 86.62 266 ALA B N 1
ATOM 4814 C CA . ALA B 1 266 ? -20.188 4.871 17.078 1 86.62 266 ALA B CA 1
ATOM 4815 C C . ALA B 1 266 ? -19.141 4.609 18.156 1 86.62 266 ALA B C 1
ATOM 4817 O O . ALA B 1 266 ? -19.266 5.09 19.281 1 86.62 266 ALA B O 1
ATOM 4818 N N . LYS B 1 267 ? -18.094 3.945 17.797 1 86.5 267 LYS B N 1
ATOM 4819 C CA . LYS B 1 267 ? -17.047 3.594 18.734 1 86.5 267 LYS B CA 1
ATOM 4820 C C . LYS B 1 267 ? -16.062 4.746 18.906 1 86.5 267 LYS B C 1
ATOM 4822 O O . LYS B 1 267 ? -15.367 4.832 19.922 1 86.5 267 LYS B O 1
ATOM 4827 N N . SER B 1 268 ? -15.984 5.605 17.906 1 91.56 268 SER B N 1
ATOM 4828 C CA . SER B 1 268 ? -15.102 6.77 17.922 1 91.56 268 SER B CA 1
ATOM 4829 C C . SER B 1 268 ? -15.836 8.023 17.453 1 91.56 268 SER B C 1
ATOM 4831 O O . SER B 1 268 ? -15.539 8.562 16.391 1 91.56 268 SER B O 1
ATOM 4833 N N . PRO B 1 269 ? -16.625 8.57 18.328 1 91.81 269 PRO B N 1
ATOM 4834 C CA . PRO B 1 269 ? -17.484 9.68 17.906 1 91.81 269 PRO B CA 1
ATOM 4835 C C . PRO B 1 269 ? -16.703 10.953 17.578 1 91.81 269 PRO B C 1
ATOM 4837 O O . PRO B 1 269 ? -17.188 11.812 16.859 1 91.81 269 PRO B O 1
ATOM 4840 N N . LYS B 1 270 ? -15.531 11.117 18.141 1 93.31 270 LYS B N 1
ATOM 4841 C CA . LYS B 1 270 ? -14.734 12.312 17.875 1 93.31 270 LYS B CA 1
ATOM 4842 C C . LYS B 1 270 ? -13.742 12.062 16.734 1 93.31 270 LYS B C 1
ATOM 4844 O O . LYS B 1 270 ? -12.922 12.93 16.422 1 93.31 270 LYS B O 1
ATOM 4849 N N . GLY B 1 271 ? -13.828 10.93 16.156 1 93.94 271 GLY B N 1
ATOM 4850 C CA . GLY B 1 271 ? -12.867 10.57 15.133 1 93.94 271 GLY B CA 1
ATOM 4851 C C . GLY B 1 271 ? -11.641 9.875 15.688 1 93.94 271 GLY B C 1
ATOM 4852 O O . GLY B 1 271 ? -11.453 9.805 16.906 1 93.94 271 GLY B O 1
ATOM 4853 N N . LYS B 1 272 ? -10.836 9.375 14.812 1 92.75 272 LYS B N 1
ATOM 4854 C CA . LYS B 1 272 ? -9.695 8.594 15.266 1 92.75 272 LYS B CA 1
ATOM 4855 C C . LYS B 1 272 ? -8.383 9.289 14.93 1 92.75 272 LYS B C 1
ATOM 4857 O O . LYS B 1 272 ? -7.363 9.062 15.594 1 92.75 272 LYS B O 1
ATOM 4862 N N . LEU B 1 273 ? -8.359 10.102 13.938 1 95.94 273 LEU B N 1
ATOM 4863 C CA . LEU B 1 273 ? -7.121 10.742 13.508 1 95.94 273 LEU B CA 1
ATOM 4864 C C . LEU B 1 273 ? -6.812 11.961 14.359 1 95.94 273 LEU B C 1
ATOM 4866 O O . LEU B 1 273 ? -7.727 12.594 14.898 1 95.94 273 LEU B O 1
ATOM 4870 N N . ARG B 1 274 ? -5.57 12.25 14.508 1 97.06 274 ARG B N 1
ATOM 4871 C CA . ARG B 1 274 ? -5.152 13.406 15.289 1 97.06 274 ARG B CA 1
ATOM 4872 C C . ARG B 1 274 ? -5.207 14.68 14.461 1 97.06 274 ARG B C 1
ATOM 4874 O O . ARG B 1 274 ? -4.676 14.727 13.352 1 97.06 274 ARG B O 1
ATOM 4881 N N . LEU B 1 275 ? -5.797 15.688 14.992 1 98.44 275 LEU B N 1
ATOM 4882 C CA . LEU B 1 275 ? -5.984 16.953 14.297 1 98.44 275 LEU B CA 1
ATOM 4883 C C . LEU B 1 275 ? -4.641 17.625 14.031 1 98.44 275 LEU B C 1
ATOM 4885 O O . LEU B 1 275 ? -4.348 18 12.891 1 98.44 275 LEU B O 1
ATOM 4889 N N . MET B 1 276 ? -3.742 17.609 15.016 1 97.88 276 MET B N 1
ATOM 4890 C CA . MET B 1 276 ? -2.553 18.453 14.984 1 97.88 276 MET B CA 1
ATOM 4891 C C . MET B 1 276 ? -1.458 17.828 14.133 1 97.88 276 MET B C 1
ATOM 4893 O O . MET B 1 276 ? -0.731 18.516 13.422 1 97.88 276 MET B O 1
ATOM 4897 N N . TYR B 1 277 ? -1.388 16.484 14.156 1 94.94 277 TYR B N 1
ATOM 4898 C CA . TYR B 1 277 ? -0.237 15.766 13.609 1 94.94 277 TYR B CA 1
ATOM 4899 C C . TYR B 1 277 ? -0.549 15.211 12.227 1 94.94 277 TYR B C 1
ATOM 4901 O O . TYR B 1 277 ? 0.362 14.93 11.445 1 94.94 277 TYR B O 1
ATOM 4909 N N . GLU B 1 278 ? -1.819 15.008 11.953 1 97 278 GLU B N 1
ATOM 4910 C CA . GLU B 1 278 ? -2.205 14.312 10.734 1 97 278 GLU B CA 1
ATOM 4911 C C . GLU B 1 278 ? -3.148 15.156 9.883 1 97 278 GLU B C 1
ATOM 4913 O O . GLU B 1 278 ? -2.783 15.602 8.797 1 97 278 GLU B O 1
ATOM 4918 N N . ALA B 1 279 ? -4.238 15.578 10.461 1 98.62 279 ALA B N 1
ATOM 4919 C CA . ALA B 1 279 ? -5.289 16.219 9.672 1 98.62 279 ALA B CA 1
ATOM 4920 C C . ALA B 1 279 ? -4.848 17.609 9.203 1 98.62 279 ALA B C 1
ATOM 4922 O O . ALA B 1 279 ? -4.953 17.922 8.016 1 98.62 279 ALA B O 1
ATOM 4923 N N . ASN B 1 280 ? -4.293 18.438 10.07 1 98.81 280 ASN B N 1
ATOM 4924 C CA . ASN B 1 280 ? -3.91 19.797 9.734 1 98.81 280 ASN B CA 1
ATOM 4925 C C . ASN B 1 280 ? -2.83 19.828 8.656 1 98.81 280 ASN B C 1
ATOM 4927 O O . ASN B 1 280 ? -2.988 20.5 7.629 1 98.81 280 ASN B O 1
ATOM 4931 N N . PRO B 1 281 ? -1.721 19.109 8.883 1 98.75 281 PRO B N 1
ATOM 4932 C CA . PRO B 1 281 ? -0.672 19.188 7.859 1 98.75 281 PRO B CA 1
ATOM 4933 C C . PRO B 1 281 ? -1.126 18.641 6.508 1 98.75 281 PRO B C 1
ATOM 4935 O O . PRO B 1 281 ? -0.814 19.219 5.465 1 98.75 281 PRO B O 1
ATOM 4938 N N . LEU B 1 282 ? -1.852 17.578 6.445 1 98.88 282 LEU B N 1
ATOM 4939 C CA . LEU B 1 282 ? -2.326 17.031 5.18 1 98.88 282 LEU B CA 1
ATOM 4940 C C . LEU B 1 282 ? -3.354 17.953 4.535 1 98.88 282 LEU B C 1
ATOM 4942 O O . LEU B 1 282 ? -3.387 18.094 3.309 1 98.88 282 LEU B O 1
ATOM 4946 N N . ALA B 1 283 ? -4.164 18.562 5.375 1 98.94 283 ALA B N 1
ATOM 4947 C CA . ALA B 1 283 ? -5.16 19.5 4.859 1 98.94 283 ALA B CA 1
ATOM 4948 C C . ALA B 1 283 ? -4.492 20.688 4.176 1 98.94 283 ALA B C 1
ATOM 4950 O O . ALA B 1 283 ? -4.953 21.156 3.133 1 98.94 283 ALA B O 1
ATOM 4951 N N . PHE B 1 284 ? -3.439 21.188 4.797 1 98.88 284 PHE B N 1
ATOM 4952 C CA . PHE B 1 284 ? -2.713 22.312 4.207 1 98.88 284 PHE B CA 1
ATOM 4953 C C . PHE B 1 284 ? -2.158 21.938 2.84 1 98.88 284 PHE B C 1
ATOM 4955 O O . PHE B 1 284 ? -2.334 22.672 1.869 1 98.88 284 PHE B O 1
ATOM 4962 N N . ILE B 1 285 ? -1.599 20.781 2.721 1 98.81 285 ILE B N 1
ATOM 4963 C CA . ILE B 1 285 ? -1.092 20.266 1.451 1 98.81 285 ILE B CA 1
ATOM 4964 C C . ILE B 1 285 ? -2.244 20.125 0.46 1 98.81 285 ILE B C 1
ATOM 4966 O O . ILE B 1 285 ? -2.145 20.562 -0.688 1 98.81 285 ILE B O 1
ATOM 4970 N N . CYS B 1 286 ? -3.281 19.516 0.87 1 98.94 286 CYS B N 1
ATOM 4971 C CA . CYS B 1 286 ? -4.422 19.219 0.011 1 98.94 286 CYS B CA 1
ATOM 4972 C C . CYS B 1 286 ? -5 20.5 -0.59 1 98.94 286 CYS B C 1
ATOM 4974 O O . CYS B 1 286 ? -5.23 20.578 -1.799 1 98.94 286 CYS B O 1
ATOM 4976 N N . GLU B 1 287 ? -5.219 21.5 0.224 1 98.81 287 GLU B N 1
ATOM 4977 C CA . GLU B 1 287 ? -5.797 22.75 -0.255 1 98.81 287 GLU B CA 1
ATOM 4978 C C . GLU B 1 287 ? -4.852 23.469 -1.211 1 98.81 287 GLU B C 1
ATOM 4980 O O . GLU B 1 287 ? -5.285 24.047 -2.213 1 98.81 287 GLU B O 1
ATOM 4985 N N . GLN B 1 288 ? -3.555 23.438 -0.885 1 98.5 288 GLN B N 1
AT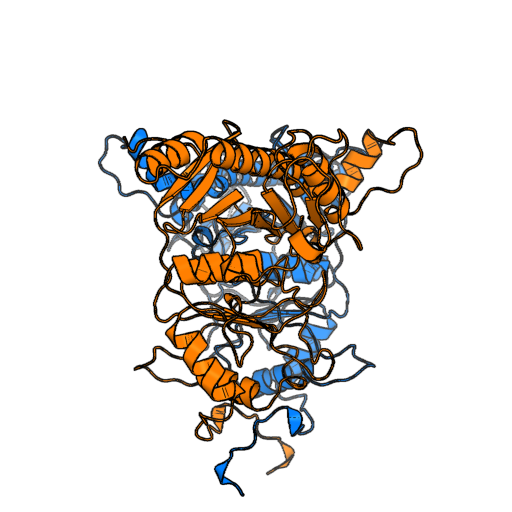OM 4986 C CA . GLN B 1 288 ? -2.562 24.062 -1.766 1 98.5 288 GLN B CA 1
ATOM 4987 C C . GLN B 1 288 ? -2.523 23.359 -3.119 1 98.5 288 GLN B C 1
ATOM 4989 O O . GLN B 1 288 ? -2.193 23.969 -4.133 1 98.5 288 GLN B O 1
ATOM 4994 N N . ALA B 1 289 ? -2.914 22.125 -3.162 1 98.75 289 ALA B N 1
ATOM 4995 C CA . ALA B 1 289 ? -2.947 21.344 -4.398 1 98.75 289 ALA B CA 1
ATOM 4996 C C . ALA B 1 289 ? -4.289 21.5 -5.109 1 98.75 289 ALA B C 1
ATOM 4998 O O . ALA B 1 289 ? -4.504 20.922 -6.176 1 98.75 289 ALA B O 1
ATOM 4999 N N . GLY B 1 290 ? -5.207 22.219 -4.539 1 98.69 290 GLY B N 1
ATOM 5000 C CA . GLY B 1 290 ? -6.496 22.469 -5.164 1 98.69 290 GLY B CA 1
ATOM 5001 C C . GLY B 1 290 ? -7.598 21.562 -4.637 1 98.69 290 GLY B C 1
ATOM 5002 O O . GLY B 1 290 ? -8.695 21.531 -5.188 1 98.69 290 GLY B O 1
ATOM 5003 N N . GLY B 1 291 ? -7.297 20.844 -3.574 1 98.81 291 GLY B N 1
ATOM 5004 C CA . GLY B 1 291 ? -8.281 19.953 -2.979 1 98.81 291 GLY B CA 1
ATOM 5005 C C . GLY B 1 291 ? -9.008 20.578 -1.803 1 98.81 291 GLY B C 1
ATOM 5006 O O . GLY B 1 291 ? -9.094 21.812 -1.695 1 98.81 291 GLY B O 1
ATOM 5007 N N . ARG B 1 292 ? -9.625 19.672 -1.019 1 98.75 292 ARG B N 1
ATOM 5008 C CA . ARG B 1 292 ? -10.43 20.094 0.126 1 98.75 292 ARG B CA 1
ATOM 5009 C C . ARG B 1 292 ? -10.32 19.094 1.272 1 98.75 292 ARG B C 1
ATOM 5011 O O . ARG B 1 292 ? -10.164 17.891 1.044 1 98.75 292 ARG B O 1
ATOM 5018 N N . ALA B 1 293 ? -10.375 19.609 2.482 1 98.88 293 ALA B N 1
ATOM 5019 C CA . ALA B 1 293 ? -10.352 18.781 3.688 1 98.88 293 ALA B CA 1
ATOM 5020 C C . ALA B 1 293 ? -11.391 19.266 4.695 1 98.88 293 ALA B C 1
ATOM 5022 O O . ALA B 1 293 ? -11.492 20.453 4.977 1 98.88 293 ALA B O 1
ATOM 5023 N N . SER B 1 294 ? -12.117 18.266 5.23 1 98.56 294 SER B N 1
ATOM 5024 C CA . SER B 1 294 ? -13.25 18.547 6.105 1 98.56 294 SER B CA 1
ATOM 5025 C C . SER B 1 294 ? -13.391 17.469 7.184 1 98.56 294 SER B C 1
ATOM 5027 O O . SER B 1 294 ? -12.906 16.344 7.02 1 98.56 294 SER B O 1
ATOM 5029 N N . ASN B 1 295 ? -13.969 17.875 8.312 1 98 295 ASN B N 1
ATOM 5030 C CA . ASN B 1 295 ? -14.336 16.844 9.289 1 98 295 ASN B CA 1
ATOM 5031 C C . ASN B 1 295 ? -15.773 16.375 9.086 1 98 295 ASN B C 1
ATOM 5033 O O . ASN B 1 295 ? -16.359 15.742 9.969 1 98 295 ASN B O 1
ATOM 5037 N N . GLY B 1 296 ? -16.344 16.672 7.977 1 96.62 296 GLY B N 1
ATOM 5038 C CA . GLY B 1 296 ? -17.734 16.344 7.66 1 96.62 296 GLY B CA 1
ATOM 5039 C C . GLY B 1 296 ? -18.672 17.531 7.809 1 96.62 296 GLY B C 1
ATOM 5040 O O . GLY B 1 296 ? -19.766 17.531 7.238 1 96.62 296 GLY B O 1
ATOM 5041 N N . ARG B 1 297 ? -18.234 18.547 8.586 1 95.12 297 ARG B N 1
ATOM 5042 C CA . ARG B 1 297 ? -19.094 19.688 8.867 1 95.12 297 ARG B CA 1
ATOM 5043 C C . ARG B 1 297 ? -18.328 21 8.648 1 95.12 297 ARG B C 1
ATOM 5045 O O . ARG B 1 297 ? -18.906 21.969 8.148 1 95.12 297 ARG B O 1
ATOM 5052 N N . GLU B 1 298 ? -17.125 20.969 8.992 1 96.5 298 GLU B N 1
ATOM 5053 C CA . GLU B 1 298 ? -16.344 22.203 8.844 1 96.5 298 GLU B CA 1
ATOM 5054 C C . GLU B 1 298 ? -14.961 21.922 8.266 1 96.5 298 GLU B C 1
ATOM 5056 O O . GLU B 1 298 ? -14.492 20.781 8.305 1 96.5 298 GLU B O 1
ATOM 5061 N N . ARG B 1 299 ? -14.367 23.062 7.734 1 98.5 299 ARG B N 1
ATOM 5062 C CA . ARG B 1 299 ? -13.023 23.031 7.164 1 98.5 299 ARG B CA 1
ATOM 5063 C C . ARG B 1 299 ? -11.992 22.672 8.227 1 98.5 299 ARG B C 1
ATOM 5065 O O . ARG B 1 299 ? -11.953 23.281 9.297 1 98.5 299 ARG B O 1
ATOM 5072 N N . ILE B 1 300 ? -11.148 21.656 7.934 1 98.88 300 ILE B N 1
ATOM 5073 C CA . ILE B 1 300 ? -10.164 21.172 8.883 1 98.88 300 ILE B CA 1
ATOM 5074 C C . ILE B 1 300 ? -9.281 22.312 9.359 1 98.88 300 ILE B C 1
ATOM 5076 O O . ILE B 1 300 ? -9.047 22.484 10.562 1 98.88 300 ILE B O 1
ATOM 5080 N N . LEU B 1 301 ? -8.812 23.188 8.484 1 98.88 301 LEU B N 1
ATOM 5081 C CA . LEU B 1 301 ? -7.824 24.219 8.773 1 98.88 301 LEU B CA 1
ATOM 5082 C C . LEU B 1 301 ? -8.422 25.312 9.648 1 98.88 301 LEU B C 1
ATOM 5084 O O . LEU B 1 301 ? -7.688 26.125 10.211 1 98.88 301 LEU B O 1
ATOM 5088 N N . ASP B 1 302 ? -9.695 25.344 9.852 1 98.62 302 ASP B N 1
ATOM 5089 C CA . ASP B 1 302 ? -10.352 26.391 10.633 1 98.62 302 ASP B CA 1
ATOM 5090 C C . ASP B 1 302 ? -10.688 25.906 12.039 1 98.62 302 ASP B C 1
ATOM 5092 O O . ASP B 1 302 ? -11.102 26.688 12.891 1 98.62 302 ASP B O 1
ATOM 5096 N N . ILE B 1 303 ? -10.484 24.609 12.305 1 98.5 303 ILE B N 1
ATOM 5097 C CA . ILE B 1 303 ? -10.789 24.062 13.617 1 98.5 303 ILE B CA 1
ATOM 5098 C C . ILE B 1 303 ? -9.836 24.656 14.656 1 98.5 303 ILE B C 1
ATOM 5100 O O . ILE B 1 303 ? -8.617 24.656 14.461 1 98.5 303 ILE B O 1
ATOM 5104 N N . LYS B 1 304 ? -10.367 25.188 15.773 1 98.12 304 LYS B N 1
ATOM 5105 C CA . LYS B 1 304 ? -9.547 25.656 16.891 1 98.12 304 LYS B CA 1
ATOM 5106 C C . LYS B 1 304 ? -9.188 24.5 17.828 1 98.12 304 LYS B C 1
ATOM 5108 O O . LYS B 1 304 ? -10.062 23.922 18.469 1 98.12 304 LYS B O 1
ATOM 5113 N N . PRO B 1 305 ? -7.934 24.172 17.859 1 98.19 305 PRO B N 1
ATOM 5114 C CA . PRO B 1 305 ? -7.555 23.016 18.688 1 98.19 305 PRO B CA 1
ATOM 5115 C C . PRO B 1 305 ? -7.773 23.266 20.172 1 98.19 305 PRO B C 1
ATOM 5117 O O . PRO B 1 305 ? -7.57 24.391 20.656 1 98.19 305 PRO B O 1
ATOM 5120 N N . THR B 1 306 ? -8.109 22.203 20.891 1 97.19 306 THR B N 1
ATOM 5121 C CA . THR B 1 306 ? -8.367 22.312 22.328 1 97.19 306 THR B CA 1
ATOM 5122 C C . THR B 1 306 ? -7.344 21.516 23.125 1 97.19 306 THR B C 1
ATOM 5124 O O . THR B 1 306 ? -7.148 21.75 24.312 1 97.19 306 THR B O 1
ATOM 5127 N N . GLU B 1 307 ? -6.766 20.547 22.562 1 96.81 307 GLU B N 1
ATOM 5128 C CA . GLU B 1 307 ? -5.762 19.703 23.219 1 96.81 307 GLU B CA 1
ATOM 5129 C C . GLU B 1 307 ? -4.75 19.172 22.203 1 96.81 307 GLU B C 1
ATOM 5131 O O . GLU B 1 307 ? -5.031 19.125 21.016 1 96.81 307 GLU B O 1
ATOM 5136 N N . LEU B 1 308 ? -3.67 18.766 22.688 1 96.19 308 LEU B N 1
ATOM 5137 C CA . LEU B 1 308 ? -2.545 18.359 21.859 1 96.19 308 LEU B CA 1
ATOM 5138 C C . LEU B 1 308 ? -2.914 17.141 21.016 1 96.19 308 LEU B C 1
ATOM 5140 O O . LEU B 1 308 ? -2.572 17.078 19.844 1 96.19 308 LEU B O 1
ATOM 5144 N N . HIS B 1 309 ? -3.611 16.156 21.609 1 96.81 309 HIS B N 1
ATOM 5145 C CA . HIS B 1 309 ? -3.93 14.906 20.922 1 96.81 309 HIS B CA 1
ATOM 5146 C C . HIS B 1 309 ? -5.402 14.852 20.547 1 96.81 309 HIS B C 1
ATOM 5148 O O . HIS B 1 309 ? -6.012 13.781 20.547 1 96.81 309 HIS B O 1
ATOM 5154 N N . GLN B 1 310 ? -5.898 16.047 20.25 1 97.56 310 GLN B N 1
ATOM 5155 C CA . GLN B 1 310 ? -7.289 16.125 19.812 1 97.56 310 GLN B CA 1
ATOM 5156 C C . GLN B 1 310 ? -7.527 15.273 18.562 1 97.56 310 GLN B C 1
ATOM 5158 O O . GLN B 1 310 ? -6.711 15.273 17.641 1 97.56 310 GLN B O 1
ATOM 5163 N N . ARG B 1 311 ? -8.609 14.531 18.609 1 97.38 311 ARG B N 1
ATOM 5164 C CA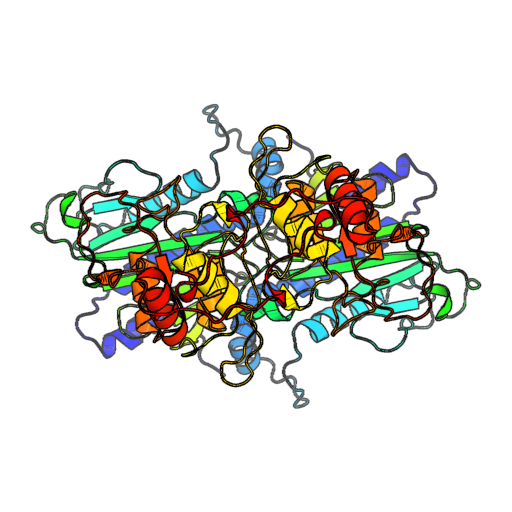 . ARG B 1 311 ? -8.984 13.688 17.469 1 97.38 311 ARG B CA 1
ATOM 5165 C C . ARG B 1 311 ? -10.023 14.383 16.594 1 97.38 311 ARG B C 1
ATOM 5167 O O . ARG B 1 311 ? -10.688 15.32 17.031 1 97.38 311 ARG B O 1
ATOM 5174 N N . THR B 1 312 ? -10.133 13.93 15.344 1 97.88 312 THR B N 1
ATOM 5175 C CA . THR B 1 312 ? -11.086 14.492 14.406 1 97.88 312 THR B CA 1
ATOM 5176 C C . THR B 1 312 ? -11.414 13.492 13.297 1 97.88 312 THR B C 1
ATOM 5178 O O . THR B 1 312 ? -10.57 12.68 12.922 1 97.88 312 THR B O 1
ATOM 5181 N N . PRO B 1 313 ? -12.742 13.5 12.828 1 97.88 313 PRO B N 1
ATOM 5182 C CA . PRO B 1 313 ? -12.977 12.859 11.539 1 97.88 313 PRO B CA 1
ATOM 5183 C C . PRO B 1 313 ? -12.266 13.57 10.383 1 97.88 313 PRO B C 1
ATOM 5185 O O . PRO B 1 313 ? -11.867 14.734 10.523 1 97.88 313 PRO B O 1
ATOM 5188 N N . LEU B 1 314 ? -12.094 12.875 9.273 1 98.62 314 LEU B N 1
ATOM 5189 C CA . LEU B 1 314 ? -11.367 13.492 8.172 1 98.62 314 LEU B CA 1
ATOM 5190 C C . LEU B 1 314 ? -11.938 13.039 6.828 1 98.62 314 LEU B C 1
ATOM 5192 O O . LEU B 1 314 ? -12.078 11.844 6.586 1 98.62 314 LEU B O 1
ATOM 5196 N N . PHE B 1 315 ? -12.398 13.953 6.016 1 98.75 315 PHE B N 1
ATOM 5197 C CA . PHE B 1 315 ? -12.695 13.859 4.594 1 98.75 315 PHE B CA 1
ATOM 5198 C C . PHE B 1 315 ? -11.734 14.711 3.775 1 98.75 315 PHE B C 1
ATOM 5200 O O . PHE B 1 315 ? -11.75 15.938 3.871 1 98.75 315 PHE B O 1
ATOM 5207 N N . ILE B 1 316 ? -10.891 14.07 2.973 1 98.94 316 ILE B N 1
ATOM 5208 C CA . ILE B 1 316 ? -9.828 14.852 2.348 1 98.94 316 ILE B CA 1
ATOM 5209 C C . ILE B 1 316 ? -9.547 14.305 0.949 1 98.94 316 ILE B C 1
ATOM 5211 O O . ILE B 1 316 ? -9.555 13.094 0.735 1 98.94 316 ILE B O 1
ATOM 5215 N N . GLY B 1 317 ? -9.383 15.148 -0.028 1 98.81 317 GLY B N 1
ATOM 5216 C CA . GLY B 1 317 ? -9.078 14.773 -1.4 1 98.81 317 GLY B CA 1
ATOM 5217 C C . GLY B 1 317 ? -9.609 15.758 -2.42 1 98.81 317 GLY B C 1
ATOM 52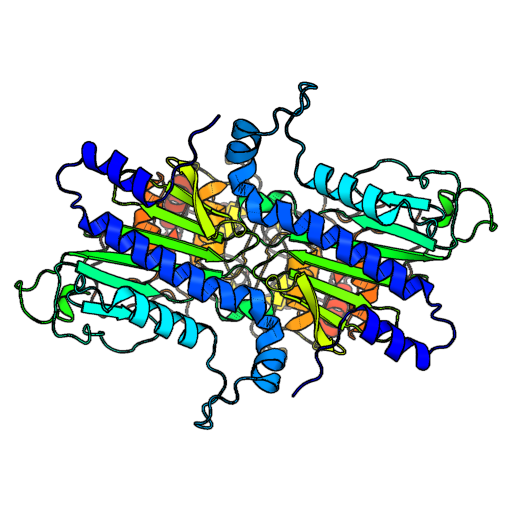18 O O . GLY B 1 317 ? -9.531 16.969 -2.219 1 98.81 317 GLY B O 1
ATOM 5219 N N . SER B 1 318 ? -10.102 15.234 -3.541 1 98.75 318 SER B N 1
ATOM 5220 C CA . SER B 1 318 ? -10.648 16.062 -4.617 1 98.75 318 SER B CA 1
ATOM 5221 C C . SER B 1 318 ? -11.797 16.922 -4.117 1 98.75 318 SER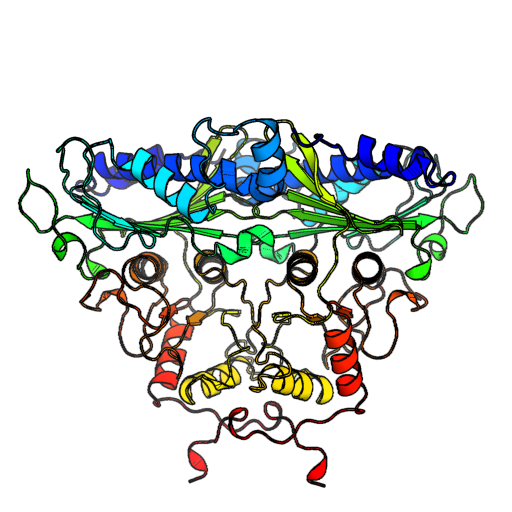 B C 1
ATOM 5223 O O . SER B 1 318 ? -12.672 16.453 -3.396 1 98.75 318 SER B O 1
ATOM 5225 N N . GLU B 1 319 ? -11.797 18.156 -4.535 1 98.62 319 GLU B N 1
ATOM 5226 C CA . GLU B 1 319 ? -12.711 19.172 -4.008 1 98.62 319 GLU B CA 1
ATOM 5227 C C . GLU B 1 319 ? -14.164 18.734 -4.172 1 98.62 319 GLU B C 1
ATOM 5229 O O . GLU B 1 319 ? -14.945 18.766 -3.219 1 98.62 319 GLU B O 1
ATOM 5234 N N . GLU B 1 320 ? -14.555 18.297 -5.305 1 97.94 320 GLU B N 1
ATOM 5235 C CA . GLU B 1 320 ? -15.945 17.938 -5.574 1 97.94 320 GLU B CA 1
ATOM 5236 C C . GLU B 1 320 ? -16.359 16.688 -4.797 1 97.94 320 GLU B C 1
ATOM 5238 O O . GLU B 1 320 ? -17.484 16.594 -4.316 1 97.94 320 GLU B O 1
ATOM 5243 N N . ASP B 1 321 ? -15.422 15.789 -4.66 1 98.25 321 ASP B N 1
ATOM 5244 C CA . ASP B 1 321 ? -15.711 14.57 -3.91 1 98.25 321 ASP B CA 1
ATOM 5245 C C . ASP B 1 321 ? -15.961 14.883 -2.438 1 98.25 321 ASP B C 1
ATOM 5247 O O . ASP B 1 321 ? -16.891 14.352 -1.837 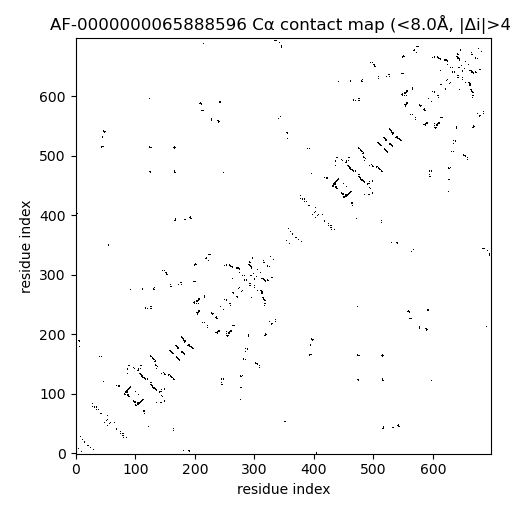1 98.25 321 ASP B O 1
ATOM 5251 N N . VAL B 1 322 ? -15.195 15.742 -1.854 1 98.69 322 VAL B N 1
ATOM 5252 C CA . VAL B 1 322 ? -15.328 16.094 -0.443 1 98.69 322 VAL B CA 1
ATOM 5253 C C . VAL B 1 322 ? -16.625 16.875 -0.224 1 98.69 322 VAL B C 1
ATOM 5255 O O . VAL B 1 322 ? -17.328 16.641 0.756 1 98.69 322 VAL B O 1
ATOM 5258 N N . LYS B 1 323 ? -16.938 17.781 -1.143 1 98.12 323 LYS B N 1
ATOM 5259 C CA . LYS B 1 323 ? -18.172 18.547 -1.026 1 98.12 323 LYS B CA 1
ATOM 5260 C C . LYS B 1 323 ? -19.391 17.641 -1.027 1 98.12 323 LYS B C 1
ATOM 5262 O O . LYS B 1 323 ? -20.312 17.812 -0.212 1 98.12 323 LYS B O 1
ATOM 5267 N N . ILE B 1 324 ? -19.391 16.688 -1.896 1 97.31 324 ILE B N 1
ATOM 5268 C CA . ILE B 1 324 ? -20.516 15.766 -1.977 1 97.31 324 ILE B CA 1
ATOM 5269 C C . ILE B 1 324 ? -20.594 14.922 -0.706 1 97.31 324 ILE B C 1
ATOM 5271 O O . ILE B 1 324 ? -21.672 14.703 -0.158 1 97.31 324 ILE B O 1
ATOM 5275 N N . ALA B 1 325 ? -19.453 14.477 -0.222 1 97.81 325 ALA B N 1
ATOM 5276 C CA . ALA B 1 325 ? -19.422 13.711 1.023 1 97.81 325 ALA B CA 1
ATOM 5277 C C . ALA B 1 325 ? -19.984 14.531 2.182 1 97.81 325 ALA B C 1
ATOM 5279 O O . ALA B 1 325 ? -20.719 14 3.02 1 97.81 325 ALA B O 1
ATOM 5280 N N . GLU B 1 326 ? -19.672 15.805 2.232 1 97.06 326 GLU B N 1
ATOM 5281 C CA . GLU B 1 326 ? -20.203 16.703 3.258 1 97.06 326 GLU B CA 1
ATOM 5282 C C . GLU B 1 326 ? -21.719 16.797 3.193 1 97.06 326 GLU B C 1
ATOM 5284 O O . GLU B 1 326 ? -22.391 16.797 4.227 1 97.06 326 GLU B O 1
ATOM 5289 N N . GLU B 1 327 ? -22.188 16.906 2.008 1 97 327 GLU B N 1
ATOM 5290 C CA . GLU B 1 327 ? -23.641 17 1.831 1 97 327 GLU B CA 1
ATOM 5291 C C . GLU B 1 327 ? -24.344 15.766 2.367 1 97 327 GLU B C 1
ATOM 5293 O O . GLU B 1 327 ? -25.391 15.875 3.012 1 97 327 GLU B O 1
ATOM 5298 N N . PHE B 1 328 ? -23.766 14.625 2.109 1 95.69 328 PHE B N 1
ATOM 5299 C CA . PHE B 1 328 ? -24.344 13.398 2.639 1 95.69 328 PHE B CA 1
ATOM 5300 C C . PHE B 1 328 ? -24.25 13.359 4.156 1 95.69 328 PHE B C 1
ATOM 5302 O O . PHE B 1 328 ? -25.203 13.008 4.844 1 95.69 328 PHE B O 1
ATOM 5309 N N . GLU B 1 329 ? -23.062 13.672 4.656 1 94.06 329 GLU B N 1
ATOM 5310 C CA . GLU B 1 329 ? -22.812 13.625 6.094 1 94.06 329 GLU B CA 1
ATOM 5311 C C . GLU B 1 329 ? -23.75 14.57 6.848 1 94.06 329 GLU B C 1
ATOM 5313 O O . GLU B 1 329 ? -24.156 14.289 7.977 1 94.06 329 GLU B O 1
ATOM 5318 N N . GLN B 1 330 ? -24.156 15.672 6.215 1 94.31 330 GLN B N 1
ATOM 5319 C CA . GLN B 1 330 ? -24.984 16.688 6.852 1 94.31 330 GLN B CA 1
ATOM 5320 C C . GLN B 1 330 ? -26.453 16.453 6.555 1 94.31 330 GLN B C 1
ATOM 5322 O O . GLN B 1 330 ? -27.312 17.219 7.012 1 94.31 330 GLN B O 1
ATOM 5327 N N . GLY B 1 331 ? -26.781 15.5 5.758 1 92.06 331 GLY B N 1
ATOM 5328 C CA . GLY B 1 331 ? -28.172 15.172 5.445 1 92.06 331 GLY B CA 1
ATOM 5329 C C . GLY B 1 331 ? -28.766 16.062 4.371 1 92.06 331 GLY B C 1
ATOM 5330 O O . GLY B 1 331 ? -29.984 16.188 4.266 1 92.06 331 GLY B O 1
ATOM 5331 N N . LEU B 1 332 ? -27.953 16.719 3.564 1 93.31 332 LEU B N 1
ATOM 5332 C CA . LEU B 1 332 ? -28.406 17.656 2.539 1 93.31 332 LEU B CA 1
ATOM 5333 C C . LEU B 1 332 ? -28.578 16.953 1.199 1 93.31 332 LEU B C 1
ATOM 5335 O O . LEU B 1 332 ? -29.172 17.5 0.272 1 93.31 332 LEU B O 1
ATOM 5339 N N . ARG B 1 333 ? -28.016 15.734 1.057 1 91.31 333 ARG B N 1
ATOM 5340 C CA . ARG B 1 333 ? -28.109 14.914 -0.147 1 91.31 333 ARG B CA 1
ATOM 5341 C C . ARG B 1 333 ? -28.578 13.508 0.183 1 91.31 333 ARG B C 1
ATOM 5343 O O . ARG B 1 333 ? -28.297 12.984 1.266 1 91.31 333 ARG B O 1
ATOM 5350 N 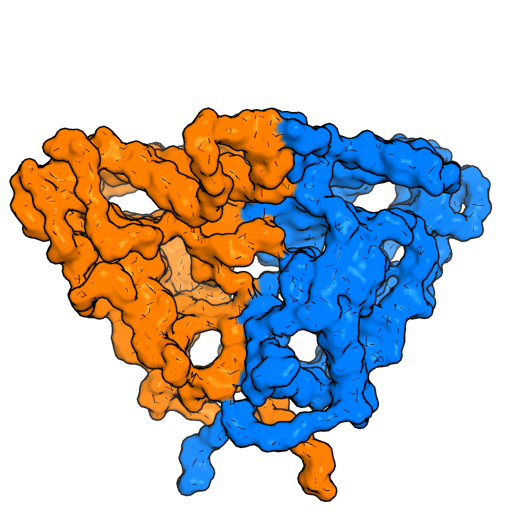N . ASP B 1 334 ? -29.344 12.93 -0.753 1 89.19 334 ASP B N 1
ATOM 5351 C CA . ASP B 1 334 ? -29.859 11.578 -0.584 1 89.19 334 ASP B CA 1
ATOM 5352 C C . ASP B 1 334 ? -29.672 10.75 -1.857 1 89.19 334 ASP B C 1
ATOM 5354 O O . ASP B 1 334 ? -29.281 11.289 -2.898 1 89.19 334 ASP B O 1
ATOM 5358 N N . ILE B 1 335 ? -29.766 9.484 -1.664 1 82.25 335 ILE B N 1
ATOM 5359 C CA . ILE B 1 335 ? -29.609 8.609 -2.818 1 82.25 335 ILE B CA 1
ATOM 5360 C C . ILE B 1 335 ? -30.922 7.918 -3.131 1 82.25 335 ILE B C 1
ATOM 5362 O O . ILE B 1 335 ? -31.75 7.699 -2.236 1 82.25 335 ILE B O 1
ATOM 5366 N N . GLU B 1 336 ? -31.109 7.805 -4.477 1 72.25 336 GLU B N 1
ATOM 5367 C CA . GLU B 1 336 ? -32.219 6.961 -4.871 1 72.25 336 GLU B CA 1
ATOM 5368 C C . GLU B 1 336 ? -31.953 5.496 -4.543 1 72.25 336 GLU B C 1
ATOM 5370 O O . GLU B 1 336 ? -30.828 5.027 -4.66 1 72.25 336 GLU B O 1
ATOM 5375 N N . HIS B 1 337 ? -33 4.887 -4.035 1 64.94 337 HIS B N 1
ATOM 5376 C CA . HIS B 1 337 ? -32.875 3.477 -3.689 1 64.94 337 HIS B CA 1
ATOM 5377 C C . HIS B 1 337 ? -32.438 2.652 -4.898 1 64.94 337 HIS B C 1
ATOM 5379 O O . HIS B 1 337 ? -33 2.803 -5.988 1 64.94 337 HIS B O 1
ATOM 5385 N N . ASP B 1 338 ? -31.359 1.97 -4.793 1 67.31 338 ASP B N 1
ATOM 5386 C CA . ASP B 1 338 ? -30.844 1.05 -5.801 1 67.31 338 ASP B CA 1
ATOM 5387 C C . ASP B 1 338 ? -30.812 -0.383 -5.273 1 67.31 338 ASP B C 1
ATOM 5389 O O . ASP B 1 338 ? -29.984 -0.721 -4.43 1 67.31 338 ASP B O 1
ATOM 5393 N N . GLU B 1 339 ? -31.703 -1.26 -5.723 1 66.19 339 GLU B N 1
ATOM 5394 C CA . GLU B 1 339 ? -31.859 -2.639 -5.273 1 66.19 339 GLU B CA 1
ATOM 5395 C C . GLU B 1 339 ? -30.562 -3.432 -5.488 1 66.19 339 GLU B C 1
ATOM 5397 O O . GLU B 1 339 ? -30.266 -4.355 -4.73 1 66.19 339 GLU B O 1
ATOM 5402 N N . ALA B 1 340 ? -29.828 -3.088 -6.418 1 67.06 340 ALA B N 1
ATOM 5403 C CA . ALA B 1 340 ? -28.625 -3.83 -6.77 1 67.06 340 ALA B CA 1
ATOM 5404 C C . ALA B 1 340 ? -27.547 -3.666 -5.699 1 67.06 340 ALA B C 1
ATOM 5406 O O . ALA B 1 340 ? -26.594 -4.441 -5.648 1 67.06 340 ALA B O 1
ATOM 5407 N N . LEU B 1 341 ? -27.812 -2.805 -4.781 1 75.44 341 LEU B N 1
ATOM 5408 C CA . LEU B 1 341 ? -26.797 -2.498 -3.779 1 75.44 341 LEU B CA 1
ATOM 5409 C C . LEU B 1 341 ? -27.172 -3.072 -2.42 1 75.44 341 LEU B C 1
ATOM 5411 O O . LEU B 1 341 ? -26.469 -2.877 -1.434 1 75.44 341 LEU B O 1
ATOM 5415 N N . CYS B 1 342 ? -28.312 -3.76 -2.338 1 69.12 342 CYS B N 1
ATOM 5416 C CA . CYS B 1 342 ? -28.719 -4.449 -1.123 1 69.12 342 CYS B CA 1
ATOM 5417 C C . CYS B 1 342 ? -29.047 -5.914 -1.41 1 69.12 342 CYS B C 1
ATOM 5419 O O . CYS B 1 342 ? -29.906 -6.215 -2.236 1 69.12 342 CYS B O 1
ATOM 5421 N N . PRO B 1 343 ? -28.219 -6.812 -0.682 1 61.62 343 PRO B N 1
ATOM 5422 C CA . PRO B 1 343 ? -28.484 -8.227 -0.977 1 61.62 343 PRO B CA 1
ATOM 5423 C C . PRO B 1 343 ? -29.859 -8.68 -0.49 1 61.62 343 PRO B C 1
ATOM 5425 O O . PRO B 1 343 ? -30.328 -8.234 0.563 1 61.62 343 PRO B O 1
ATOM 5428 N N . LYS B 1 344 ? -30.672 -9.477 -1.363 1 59.56 344 LYS B N 1
ATOM 5429 C CA . LYS B 1 344 ? -31.969 -10.031 -1.009 1 59.56 344 LYS B CA 1
ATOM 5430 C C . LYS B 1 344 ? -31.812 -11.344 -0.246 1 59.56 344 LYS B C 1
ATOM 5432 O O . LYS B 1 344 ? -30.906 -12.133 -0.526 1 59.56 344 LYS B O 1
ATOM 5437 N N . SER B 1 345 ? -32.406 -11.492 1.041 1 57.34 345 SER B N 1
ATOM 5438 C CA . SER B 1 345 ? -32.375 -12.75 1.78 1 57.34 345 SER B CA 1
ATOM 5439 C C . SER B 1 345 ? -33.062 -13.867 0.997 1 57.34 345 SER B C 1
ATOM 5441 O O . SER B 1 345 ? -34 -13.609 0.231 1 57.34 345 SER B O 1
ATOM 5443 N N . LEU B 1 346 ? -32.375 -15.031 0.938 1 53.34 346 LEU B N 1
ATOM 5444 C CA . LEU B 1 346 ? -33 -16.188 0.296 1 53.34 346 LEU B CA 1
ATOM 5445 C C . LEU B 1 346 ? -34.406 -16.453 0.881 1 53.34 346 LEU B C 1
ATOM 5447 O O . LEU B 1 346 ? -35.219 -17.094 0.242 1 53.34 346 LEU B O 1
ATOM 5451 N N . THR B 1 347 ? -34.625 -16.297 2.135 1 45.03 347 THR B N 1
ATOM 5452 C CA . THR B 1 347 ? -35.906 -16.703 2.697 1 45.03 347 THR B CA 1
ATOM 5453 C C . THR B 1 347 ? -37.031 -15.773 2.215 1 45.03 347 THR B C 1
ATOM 5455 O O . THR B 1 347 ? -38.188 -15.969 2.555 1 45.03 347 THR B O 1
ATOM 5458 N N . SER B 1 348 ? -36.844 -14.766 1.687 1 37.84 348 SER B N 1
ATOM 5459 C CA . SER B 1 348 ? -38 -13.969 1.365 1 37.84 348 SER B CA 1
ATOM 5460 C C . SER B 1 348 ? -38.75 -14.523 0.146 1 37.84 348 SER B C 1
ATOM 5462 O O . SER B 1 348 ? -39.719 -13.93 -0.326 1 37.84 348 SER B O 1
ATOM 5464 N N . GLU B 1 349 ? -38.312 -15.477 -0.609 1 32.5 349 GLU B N 1
ATOM 5465 C CA . GLU B 1 349 ? -39.438 -16.016 -1.39 1 32.5 349 GLU B CA 1
ATOM 5466 C C . GLU B 1 349 ? -40.312 -16.922 -0.538 1 32.5 349 GLU B C 1
ATOM 5468 O O . GLU B 1 349 ? -39.812 -17.734 0.246 1 32.5 349 GLU B O 1
#

Nearest PDB structures (foldseek):
  2gq1-assembly1_A  TM=9.739E-01  e=3.781E-45  Escherichia coli
  2q8m-assembly1_A  TM=9.629E-01  e=1.758E-45  Shigella boydii
  2owz-assembly1_A  TM=9.698E-01  e=2.212E-44  Escherichia coli
  2qvr-assembly1_A  TM=9.304E-01  e=5.383E-45  Escherichia coli
  3ifa-assembly2_C-3  TM=9.390E-01  e=1.078E-42  Homo sapiens

Sequence (698 aa):
MGDLITIERHVLESQKDHPGATGEFTKLLYDVAFAAKLVYRHVVRAGLVDILGSAGSTNVQGEEVKKLDLFANEQFTKAIGHHGRFAVMASEENEDIILPPLDKYGKYVLLFDPLDGSSNIDANVSVGTIFSIFKRKSDAGGPGTLEDCLQKGAEQVASGYVIYGSSVMLVYTTGQGVHGFTLDPSIGEFLLSHENIKTPKRGKIYSMNEGYYRYFDDGIKKYIKYLQQEDKASKRPYSARYIGSCVADFHRNLLYGGIFIYPRTAKSPKGKLRLMYEANPLAFICEQAGGRASNGRERILDIKPTELHQRTPLFIGSEEDVKIAEEFEQGLRDIEHDEALCPKSLTSEMGDLITIERHVLESQKDHPGATGEFTKLLYDVAFAAKLVYRHVVRAGLVDILGSAGSTNVQGEEVKKLDLFANEQFTKAIGHHGRFAVMASEENEDIILPPLDKYGKYVLLFDPLDGSSNIDANVSVGTIFSIFKRKSDAGGPGTLEDCLQKGAEQVASGYVIYGSSVMLVYTTGQGVHGFTLDPSIGEFLLSHENIKTPKRGKIYSMNEGYYRYFDDGIKKYIKYLQQEDKASKRPYSARYIGSCVADFHRNLLYGGIFIYPRTAKSPKGKLRLMYEANPLAFICEQAGGRASNGRERILDIKPTELHQRTPLFIGSEEDVKIAEEFEQGLRDIEHDEALCPKSLTSE

pLDDT: mean 87.21, std 15.56, range [31.83, 98.94]

InterPro domains:
  IPR000146 Fructose-1,6-bisphosphatase class 1 [MF_01855] (5-331)
  IPR000146 Fructose-1,6-bisphosphatase class 1 [PIRSF000904] (5-331)
  IPR000146 Fructose-1,6-bisphosphatase class 1 [PTHR11556] (3-328)
  IPR000146 Fructose-1,6-bisphosphatase class 1 [cd00354] (11-328)
  IPR028343 Fructose-1,6-bisphosphatase [PIRSF500210] (5-331)
  IPR028343 Fructose-1,6-bisphosphatase [PR00115] (30-57)
  IPR028343 Fructose-1,6-bisphosphatase [PR00115] (67-93)
  IPR028343 Fructose-1,6-bisphosphatase [PR00115] (149-172)
  IPR028343 Fructose-1,6-bisphosphatase [PR00115] (180-203)
  IPR028343 Fructose-1,6-bisphosphatase [PR00115] (206-233)
  IPR028343 Fructose-1,6-bisphosphatase [PR00115] (305-330)
  IPR033391 Fructose-1-6-bisphosphatase class I, N-terminal [PF00316] (5-195)
  IPR044015 Fructose-1-6-bisphosphatase class 1, C-terminal [PF18913] (200-328)

Secondary structure (DSSP, 8-state):
-----BHHHHHHHHHTT-TTS-HHHHHHHHHHHHHHHHHHHHHTTGGGHHHHHHHT---TT------HHHHHHHHHHHHHHTTS-EEEEEETT-SS-BPPGGG---SEEEEEEEEETGGGGGGT--EEEEEEEEE--SPTTS---HHHH---GGG-SEEEEEEESSSEEEEEESSS-EEEEEEETTTTEEEEEE-S----SS-SEEE--GGGGGGS-HHHHHHHHHHHS-BGGGTBSPEE-B-S-HHHHHHHHHHH--EEEE---SS-TT-SEEIIIIIHHHHHHHHHTT-EEESSSSBGGG----STT-EE-EEEESHHHHHHHHHHHTTS------GGGSPPPGGG-/-----BHHHHHHHHHTT-TTS-HHHHHHHHHHHHHHHHHHHHHTTGGGHHHHHHHT---TT------HHHHHHHHHHHHHHTTS-EEEEEETT-SS-B--TTS---SEEEEEEEEETGGGGGGT--EEEEEEEEE--SPTTS---HHHH---GGG-SEEEEEEESSSEEEEEESSS-EEEEEEETTTTEEEEEE-S----SS-SEEE--GGGGGGS-HHHHHHHHHHHS-BGGGTBSPEE-B-S-HHHHHHHHHHH--EEEE---SS-TT-SEEIIIIIHHHHHHHHHTT-EEESSSSBGGG----STT-EE-EEEESHHHHHHHHHHHTTS------GGGSPPPGGG-